Protein 1QZ9 (pdb70)

Organism: Pseudomonas fluorescens (NCBI:txid294)

B-factor: mean 23.48, std 10.78, range [7.85, 124.95]

Sequence (404 aa):
TTRNDCLALDAQDSLAPLRQQFALPEGVIYLDGNSLGARPVAALARAQAVIAEEWGNGLIRSWNSAGWRDLSERLGNRLATLIGARDGEVVVTDTTSINLFKVLSAALRVQATRSPERRVIVTETSNFPTDLYIAEGLADMLQQGYTLRLVDSPEELPQAIDQDTAVVMLTHVNYKTGYMHDMQALTALSHECGALAIWDLAHSAGAVPVDLHQAGADYAIGCTYKYLNGGPGSQAFVWVSPQLCDLVPQPLSGWFGHSRQFAMEPRYEPSNGIARYLCGTQPITSLAMVECGLDVFAQTDMASLRRKSLALTDLFIELVEQRCAAHELTLVTPREHAKRGSHVSFEHPEGYAVIQALIDRGVIGDYREPRIMRFGFTPLYTTFTEVWDAVQILGEILDRKTWA

Radius of gyration: 22.03 Å; Cα contacts (8 Å, |Δi|>4): 810; chains: 1; bounding box: 56×39×65 Å

CATH classification: 3.90.1150.10 (+1 more: 3.40.640.10)

InterPro domains:
  IPR000653 DegT/DnrJ/EryC1/StrS aminotransferase [PF01041] (105-209)
  IPR010111 Kynureninase [MF_01970] (1-399)
  IPR010111 Kynureninase [PF22580] (306-395)
  IPR010111 Kynureninase [PIRSF038800] (2-406)
  IPR010111 Kynureninase [PTHR14084] (7-404)
  IPR010111 Kynureninase [TIGR01814] (8-400)
  IPR015421 Pyridoxal phosphate-dependent transferase, major domain [G3DSA:3.40.640.10] (41-301)
  IPR015422 Pyridoxal phosphate-dependent transferase, small domain [G3DSA:3.90.1150.10] (10-399)
  IPR015424 Pyridoxal phosphate-dependent transferase [SSF53383] (3-401)

Solvent-accessible surface area: 17243 Å² total; per-residue (Å²): 71,58,95,109,71,0,84,42,66,31,90,135,22,97,18,28,88,14,77,115,61,11,42,68,83,173,68,46,20,42,0,17,0,0,37,75,7,13,101,6,79,57,7,100,64,100,12,100,43,3,78,67,99,33,152,40,87,14,99,135,154,2,54,103,91,33,21,31,117,45,10,9,35,92,1,0,48,98,0,3,106,16,0,26,15,149,113,50,14,1,0,0,0,28,72,17,26,66,0,0,36,0,0,0,16,0,0,5,133,6,5,46,120,142,29,74,153,36,67,12,0,0,0,8,67,42,8,68,46,37,2,14,139,34,0,81,39,3,9,99,134,80,110,105,44,31,69,36,90,78,10,115,27,34,136,70,0,72,134,5,6,52,153,73,0,0,0,2,2,1,6,7,0,14,22,44,35,0,42,24,6,90,14,91,54,24,0,46,45,0,78,135,30,27,1,9,1,1,2,5,0,9,4,0,3,7,4,0,73,15,58,0,55,122,9,35,4,11,1,0,0,0,8,0,67,14,8,1,2,1,16,103,57,4,10,2,0,0,2,3,8,70,143,9,7,71,97,18,46,2,71,50,52,18,147,54,0,11,13,153,144,143,72,122,116,145,183,63,82,38,17,118,23,10,18,14,1,9,32,25,75,18,88,24,43,39,2,6,35,0,32,8,0,4,55,3,5,67,96,35,77,18,54,25,2,28,155,17,0,29,40,0,0,56,14,4,22,70,1,3,113,85,85,1,61,100,49,118,35,77,41,42,4,22,168,104,72,82,95,7,0,1,1,0,0,11,45,5,70,63,1,138,27,0,6,78,6,1,64,96,109,15,2,47,2,17,55,74,129,68,113,6,0,8,4,0,0,6,10,7,4,1,22,11,15,32,0,35,41,3,0,42,37,4,0,69,1,5,81,168,134,49,66,100

Foldseek 3Di:
DDLVVQVVCLVVQPLNVLQVQFDDDPQFQAFALLPFNGAGPCLVVLLVCCPCPLCVPCNPVSCPVVVQLCLQQVLQQLLCQQAQHHRQFKGFFAAQLLLLLQVVQLLLVVCCVVPNQQAEEEEAPQADVSNVVSLVVNCVVPDDPHDYDHDHDPVCRLVVQALSHSEYEYAQQRPFQQFGDPLLVVQVSNVVRPYAYEYECAQPRLWAGHRCVNSVHAKYKYDCRRNLNLGDRATIMIGGDLVRPPVDQGDLQADQQADPVDDDDPDGDGHRGPSSSHHDRHPRSSSSSSVSSSVSCVVDGNVSFLVVLVVQVVLLVVLCCVQVVVADWAWSHDPDSVGGIRKTKIFHQLQQLLQVQLVVSNHHFDDDPDRITMGGDRSSNRGSSSSNVSSVSSSVCRVVVVSD

Secondary structure (DSSP, 8-state):
--HHHHHHHHHT-TTGGGGGGB-PPTT-EE--TTTSPPPBTTHHHHHHHIIIIIIIIIGGGHHHHTSGGGHHHHHHHHHHTTTT--TTSEEE-S-HHHHHHHHHHHHHHHHHHHSTT--EEEEETTS-HHHHHHHHHHHHHH-SS-EEEEESSGGGHHHH-STTEEEEEEESB-TTT-BB--HHHHHHHHHHHT-EEEEE-TTTTTTS---HHHHT-SEEEE-SSSTT---TT---EEEE-TTTTTTS--S---GGGB-TTS---SS--BPSSGGGG--S---HHHHHHHHHHHHHHTTS-HHHHHHHHHHHHHHHHHHHHHHHTTS--EE-S-SSGGGB-SEEEEE-TTHHHHHHHHHTTTEE-EEETTTEEEEE--TTT--HHHHHHHHHHHHHHHHHTTT-

Structure (mmCIF, N/CA/C/O backbone):
data_1QZ9
#
_entry.id   1QZ9
#
_cell.length_a   68.076
_cell.length_b   68.076
_cell.length_c   137.976
_cell.angle_alpha   90.00
_cell.angle_beta   90.00
_cell.angle_gamma   120.00
#
_symmetry.space_group_name_H-M   'P 31 2 1'
#
loop_
_entity.id
_entity.type
_entity.pdbx_description
1 polymer KYNURENINASE
2 non-polymer 'CHLORIDE ION'
3 non-polymer "PYRIDOXAL-5'-PHOSPHATE"
4 non-polymer 3,6,9,12,15-PENTAOXAHEPTADECANE
5 water water
#
loop_
_atom_site.group_PDB
_atom_site.id
_atom_site.type_symbol
_atom_site.label_atom_id
_atom_site.label_alt_id
_atom_site.label_comp_id
_atom_site.label_asym_id
_atom_site.label_entity_id
_atom_site.label_seq_id
_atom_site.pdbx_PDB_ins_code
_atom_site.Cartn_x
_atom_site.Cartn_y
_atom_site.Cartn_z
_atom_site.occupancy
_atom_site.B_iso_or_equiv
_atom_site.auth_seq_id
_atom_site.auth_comp_id
_atom_site.auth_asym_id
_atom_site.auth_atom_id
_atom_site.pdbx_PDB_model_num
ATOM 1 N N . THR A 1 2 ? 3.153 26.192 16.394 1.00 18.16 2 THR A N 1
ATOM 2 C CA . THR A 1 2 ? 2.331 26.730 17.518 1.00 19.23 2 THR A CA 1
ATOM 3 C C . THR A 1 2 ? 1.200 27.580 16.963 1.00 18.89 2 THR A C 1
ATOM 4 O O . THR A 1 2 ? 1.384 28.279 15.979 1.00 19.39 2 THR A O 1
ATOM 14 N N . THR A 1 3 ? 0.024 27.481 17.572 1.00 18.64 3 THR A N 1
ATOM 15 C CA . THR A 1 3 ? -1.126 28.283 17.168 1.00 18.70 3 THR A CA 1
ATOM 16 C C . THR A 1 3 ? -1.584 29.189 18.315 1.00 18.77 3 THR A C 1
ATOM 17 O O . THR A 1 3 ? -1.153 29.013 19.456 1.00 18.09 3 THR A O 1
ATOM 31 N N . ARG A 1 4 ? -2.459 30.145 18.001 1.00 18.87 4 ARG A N 1
ATOM 32 C CA . ARG A 1 4 ? -3.096 30.975 19.022 1.00 19.18 4 ARG A CA 1
ATOM 33 C C . ARG A 1 4 ? -3.846 30.135 20.051 1.00 19.07 4 ARG A C 1
ATOM 34 O O . ARG A 1 4 ? -3.749 30.396 21.245 1.00 19.18 4 ARG A O 1
ATOM 55 N N . ASN A 1 5 ? -4.587 29.130 19.590 1.00 18.93 5 ASN A N 1
ATOM 56 C CA . ASN A 1 5 ? -5.274 28.202 20.501 1.00 19.29 5 ASN A CA 1
ATOM 57 C C . ASN A 1 5 ? -4.332 27.447 21.452 1.00 18.92 5 ASN A C 1
ATOM 58 O O . ASN A 1 5 ? -4.700 27.177 22.594 1.00 19.22 5 ASN A O 1
ATOM 69 N N . ASP A 1 6 ? -3.114 27.140 21.003 1.00 18.42 6 ASP A N 1
ATOM 70 C CA . ASP A 1 6 ? -2.113 26.519 21.878 1.00 18.13 6 ASP A CA 1
ATOM 71 C C . ASP A 1 6 ? -1.757 27.506 22.989 1.00 17.81 6 ASP A C 1
ATOM 72 O O . ASP A 1 6 ? -1.549 27.115 24.129 1.00 17.84 6 ASP A O 1
ATOM 81 N N . CYS A 1 7 ? -1.661 28.783 22.638 1.00 17.71 7 CYS A N 1
ATOM 82 C CA . CYS A 1 7 ? -1.334 29.828 23.604 1.00 17.34 7 CYS A CA 1
ATOM 83 C C . CYS A 1 7 ? -2.456 30.060 24.615 1.00 17.45 7 CYS A C 1
ATOM 84 O O . CYS A 1 7 ? -2.198 30.298 25.800 1.00 16.81 7 CYS A O 1
ATOM 91 N N . LEU A 1 8 ? -3.702 29.971 24.155 1.00 17.67 8 LEU A N 1
ATOM 92 C CA . LEU A 1 8 ? -4.855 30.123 25.040 1.00 18.39 8 LEU A CA 1
ATOM 93 C C . LEU A 1 8 ? -4.868 28.992 26.068 1.00 18.55 8 LEU A C 1
ATOM 94 O O . LEU A 1 8 ? -5.194 29.208 27.231 1.00 19.04 8 LEU A O 1
ATOM 110 N N . ALA A 1 9 ? -4.484 27.797 25.632 1.00 18.42 9 ALA A N 1
ATOM 111 C CA . ALA A 1 9 ? -4.394 26.634 26.508 1.00 18.48 9 ALA A CA 1
ATOM 112 C C . ALA A 1 9 ? -3.263 26.789 27.520 1.00 18.42 9 ALA A C 1
ATOM 113 O O . ALA A 1 9 ? -3.418 26.422 28.684 1.00 17.97 9 ALA A O 1
ATOM 120 N N . LEU A 1 10 ? -2.131 27.339 27.084 1.00 18.29 10 LEU A N 1
ATOM 121 C CA . LEU A 1 10 ? -1.016 27.561 27.994 1.00 18.45 10 LEU A CA 1
ATOM 122 C C . LEU A 1 10 ? -1.444 28.477 29.132 1.00 18.32 10 LEU A C 1
ATOM 123 O O . LEU A 1 10 ? -1.081 28.236 30.281 1.00 18.16 10 LEU A O 1
ATOM 139 N N . ASP A 1 11 ? -2.223 29.505 28.800 1.00 17.88 11 ASP A N 1
ATOM 140 C CA . ASP A 1 11 ? -2.739 30.456 29.784 1.00 18.33 11 ASP A CA 1
ATOM 141 C C . ASP A 1 11 ? -3.722 29.794 30.737 1.00 18.46 11 ASP A C 1
ATOM 142 O O . ASP A 1 11 ? -3.732 30.110 31.926 1.00 17.95 11 ASP A O 1
ATOM 151 N N . ALA A 1 12 ? -4.550 28.878 30.216 1.00 18.74 12 ALA A N 1
ATOM 152 C CA . ALA A 1 12 ? -5.504 28.141 31.043 1.00 19.22 12 ALA A CA 1
ATOM 153 C C . ALA A 1 12 ? -4.793 27.251 32.062 1.00 19.71 12 ALA A C 1
ATOM 154 O O . ALA A 1 12 ? -5.295 27.049 33.165 1.00 20.24 12 ALA A O 1
ATOM 161 N N . GLN A 1 13 ? -3.617 26.747 31.688 1.00 20.17 13 GLN A N 1
ATOM 162 C CA . GLN A 1 13 ? -2.827 25.835 32.515 1.00 20.57 13 GLN A CA 1
ATOM 163 C C . GLN A 1 13 ? -1.838 26.577 33.416 1.00 20.08 13 GLN A C 1
ATOM 164 O O . GLN A 1 13 ? -1.134 25.960 34.208 1.00 20.17 13 GLN A O 1
ATOM 178 N N . ASP A 1 14 ? -1.800 27.901 33.295 1.00 19.19 14 ASP A N 1
ATOM 179 C CA . ASP A 1 14 ? -0.797 28.720 33.960 1.00 18.84 14 ASP A CA 1
ATOM 180 C C . ASP A 1 14 ? -1.181 28.950 35.412 1.00 18.39 14 ASP A C 1
ATOM 181 O O . ASP A 1 14 ? -2.114 29.681 35.703 1.00 18.64 14 ASP A O 1
ATOM 190 N N . SER A 1 15 ? -0.440 28.336 36.324 1.00 18.73 15 SER A N 1
ATOM 191 C CA . SER A 1 15 ? -0.747 28.427 37.751 1.00 19.05 15 SER A CA 1
ATOM 192 C C . SER A 1 15 ? -0.432 29.814 38.321 1.00 18.97 15 SER A C 1
ATOM 193 O O . SER A 1 15 ? -0.913 30.155 39.396 1.00 19.15 15 SER A O 1
ATOM 201 N N . LEU A 1 16 ? 0.375 30.590 37.592 1.00 19.11 16 LEU A N 1
ATOM 202 C CA . LEU A 1 16 ? 0.730 31.968 37.950 1.00 19.49 16 LEU A CA 1
ATOM 203 C C . LEU A 1 16 ? -0.291 33.010 37.470 1.00 18.84 16 LEU A C 1
ATOM 204 O O . LEU A 1 16 ? -0.169 34.190 37.791 1.00 18.06 16 LEU A O 1
ATOM 220 N N . ALA A 1 17 ? -1.280 32.574 36.694 1.00 18.38 17 ALA A N 1
ATOM 221 C CA . ALA A 1 17 ? -2.291 33.462 36.113 1.00 18.54 17 ALA A CA 1
ATOM 222 C C . ALA A 1 17 ? -2.932 34.423 37.121 1.00 18.40 17 ALA A C 1
ATOM 223 O O . ALA A 1 17 ? -3.072 35.600 36.824 1.00 18.37 17 ALA A O 1
ATOM 230 N N . PRO A 1 18 ? -3.325 33.952 38.304 1.00 18.80 18 PRO A N 1
ATOM 231 C CA . PRO A 1 18 ? -3.934 34.855 39.293 1.00 18.85 18 PRO A CA 1
ATOM 232 C C . PRO A 1 18 ? -3.085 36.078 39.698 1.00 19.39 18 PRO A C 1
ATOM 233 O O . PRO A 1 18 ? -3.655 37.103 40.074 1.00 18.24 18 PRO A O 1
ATOM 244 N N . LEU A 1 19 ? -1.759 35.991 39.611 1.00 19.71 19 LEU A N 1
ATOM 245 C CA . LEU A 1 19 ? -0.901 37.107 40.015 1.00 20.13 19 LEU A CA 1
ATOM 246 C C . LEU A 1 19 ? -0.989 38.327 39.093 1.00 20.16 19 LEU A C 1
ATOM 247 O O . LEU A 1 19 ? -0.701 39.459 39.517 1.00 19.91 19 LEU A O 1
ATOM 263 N N . ARG A 1 20 ? -1.380 38.108 37.841 1.00 20.18 20 ARG A N 1
ATOM 264 C CA . ARG A 1 20 ? -1.596 39.205 36.901 1.00 20.61 20 ARG A CA 1
ATOM 265 C C . ARG A 1 20 ? -2.611 40.223 37.413 1.00 20.24 20 ARG A C 1
ATOM 266 O O . ARG A 1 20 ? -2.465 41.420 37.173 1.00 20.29 20 ARG A O 1
ATOM 287 N N . GLN A 1 21 ? -3.626 39.744 38.130 1.00 20.11 21 GLN A N 1
ATOM 288 C CA . GLN A 1 21 ? -4.690 40.592 38.672 1.00 20.24 21 GLN A CA 1
ATOM 289 C C . GLN A 1 21 ? -4.220 41.568 39.769 1.00 19.63 21 GLN A C 1
ATOM 290 O O . GLN A 1 21 ? -4.973 42.461 40.163 1.00 18.62 21 GLN A O 1
ATOM 298 N N . GLN A 1 22 ? -3.009 41.354 40.273 1.00 18.70 22 GLN A N 1
ATOM 299 C CA . GLN A 1 22 ? -2.403 42.210 41.288 1.00 18.89 22 GLN A CA 1
ATOM 300 C C . GLN A 1 22 ? -1.660 43.420 40.700 1.00 18.06 22 GLN A C 1
ATOM 301 O O . GLN A 1 22 ? -1.059 44.235 41.437 1.00 17.21 22 GLN A O 1
ATOM 315 N N . PHE A 1 23 ? -1.755 43.552 39.381 1.00 17.24 23 PHE A N 1
ATOM 316 C CA . PHE A 1 23 ? -1.199 44.674 38.640 1.00 17.18 23 PHE A CA 1
ATOM 317 C C . PHE A 1 23 ? -2.307 45.408 37.897 1.00 17.75 23 PHE A C 1
ATOM 318 O O . PHE A 1 23 ? -3.262 44.784 37.405 1.00 17.86 23 PHE A O 1
ATOM 335 N N . ALA A 1 24 ? -2.165 46.729 37.821 1.00 17.93 24 ALA A N 1
ATOM 336 C CA . ALA A 1 24 ? -3.082 47.592 37.086 1.00 18.19 24 ALA A CA 1
ATOM 337 C C . ALA A 1 24 ? -2.442 47.933 35.742 1.00 18.87 24 ALA A C 1
ATOM 338 O O . ALA A 1 24 ? -1.646 48.866 35.638 1.00 18.48 24 ALA A O 1
ATOM 345 N N . LEU A 1 25 ? -2.789 47.157 34.722 1.00 19.11 25 LEU A N 1
ATOM 346 C CA . LEU A 1 25 ? -2.253 47.339 33.377 1.00 20.08 25 LEU A CA 1
ATOM 347 C C . LEU A 1 25 ? -3.222 48.138 32.497 1.00 20.05 25 LEU A C 1
ATOM 348 O O . LEU A 1 25 ? -4.442 47.966 32.597 1.00 19.26 25 LEU A O 1
ATOM 364 N N . PRO A 1 26 ? -2.696 48.996 31.629 1.00 20.23 26 PRO A N 1
ATOM 365 C CA . PRO A 1 26 ? -3.546 49.795 30.742 1.00 20.82 26 PRO A CA 1
ATOM 366 C C . PRO A 1 26 ? -4.153 48.924 29.653 1.00 21.37 26 PRO A C 1
ATOM 367 O O . PRO A 1 26 ? -3.479 48.043 29.132 1.00 21.06 26 PRO A O 1
ATOM 378 N N . GLU A 1 27 ? -5.413 49.173 29.324 1.00 22.75 27 GLU A N 1
ATOM 379 C CA . GLU A 1 27 ? -6.114 48.384 28.323 1.00 24.15 27 GLU A CA 1
ATOM 380 C C . GLU A 1 27 ? -5.453 48.536 26.951 1.00 23.77 27 GLU A C 1
ATOM 381 O O . GLU A 1 27 ? -4.977 49.608 26.593 1.00 23.87 27 GLU A O 1
ATOM 393 N N . GLY A 1 28 ? -5.392 47.441 26.210 1.00 24.15 28 GLY A N 1
ATOM 394 C CA . GLY A 1 28 ? -4.937 47.468 24.825 1.00 23.98 28 GLY A CA 1
ATOM 395 C C . GLY A 1 28 ? -3.431 47.415 24.634 1.00 22.92 28 GLY A C 1
ATOM 396 O O . GLY A 1 28 ? -2.948 47.327 23.505 1.00 24.20 28 GLY A O 1
ATOM 400 N N . VAL A 1 29 ? -2.684 47.439 25.725 1.00 21.13 29 VAL A N 1
ATOM 401 C CA . VAL A 1 29 ? -1.235 47.471 25.652 1.00 19.80 29 VAL A CA 1
ATOM 402 C C . VAL A 1 29 ? -0.696 46.063 25.896 1.00 18.81 29 VAL A C 1
ATOM 403 O O . VAL A 1 29 ? -1.180 45.332 26.759 1.00 18.61 29 VAL A O 1
ATOM 416 N N . ILE A 1 30 ? 0.273 45.668 25.086 1.00 18.05 30 ILE A N 1
ATOM 417 C CA . ILE A 1 30 ? 1.036 44.471 25.349 1.00 17.10 30 ILE A CA 1
ATOM 418 C C . ILE A 1 30 ? 2.406 44.964 25.776 1.00 16.80 30 ILE A C 1
ATOM 419 O O . ILE A 1 30 ? 3.206 45.385 24.952 1.00 16.39 30 ILE A O 1
ATOM 435 N N . TYR A 1 31 ? 2.658 44.929 27.080 1.00 16.38 31 TYR A N 1
ATOM 436 C CA . TYR A 1 31 ? 3.829 45.576 27.659 1.00 16.71 31 TYR A CA 1
ATOM 437 C C . TYR A 1 31 ? 5.005 44.628 27.784 1.00 17.02 31 TYR A C 1
ATOM 438 O O . TYR A 1 31 ? 5.019 43.715 28.636 1.00 17.40 31 TYR A O 1
ATOM 456 N N . LEU A 1 32 ? 5.992 44.853 26.938 1.00 16.37 32 LEU A N 1
ATOM 457 C CA . LEU A 1 32 ? 7.172 44.010 26.877 1.00 16.20 32 LEU A CA 1
ATOM 458 C C . LEU A 1 32 ? 8.401 44.845 27.245 1.00 16.43 32 LEU A C 1
ATOM 459 O O . LEU A 1 32 ? 9.467 44.667 26.669 1.00 15.24 32 LEU A O 1
ATOM 475 N N . ASP A 1 33 ? 8.231 45.773 28.201 1.00 15.88 33 ASP A N 1
ATOM 476 C CA . ASP A 1 33 ? 9.343 46.586 28.688 1.00 16.63 33 ASP A CA 1
ATOM 477 C C . ASP A 1 33 ? 9.436 46.630 30.232 1.00 16.54 33 ASP A C 1
ATOM 478 O O . ASP A 1 33 ? 10.011 47.566 30.790 1.00 16.91 33 ASP A O 1
ATOM 487 N N . GLY A 1 34 ? 8.915 45.601 30.902 1.00 16.54 34 GLY A N 1
ATOM 488 C CA . GLY A 1 34 ? 9.003 45.489 32.355 1.00 16.71 34 GLY A CA 1
ATOM 489 C C . GLY A 1 34 ? 10.401 45.193 32.899 1.00 17.30 34 GLY A C 1
ATOM 490 O O . GLY A 1 34 ? 10.623 45.161 34.128 1.00 18.12 34 GLY A O 1
ATOM 494 N N . ASN A 1 35 ? 11.331 44.932 31.985 1.00 16.95 35 ASN A N 1
ATOM 495 C CA . ASN A 1 35 ? 12.766 44.902 32.270 1.00 16.97 35 ASN A CA 1
ATOM 496 C C . ASN A 1 35 ? 13.436 46.282 32.331 1.00 16.96 35 ASN A C 1
ATOM 497 O O . ASN A 1 35 ? 14.614 46.403 32.670 1.00 17.51 35 ASN A O 1
ATOM 508 N N . SER A 1 36 ? 12.679 47.325 31.996 1.00 15.60 36 SER A N 1
ATOM 509 C CA . SER A 1 36 ? 13.170 48.689 31.998 1.00 15.16 36 SER A CA 1
ATOM 510 C C . SER A 1 36 ? 12.353 49.558 32.961 1.00 14.52 36 SER A C 1
ATOM 511 O O . SER A 1 36 ? 12.919 50.347 33.724 1.00 14.28 36 SER A O 1
ATOM 519 N N . LEU A 1 37 ? 11.029 49.417 32.935 1.00 13.81 37 LEU A N 1
ATOM 520 C CA . LEU A 1 37 ? 10.180 49.933 34.010 1.00 13.85 37 LEU A CA 1
ATOM 521 C C . LEU A 1 37 ? 9.067 48.934 34.277 1.00 13.66 37 LEU A C 1
ATOM 522 O O . LEU A 1 37 ? 8.125 48.802 33.472 1.00 12.83 37 LEU A O 1
ATOM 538 N N . GLY A 1 38 ? 9.143 48.282 35.431 1.00 13.35 38 GLY A N 1
ATOM 539 C CA . GLY A 1 38 ? 8.106 47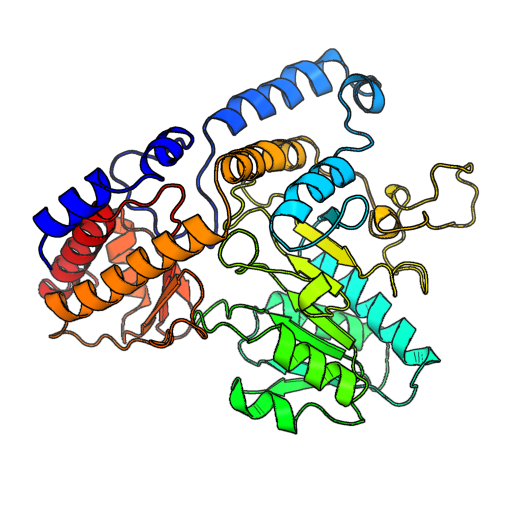.362 35.848 1.00 13.34 38 GLY A CA 1
ATOM 540 C C . GLY A 1 38 ? 6.728 47.991 35.938 1.00 13.43 38 GLY A C 1
ATOM 541 O O . GLY A 1 38 ? 6.583 49.146 36.370 1.00 13.73 38 GLY A O 1
ATOM 545 N N . ALA A 1 39 ? 5.716 47.229 35.536 1.00 13.23 39 ALA A N 1
ATOM 546 C CA . ALA A 1 39 ? 4.317 47.639 35.632 1.00 13.48 39 ALA A CA 1
ATOM 547 C C . ALA A 1 39 ? 3.879 47.815 37.091 1.00 13.58 39 ALA A C 1
ATOM 548 O O . ALA A 1 39 ? 4.525 47.322 38.020 1.00 13.67 39 ALA A O 1
ATOM 555 N N . ARG A 1 40 ? 2.773 48.526 37.282 1.00 13.48 40 ARG A N 1
ATOM 556 C CA . ARG A 1 40 ? 2.354 48.950 38.604 1.00 12.76 40 ARG A CA 1
ATOM 557 C C . ARG A 1 40 ? 1.499 47.944 39.396 1.00 12.34 40 ARG A C 1
ATOM 558 O O . ARG A 1 40 ? 0.394 47.606 38.980 1.00 11.81 40 ARG A O 1
ATOM 579 N N . PRO A 1 41 ? 1.958 47.505 40.562 1.00 12.31 41 PRO A N 1
ATOM 580 C CA . PRO A 1 41 ? 1.063 46.761 41.454 1.00 12.23 41 PRO A CA 1
ATOM 581 C C . PRO A 1 41 ? -0.145 47.604 41.862 1.00 12.10 41 PRO A C 1
ATOM 582 O O . PRO A 1 41 ? -0.004 48.795 42.162 1.00 11.75 41 PRO A O 1
ATOM 593 N N . VAL A 1 42 ? -1.320 46.988 41.900 1.00 12.35 42 VAL A N 1
ATOM 594 C CA . VAL A 1 42 ? -2.543 47.688 42.268 1.00 12.83 42 VAL A CA 1
ATOM 595 C C . VAL A 1 42 ? -2.345 48.437 43.593 1.00 13.39 42 VAL A C 1
ATOM 596 O O . VAL A 1 42 ? -2.748 49.577 43.718 1.00 13.28 42 VAL A O 1
ATOM 609 N N . ALA A 1 43 ? -1.672 47.802 44.551 1.00 13.82 43 ALA A N 1
ATOM 610 C CA . ALA A 1 43 ? -1.540 48.338 45.908 1.00 14.03 43 ALA A CA 1
ATOM 611 C C . ALA A 1 43 ? -0.663 49.575 46.051 1.00 14.40 43 ALA A C 1
ATOM 612 O O . ALA A 1 43 ? -0.742 50.266 47.063 1.00 14.57 43 ALA A O 1
ATOM 619 N N . ALA A 1 44 ? 0.156 49.880 45.053 1.00 14.51 44 ALA A N 1
ATOM 620 C CA . ALA A 1 44 ? 1.069 51.011 45.137 1.00 14.77 44 ALA A CA 1
ATOM 621 C C . ALA A 1 44 ? 0.348 52.333 45.331 1.00 14.43 44 ALA A C 1
ATOM 622 O O . ALA A 1 44 ? 0.849 53.192 46.029 1.00 15.27 44 ALA A O 1
ATOM 629 N N . LEU A 1 45 ? -0.812 52.501 44.704 1.00 14.23 45 LEU A N 1
ATOM 630 C CA . LEU A 1 45 ? -1.557 53.752 44.815 1.00 14.27 45 LEU A CA 1
ATOM 631 C C . LEU A 1 45 ? -2.000 54.022 46.251 1.00 14.52 45 LEU A C 1
ATOM 632 O O . LEU A 1 45 ? -1.724 55.096 46.803 1.00 14.38 45 LEU A O 1
ATOM 648 N N . ALA A 1 46 ? -2.651 53.044 46.877 1.00 14.32 46 ALA A N 1
ATOM 649 C CA . ALA A 1 46 ? -3.161 53.216 48.234 1.00 14.48 46 ALA A CA 1
ATOM 650 C C . ALA A 1 46 ? -2.019 53.351 49.224 1.00 14.61 46 ALA A C 1
ATOM 651 O O . ALA A 1 46 ? -2.094 54.159 50.153 1.00 14.20 46 ALA A O 1
ATOM 658 N N . ARG A 1 47 ? -0.951 52.580 49.026 1.00 14.78 47 ARG A N 1
ATOM 659 C CA . ARG A 1 47 ? 0.242 52.715 49.869 1.00 15.21 47 ARG A CA 1
ATOM 660 C C . ARG A 1 47 ? 0.804 54.148 49.845 1.00 15.26 47 ARG A C 1
ATOM 661 O O . ARG A 1 47 ? 1.105 54.719 50.892 1.00 15.06 47 ARG A O 1
ATOM 682 N N . ALA A 1 48 ? 0.955 54.726 48.661 1.00 14.86 48 ALA A N 1
ATOM 683 C CA . ALA A 1 48 ? 1.462 56.090 48.544 1.00 15.18 48 ALA A CA 1
ATOM 684 C C . ALA A 1 48 ? 0.481 57.078 49.166 1.00 15.02 48 ALA A C 1
ATOM 685 O O . ALA A 1 48 ? 0.901 58.014 49.837 1.00 13.91 48 ALA A O 1
ATOM 692 N N . GLN A 1 49 ? -0.823 56.852 48.974 1.00 15.24 49 GLN A N 1
ATOM 693 C CA . GLN A 1 49 ? -1.835 57.752 49.520 1.00 15.50 49 GLN A CA 1
ATOM 694 C C . GLN A 1 49 ? -1.718 57.801 51.040 1.00 15.18 49 GLN A C 1
ATOM 695 O O . GLN A 1 49 ? -1.842 58.862 51.631 1.00 15.42 49 GLN A O 1
ATOM 709 N N . ALA A 1 50 ? -1.397 56.663 51.651 1.00 15.19 50 ALA A N 1
ATOM 710 C CA . ALA A 1 50 ? -1.225 56.593 53.102 1.00 15.44 50 ALA A CA 1
ATOM 711 C C . ALA A 1 50 ? 0.050 57.292 53.539 1.00 15.11 50 ALA A C 1
ATOM 712 O O . ALA A 1 50 ? 0.042 58.018 54.523 1.00 14.61 50 ALA A O 1
ATOM 719 N N . VAL A 1 51 ? 1.147 57.085 52.818 1.00 14.68 51 VAL A N 1
ATOM 720 C CA . VAL A 1 51 ? 2.391 57.795 53.130 1.00 14.24 51 VAL A CA 1
ATOM 721 C C . VAL A 1 51 ? 2.183 59.310 53.095 1.00 13.92 51 VAL A C 1
ATOM 722 O O . VAL A 1 51 ? 2.642 60.028 53.986 1.00 13.09 51 VAL A O 1
ATOM 735 N N . ILE A 1 52 ? 1.474 59.786 52.081 1.00 13.52 52 ILE A N 1
ATOM 736 C CA . ILE A 1 52 ? 1.325 61.216 51.861 1.00 13.35 52 ILE A CA 1
ATOM 737 C C . ILE A 1 52 ? 0.316 61.829 52.825 1.00 13.80 52 ILE A C 1
ATOM 738 O O . ILE A 1 52 ? 0.643 62.773 53.553 1.00 13.65 52 ILE A O 1
ATOM 754 N N . ALA A 1 53 ? -0.897 61.293 52.830 1.00 14.20 53 ALA A N 1
ATOM 755 C CA . ALA A 1 53 ? -2.004 61.892 53.552 1.00 14.54 53 ALA A CA 1
ATOM 756 C C . ALA A 1 53 ? -1.889 61.655 55.045 1.00 15.04 53 ALA A C 1
ATOM 757 O O . ALA A 1 53 ? -2.261 62.534 55.837 1.00 15.48 53 ALA A O 1
ATOM 764 N N . GLU A 1 54 ? -1.405 60.475 55.435 1.00 14.48 54 GLU A N 1
ATOM 765 C CA . GLU A 1 54 ? -1.417 60.092 56.855 1.00 15.13 54 GLU A CA 1
ATOM 766 C C . GLU A 1 54 ? -0.065 60.252 57.507 1.00 14.10 54 GLU A C 1
ATOM 767 O O . GLU A 1 54 ? 0.069 60.966 58.492 1.00 13.62 54 GLU A O 1
ATOM 783 N N . GLU A 1 55 ? 0.944 59.603 56.945 1.00 13.88 55 GLU A N 1
ATOM 784 C CA . GLU A 1 55 ? 2.275 59.573 57.564 1.00 13.41 55 GLU A CA 1
ATOM 785 C C . GLU A 1 55 ? 2.966 60.942 57.527 1.00 13.27 55 GLU A C 1
ATOM 786 O O . GLU A 1 55 ? 3.396 61.454 58.554 1.00 12.31 55 GLU A O 1
ATOM 798 N N . TRP A 1 56 ? 3.063 61.525 56.341 1.00 12.91 56 TRP A N 1
ATOM 799 C CA . TRP A 1 56 ? 3.572 62.878 56.189 1.00 12.92 56 TRP A CA 1
ATOM 800 C C . TRP A 1 56 ? 2.584 63.897 56.731 1.00 13.13 56 TRP A C 1
ATOM 801 O O . TRP A 1 56 ? 2.884 64.632 57.666 1.00 13.40 56 TRP A O 1
ATOM 822 N N . GLY A 1 57 ? 1.396 63.929 56.135 1.00 12.90 57 GLY A N 1
ATOM 823 C CA . GLY A 1 57 ? 0.462 65.017 56.330 1.00 12.69 57 GLY A CA 1
ATOM 824 C C . GLY A 1 57 ? 0.033 65.173 57.777 1.00 12.54 57 GLY A C 1
ATOM 825 O O . GLY A 1 57 ? 0.030 66.286 58.290 1.00 12.23 57 GLY A O 1
ATOM 829 N N . ASN A 1 58 ? -0.331 64.063 58.422 1.00 12.09 58 ASN A N 1
ATOM 830 C CA . ASN A 1 58 ? -0.768 64.096 59.825 1.00 12.44 58 ASN A CA 1
ATOM 831 C C . ASN A 1 58 ? 0.347 63.809 60.830 1.00 12.07 58 ASN A C 1
ATOM 832 O O . ASN A 1 58 ? 0.544 64.576 61.767 1.00 12.13 58 ASN A O 1
ATOM 843 N N . GLY A 1 59 ? 1.066 62.714 60.648 1.00 11.70 59 GLY A N 1
ATOM 844 C CA . GLY A 1 59 ? 2.140 62.367 61.571 1.00 11.87 59 GLY A CA 1
ATOM 845 C C . GLY A 1 59 ? 3.297 63.359 61.565 1.00 11.64 59 GLY A C 1
ATOM 846 O O . GLY A 1 59 ? 3.902 63.607 62.609 1.00 11.81 59 GLY A O 1
ATOM 850 N N . LEU A 1 60 ? 3.614 63.913 60.389 1.00 11.44 60 LEU A N 1
ATOM 851 C CA . LEU A 1 60 ? 4.747 64.820 60.206 1.00 11.60 60 LEU A CA 1
ATOM 852 C C . LEU A 1 60 ? 6.031 64.151 60.723 1.00 11.58 60 LEU A C 1
ATOM 853 O O . LEU A 1 60 ? 6.210 62.960 60.510 1.00 11.07 60 LEU A O 1
ATOM 869 N N . ILE A 1 61 ? 6.901 64.892 61.405 1.00 11.65 61 ILE A N 1
ATOM 870 C CA . ILE A 1 61 ? 8.198 64.371 61.851 1.00 11.66 61 ILE A CA 1
ATOM 871 C C . ILE A 1 61 ? 8.065 63.169 62.779 1.00 12.56 61 ILE A C 1
ATOM 872 O O . ILE A 1 61 ? 8.993 62.380 62.915 1.00 12.54 61 ILE A O 1
ATOM 888 N N . ARG A 1 62 ? 6.913 63.054 63.438 1.00 12.72 62 ARG A N 1
ATOM 889 C CA . ARG A 1 62 ? 6.661 61.942 64.353 1.00 12.75 62 ARG A CA 1
ATOM 890 C C . ARG A 1 62 ? 6.732 60.585 63.652 1.00 13.54 62 ARG A C 1
ATOM 891 O O . ARG A 1 62 ? 7.098 59.584 64.268 1.00 13.36 62 ARG A O 1
ATOM 912 N N . SER A 1 63 ? 6.415 60.570 62.361 1.00 13.36 63 SER A N 1
ATOM 913 C CA . SER A 1 63 ? 6.371 59.341 61.588 1.00 14.22 63 SER A CA 1
ATOM 914 C C . SER A 1 63 ? 7.704 58.612 61.451 1.00 14.46 63 SER A C 1
ATOM 915 O O . SER A 1 63 ? 7.716 57.443 61.094 1.00 14.39 63 SER A O 1
ATOM 923 N N . TRP A 1 64 ? 8.823 59.292 61.688 1.00 15.56 64 TRP A N 1
ATOM 924 C CA . TRP A 1 64 ? 10.115 58.593 61.731 1.00 16.36 64 TRP A CA 1
ATOM 925 C C . TRP A 1 64 ? 10.050 57.414 62.699 1.00 17.23 64 TRP A C 1
ATOM 926 O O . TRP A 1 64 ? 10.706 56.395 62.470 1.00 18.04 64 TRP A O 1
ATOM 947 N N . ASN A 1 65 ? 9.268 57.573 63.763 1.00 17.72 65 ASN A N 1
ATOM 948 C CA . ASN A 1 65 ? 8.916 56.482 64.662 1.00 18.87 65 ASN A CA 1
ATOM 949 C C . ASN A 1 65 ? 7.554 55.835 64.386 1.00 18.79 65 ASN A C 1
ATOM 950 O O . ASN A 1 65 ? 7.474 54.614 64.250 1.00 20.48 65 ASN A O 1
ATOM 961 N N . SER A 1 66 ? 6.500 56.644 64.291 1.00 17.80 66 SER A N 1
ATOM 962 C CA . SER A 1 66 ? 5.122 56.144 64.292 1.00 17.12 66 SER A CA 1
ATOM 963 C C . SER A 1 66 ? 4.637 55.562 62.949 1.00 16.94 66 SER A C 1
ATOM 964 O O . SER A 1 66 ? 3.535 55.017 62.882 1.00 16.32 66 SER A O 1
ATOM 972 N N . ALA A 1 67 ? 5.456 55.665 61.894 1.00 16.34 67 ALA A N 1
ATOM 973 C CA . ALA A 1 67 ? 5.164 55.002 60.612 1.00 16.35 67 ALA A CA 1
ATOM 974 C C . ALA A 1 67 ? 6.274 54.039 60.140 1.00 16.56 67 ALA A C 1
ATOM 975 O O . ALA A 1 67 ? 6.192 53.483 59.044 1.00 17.03 67 ALA A O 1
ATOM 982 N N . GLY A 1 68 ? 7.306 53.828 60.951 1.00 16.63 68 GLY A N 1
ATOM 983 C CA . GLY A 1 68 ? 8.334 52.858 60.603 1.00 16.95 68 GLY A CA 1
ATOM 984 C C . GLY A 1 68 ? 9.393 53.357 59.628 1.00 17.06 68 GLY A C 1
ATOM 985 O O . GLY A 1 68 ? 10.180 52.555 59.124 1.00 17.69 68 GLY A O 1
ATOM 989 N N . TRP A 1 69 ? 9.433 54.654 59.348 1.00 16.53 69 TRP A N 1
ATOM 990 C CA . TRP A 1 69 ? 10.359 55.150 58.329 1.00 16.45 69 TRP A CA 1
ATOM 991 C C . TRP A 1 69 ? 11.814 54.877 58.708 1.00 16.67 69 TRP A C 1
ATOM 992 O O . TRP A 1 69 ? 12.643 54.705 57.833 1.00 16.71 69 TRP A O 1
ATOM 1013 N N . ARG A 1 70 ? 12.130 54.868 59.999 1.00 17.32 70 ARG A N 1
ATOM 1014 C CA . ARG A 1 70 ? 13.531 54.754 60.425 1.00 18.27 70 ARG A CA 1
ATOM 1015 C C . ARG A 1 70 ? 14.226 53.450 60.008 1.00 17.78 70 ARG A C 1
ATOM 1016 O O . ARG A 1 70 ? 15.448 53.439 59.836 1.00 18.04 70 ARG A O 1
ATOM 1037 N N . ASP A 1 71 ? 13.471 52.362 59.857 1.00 16.72 71 ASP A N 1
ATOM 1038 C CA . ASP A 1 71 ? 14.068 51.087 59.457 1.00 16.40 71 ASP A CA 1
ATOM 1039 C C . ASP A 1 71 ? 13.544 50.541 58.121 1.00 15.91 71 ASP A C 1
ATOM 1040 O O . ASP A 1 71 ? 13.706 49.372 57.827 1.00 15.37 71 ASP A O 1
ATOM 1049 N N . LEU A 1 72 ? 12.961 51.399 57.294 1.00 15.80 72 LEU A N 1
ATOM 1050 C CA . LEU A 1 72 ? 12.368 50.956 56.030 1.00 15.57 72 LEU A CA 1
ATOM 1051 C C . LEU A 1 72 ? 13.394 50.360 55.053 1.00 15.20 72 LEU A C 1
ATOM 1052 O O . LEU A 1 72 ? 13.142 49.325 54.431 1.00 14.66 72 LEU A O 1
ATOM 1068 N N . SER A 1 73 ? 14.538 51.011 54.897 1.00 15.03 73 SER A N 1
ATOM 1069 C CA . SER A 1 73 ? 15.598 50.489 54.030 1.00 15.00 73 SER A CA 1
ATOM 1070 C C . SER A 1 73 ? 16.015 49.074 54.408 1.00 14.49 73 SER A C 1
ATOM 1071 O O . SER A 1 73 ? 16.269 48.250 53.540 1.00 14.70 73 SER A O 1
ATOM 1079 N N . GLU A 1 74 ? 16.081 48.793 55.707 1.00 13.89 74 GLU A N 1
ATOM 1080 C CA . GLU A 1 74 ? 16.507 47.477 56.183 1.00 13.63 74 GLU A CA 1
ATOM 1081 C C . GLU A 1 74 ? 15.391 46.446 56.073 1.00 13.73 74 GLU A C 1
ATOM 1082 O O . GLU A 1 74 ? 15.654 45.314 55.681 1.00 13.24 74 GLU A O 1
ATOM 1099 N N . ARG A 1 75 ? 14.152 46.818 56.411 1.00 13.57 75 ARG A N 1
ATOM 1100 C CA . ARG A 1 75 ? 13.031 45.877 56.277 1.00 14.15 75 ARG A CA 1
ATOM 1101 C C . ARG A 1 75 ? 12.809 45.481 54.808 1.00 14.65 75 ARG A C 1
ATOM 1102 O O . ARG A 1 75 ? 12.587 44.300 54.477 1.00 14.51 75 ARG A O 1
ATOM 1123 N N . LEU A 1 76 ? 12.874 46.460 53.916 1.00 14.85 76 LEU A N 1
ATOM 1124 C CA . LEU A 1 76 ? 12.776 46.174 52.486 1.00 14.65 76 LEU A CA 1
ATOM 1125 C C . LEU A 1 76 ? 13.932 45.306 52.000 1.00 14.72 76 LEU A C 1
ATOM 1126 O O . LEU A 1 76 ? 13.724 44.396 51.206 1.00 15.58 76 LEU A O 1
ATOM 1142 N N . GLY A 1 77 ? 15.142 45.584 52.464 1.00 14.56 77 GLY A N 1
ATOM 1143 C CA . GLY A 1 77 ? 16.290 44.749 52.147 1.00 14.80 77 GLY A CA 1
ATOM 1144 C C . GLY A 1 77 ? 16.086 43.308 52.587 1.00 14.79 77 GLY A C 1
ATOM 1145 O O . GLY A 1 77 ? 16.400 42.375 51.855 1.00 14.35 77 GLY A O 1
ATOM 1149 N N . ASN A 1 78 ? 15.534 43.127 53.785 1.00 14.90 78 ASN A N 1
ATOM 1150 C CA . ASN A 1 78 ? 15.259 41.799 54.318 1.00 14.91 78 ASN A CA 1
ATOM 1151 C C . ASN A 1 78 ? 14.270 41.014 53.457 1.00 15.44 78 ASN A C 1
ATOM 1152 O O . ASN A 1 78 ? 14.420 39.802 53.283 1.00 14.43 78 ASN A O 1
ATOM 1163 N N . ARG A 1 79 ? 13.265 41.705 52.925 1.00 15.64 79 ARG A N 1
ATOM 1164 C CA . ARG A 1 79 ? 12.288 41.092 52.017 1.00 16.36 79 ARG A CA 1
ATOM 1165 C C . ARG A 1 79 ? 12.943 40.673 50.706 1.00 15.79 79 ARG A C 1
ATOM 1166 O O . ARG A 1 79 ? 12.760 39.537 50.235 1.00 15.42 79 ARG A O 1
ATOM 1187 N N . LEU A 1 80 ? 13.709 41.600 50.134 1.00 14.91 80 LEU A N 1
ATOM 1188 C CA . LEU A 1 80 ? 14.386 41.404 48.834 1.00 14.69 80 LEU A CA 1
ATOM 1189 C C . LEU A 1 80 ? 15.400 40.264 48.908 1.00 14.55 80 LEU A C 1
ATOM 1190 O O . LEU A 1 80 ? 15.581 39.513 47.947 1.00 14.19 80 LEU A O 1
ATOM 1206 N N . ALA A 1 81 ? 16.047 40.138 50.063 1.00 14.31 81 ALA A N 1
ATOM 1207 C CA . ALA A 1 81 ? 17.041 39.095 50.321 1.00 14.18 81 ALA A CA 1
ATOM 1208 C C . ALA A 1 81 ? 16.530 37.698 49.989 1.00 14.16 81 ALA A C 1
ATOM 1209 O O . ALA A 1 81 ? 17.302 36.842 49.564 1.00 13.95 81 ALA A O 1
ATOM 1216 N N . THR A 1 82 ? 15.237 37.458 50.210 1.00 14.69 82 THR A N 1
ATOM 1217 C CA . THR A 1 82 ? 14.620 36.155 49.926 1.00 15.22 82 THR A CA 1
ATOM 1218 C C . THR A 1 82 ? 14.705 35.745 48.452 1.00 15.16 82 THR A C 1
ATOM 1219 O O . THR A 1 82 ? 14.599 34.556 48.131 1.00 15.73 82 THR A O 1
ATOM 1230 N N . LEU A 1 83 ? 14.898 36.720 47.570 1.00 14.73 83 LEU A N 1
ATOM 1231 C CA . LEU A 1 83 ? 14.931 36.489 46.127 1.00 14.40 83 LEU A CA 1
ATOM 1232 C C . LEU A 1 83 ? 16.331 36.332 45.547 1.00 14.33 83 LEU A C 1
ATOM 1233 O O . LEU A 1 83 ? 16.463 35.982 44.370 1.00 14.67 83 LEU A O 1
ATOM 1249 N N . ILE A 1 84 ? 17.371 36.553 46.353 1.00 14.09 84 ILE A N 1
ATOM 1250 C CA . ILE A 1 84 ? 18.759 36.551 45.855 1.00 14.27 84 ILE A CA 1
ATOM 1251 C C . ILE A 1 84 ? 19.751 35.753 46.700 1.00 14.87 84 ILE A C 1
ATOM 1252 O O . ILE A 1 84 ? 20.971 35.952 46.590 1.00 14.09 84 ILE A O 1
ATOM 1268 N N . GLY A 1 85 ? 19.233 34.860 47.541 1.00 15.31 85 GLY A N 1
ATOM 1269 C CA . GLY A 1 85 ? 20.058 34.005 48.371 1.00 16.16 85 GLY A CA 1
ATOM 1270 C C . GLY A 1 85 ? 20.828 34.782 49.418 1.00 16.88 85 GLY A C 1
ATOM 1271 O O . GLY A 1 85 ? 21.959 34.433 49.735 1.00 16.91 85 GLY A O 1
ATOM 1275 N N . ALA A 1 86 ? 20.218 35.843 49.943 1.00 17.39 86 ALA A N 1
ATOM 1276 C CA . ALA A 1 86 ? 20.797 36.588 51.051 1.00 17.97 86 ALA A CA 1
ATOM 1277 C C . ALA A 1 86 ? 19.977 36.341 52.316 1.00 18.57 86 ALA A C 1
ATOM 1278 O O . ALA A 1 86 ? 18.868 35.804 52.263 1.00 18.60 86 ALA A O 1
ATOM 1285 N N . ARG A 1 87 ? 20.553 36.707 53.455 1.00 19.71 87 ARG A N 1
ATOM 1286 C CA . ARG A 1 87 ? 19.946 36.491 54.767 1.00 20.15 87 ARG A CA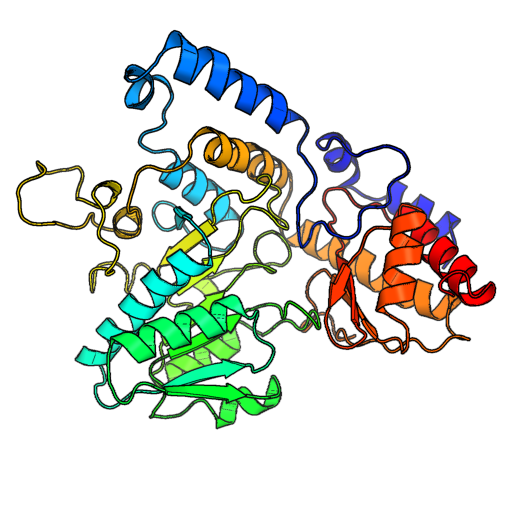 1
ATOM 1287 C C . ARG A 1 87 ? 19.513 37.844 55.354 1.00 19.85 87 ARG A C 1
ATOM 1288 O O . ARG A 1 87 ? 19.843 38.896 54.806 1.00 19.57 87 ARG A O 1
ATOM 1309 N N . ASP A 1 88 ? 18.759 37.815 56.454 1.00 19.46 88 ASP A N 1
ATOM 1310 C CA . ASP A 1 88 ? 18.426 39.030 57.196 1.00 19.27 88 ASP A CA 1
ATOM 1311 C C . ASP A 1 88 ? 19.710 39.774 57.536 1.00 18.56 88 ASP A C 1
ATOM 1312 O O . ASP A 1 88 ? 20.752 39.155 57.763 1.00 17.56 88 ASP A O 1
ATOM 1321 N N . GLY A 1 89 ? 19.622 41.103 57.557 1.00 18.01 89 GLY A N 1
ATOM 1322 C CA . GLY A 1 89 ? 20.718 41.964 57.965 1.00 17.70 89 GLY A CA 1
ATOM 1323 C C . GLY A 1 89 ? 21.875 42.044 56.993 1.00 17.26 89 GLY A C 1
ATOM 1324 O O . GLY A 1 89 ? 22.997 42.352 57.409 1.00 17.51 89 GLY A O 1
ATOM 1328 N N . GLU A 1 90 ? 21.614 41.760 55.716 1.00 16.32 90 GLU A N 1
ATOM 1329 C CA . GLU A 1 90 ? 22.647 41.743 54.678 1.00 15.64 90 GLU A CA 1
ATOM 1330 C C . GLU A 1 90 ? 22.381 42.669 53.479 1.00 14.70 90 GLU A C 1
ATOM 1331 O O . GLU A 1 90 ? 23.305 42.972 52.724 1.00 14.33 90 GLU A O 1
ATOM 1343 N N . VAL A 1 91 ? 21.133 43.107 53.317 1.00 13.85 91 VAL A N 1
ATOM 1344 C CA . VAL A 1 91 ? 20.702 43.924 52.176 1.00 13.42 91 VAL A CA 1
ATOM 1345 C C . VAL A 1 91 ? 20.044 45.191 52.697 1.00 13.52 91 VAL A C 1
ATOM 1346 O O . VAL A 1 91 ? 19.264 45.127 53.649 1.00 13.61 91 VAL A O 1
ATOM 1359 N N . VAL A 1 92 ? 20.361 46.332 52.084 1.00 13.30 92 VAL A N 1
ATOM 1360 C CA . VAL A 1 92 ? 19.569 47.553 52.266 1.00 13.14 92 VAL A CA 1
ATOM 1361 C C . VAL A 1 92 ? 19.089 48.118 50.920 1.00 13.50 92 VAL A C 1
ATOM 1362 O O . VAL A 1 92 ? 19.783 48.045 49.915 1.00 13.84 92 VAL A O 1
ATOM 1375 N N . VAL A 1 93 ? 17.895 48.693 50.921 1.00 14.45 93 VAL A N 1
ATOM 1376 C CA . VAL A 1 93 ? 17.375 49.416 49.755 1.00 13.99 93 VAL A CA 1
ATOM 1377 C C . VAL A 1 93 ? 17.603 50.924 49.989 1.00 14.83 93 VAL A C 1
ATOM 1378 O O . VAL A 1 93 ? 17.007 51.531 50.890 1.00 15.49 93 VAL A O 1
ATOM 1391 N N . THR A 1 94 ? 18.480 51.518 49.179 1.00 14.66 94 THR A N 1
ATOM 1392 C CA . THR A 1 94 ? 18.869 52.905 49.320 1.00 14.53 94 THR A CA 1
ATOM 1393 C C . THR A 1 94 ? 19.522 53.417 48.027 1.00 15.13 94 THR A C 1
ATOM 1394 O O . THR A 1 94 ? 20.124 52.637 47.272 1.00 14.41 94 THR A O 1
ATOM 1405 N N . ASP A 1 95 ? 19.372 54.714 47.775 1.00 14.34 95 ASP A N 1
ATOM 1406 C CA . ASP A 1 95 ? 20.058 55.400 46.686 1.00 15.24 95 ASP A CA 1
ATOM 1407 C C . ASP A 1 95 ? 19.775 54.778 45.306 1.00 15.03 95 ASP A C 1
ATOM 1408 O O . ASP A 1 95 ? 18.660 54.321 45.071 1.00 14.61 95 ASP A O 1
ATOM 1417 N N . THR A 1 96 ? 20.740 54.834 44.397 1.00 15.67 96 THR A N 1
ATOM 1418 C CA . THR A 1 96 ? 20.575 54.289 43.043 1.00 16.79 96 THR A CA 1
ATOM 1419 C C . THR A 1 96 ? 21.696 53.322 42.739 1.00 17.22 96 THR A C 1
ATOM 1420 O O . THR A 1 96 ? 22.671 53.235 43.469 1.00 16.41 96 THR A O 1
ATOM 1431 N N . THR A 1 97 ? 21.544 52.570 41.658 1.00 19.00 97 THR A N 1
ATOM 1432 C CA . THR A 1 97 ? 22.499 51.527 41.317 1.00 20.48 97 THR A CA 1
ATOM 1433 C C . THR A 1 97 ? 23.885 52.127 41.080 1.00 20.77 97 THR A C 1
ATOM 1434 O O . THR A 1 97 ? 24.885 51.581 41.524 1.00 21.53 97 THR A O 1
ATOM 1445 N N . SER A 1 98 ? 23.934 53.280 40.422 1.00 21.26 98 SER A N 1
ATOM 1446 C CA . SER A 1 98 ? 25.209 53.966 40.159 1.00 21.38 98 SER A CA 1
ATOM 1447 C C . SER A 1 98 ? 25.928 54.297 41.462 1.00 21.94 98 SER A C 1
ATOM 1448 O O . SER A 1 98 ? 27.131 54.055 41.601 1.00 22.13 98 SER A O 1
ATOM 1456 N N . ILE A 1 99 ? 25.176 54.856 42.407 1.00 22.06 99 ILE A N 1
ATOM 1457 C CA . ILE A 1 99 ? 25.707 55.258 43.707 1.00 22.64 99 ILE A CA 1
ATOM 1458 C C . ILE A 1 99 ? 26.160 54.034 44.481 1.00 21.94 99 ILE A C 1
ATOM 1459 O O . ILE A 1 99 ? 27.239 54.031 45.048 1.00 21.90 99 ILE A O 1
ATOM 1475 N N . ASN A 1 100 ? 25.324 53.002 44.529 1.00 21.81 100 ASN A N 1
ATOM 1476 C CA . ASN A 1 100 ? 25.664 51.811 45.301 1.00 21.39 100 ASN A CA 1
ATOM 1477 C C . ASN A 1 100 ? 26.901 51.112 44.751 1.00 21.65 100 ASN A C 1
ATOM 1478 O O . ASN A 1 100 ? 27.718 50.617 45.525 1.00 21.41 100 ASN A O 1
ATOM 1489 N N . LEU A 1 101 ? 27.052 51.103 43.424 1.00 21.68 101 LEU A N 1
ATOM 1490 C CA . LEU A 1 101 ? 28.238 50.563 42.772 1.00 21.95 101 LEU A CA 1
ATOM 1491 C C . LEU A 1 101 ? 29.478 51.317 43.226 1.00 22.01 101 LEU A C 1
ATOM 1492 O O . LEU A 1 101 ? 30.500 50.709 43.517 1.00 22.08 101 LEU A O 1
ATOM 1508 N N . PHE A 1 102 ? 29.385 52.639 43.303 1.00 21.97 102 PHE A N 1
ATOM 1509 C CA . PHE A 1 102 ? 30.497 53.445 43.795 1.00 22.31 102 PHE A CA 1
ATOM 1510 C C . PHE A 1 102 ? 30.870 53.017 45.210 1.00 21.98 102 PHE A C 1
ATOM 1511 O O . PHE A 1 102 ? 32.052 52.860 45.509 1.00 22.45 102 PHE A O 1
ATOM 1528 N N . LYS A 1 103 ? 29.867 52.806 46.066 1.00 21.94 103 LYS A N 1
ATOM 1529 C CA . LYS A 1 103 ? 30.117 52.386 47.449 1.00 22.28 103 LYS A CA 1
ATOM 1530 C C . LYS A 1 103 ? 30.885 51.061 47.520 1.00 22.60 103 LYS A C 1
ATOM 1531 O O . LYS A 1 103 ? 31.923 50.970 48.207 1.00 22.90 103 LYS A O 1
ATOM 1550 N N . VAL A 1 104 ? 30.391 50.034 46.821 1.00 22.67 104 VAL A N 1
ATOM 1551 C CA . VAL A 1 104 ? 31.000 48.694 46.913 1.00 22.97 104 VAL A CA 1
ATOM 1552 C C . VAL A 1 104 ? 32.326 48.564 46.157 1.00 23.19 104 VAL A C 1
ATOM 1553 O O . VAL A 1 104 ? 33.194 47.815 46.583 1.00 22.79 104 VAL A O 1
ATOM 1566 N N . LEU A 1 105 ? 32.489 49.293 45.056 1.00 23.72 105 LEU A N 1
ATOM 1567 C CA . LEU A 1 105 ? 33.750 49.258 44.298 1.00 23.99 105 LEU A CA 1
ATOM 1568 C C . LEU A 1 105 ? 34.865 49.917 45.112 1.00 24.10 105 LEU A C 1
ATOM 1569 O O . LEU A 1 105 ? 36.001 49.423 45.156 1.00 24.17 105 LEU A O 1
ATOM 1585 N N . SER A 1 106 ? 34.526 51.023 45.766 1.00 24.07 106 SER A N 1
ATOM 1586 C CA . SER A 1 106 ? 35.428 51.686 46.696 1.00 24.60 106 SER A CA 1
ATOM 1587 C C . SER A 1 106 ? 35.825 50.760 47.833 1.00 24.36 106 SER A C 1
ATOM 1588 O O . SER A 1 106 ? 36.992 50.688 48.188 1.00 24.34 106 SER A O 1
ATOM 1596 N N . ALA A 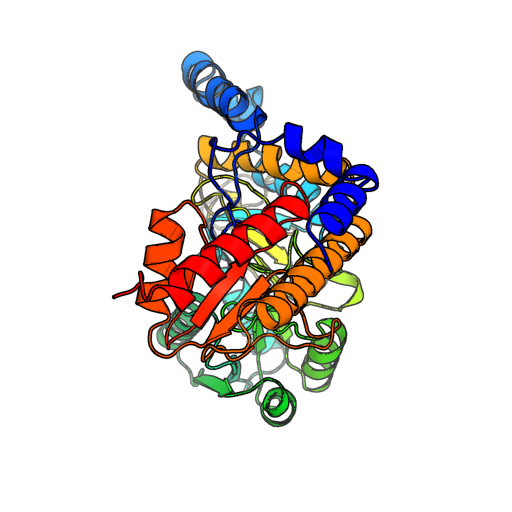1 107 ? 34.849 50.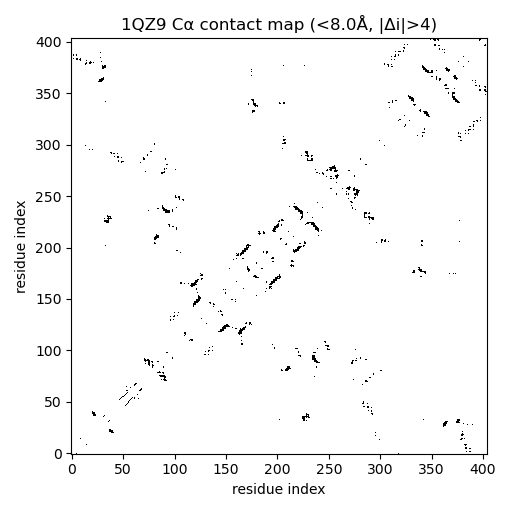055 48.397 1.00 24.19 107 ALA A N 1
ATOM 1597 C CA . ALA A 1 107 ? 35.119 49.129 49.493 1.00 24.51 107 ALA A CA 1
ATOM 1598 C C . ALA A 1 107 ? 36.026 47.981 49.033 1.00 24.53 107 ALA A C 1
ATOM 1599 O O . ALA A 1 107 ? 36.915 47.550 49.769 1.00 24.60 107 ALA A O 1
ATOM 1606 N N . ALA A 1 108 ? 35.809 47.523 47.803 1.00 24.81 108 ALA A N 1
ATOM 1607 C CA . ALA A 1 108 ? 36.527 46.388 47.238 1.00 25.07 108 ALA A CA 1
ATOM 1608 C C . ALA A 1 108 ? 37.980 46.749 46.969 1.00 25.37 108 ALA A C 1
ATOM 1609 O O . ALA A 1 108 ? 38.881 45.970 47.267 1.00 25.18 108 ALA A O 1
ATOM 1616 N N . LEU A 1 109 ? 38.206 47.940 46.421 1.00 25.56 109 LEU A N 1
ATOM 1617 C CA . LEU A 1 109 ? 39.560 48.387 46.102 1.00 26.25 109 LEU A CA 1
ATOM 1618 C C . LEU A 1 109 ? 40.370 48.655 47.368 1.00 26.56 109 LEU A C 1
ATOM 1619 O O . LEU A 1 109 ? 41.565 48.345 47.421 1.00 27.03 109 LEU A O 1
ATOM 1635 N N . ARG A 1 110 ? 39.718 49.203 48.392 1.00 27.11 110 ARG A N 1
ATOM 1636 C CA . ARG A 1 110 ? 40.369 49.437 49.682 1.00 27.60 110 ARG A CA 1
ATOM 1637 C C . ARG A 1 110 ? 40.723 48.132 50.408 1.00 27.67 110 ARG A C 1
ATOM 1638 O O . ARG A 1 110 ? 41.746 48.060 51.092 1.00 27.62 110 ARG A O 1
ATOM 1659 N N . VAL A 1 111 ? 39.881 47.109 50.262 1.00 27.97 111 VAL A N 1
ATOM 1660 C CA . VAL A 1 111 ? 40.186 45.783 50.804 1.00 28.48 111 VAL A CA 1
ATOM 1661 C C . VAL A 1 111 ? 41.411 45.210 50.088 1.00 28.72 111 VAL A C 1
ATOM 1662 O O . VAL A 1 111 ? 42.303 44.642 50.723 1.00 28.77 111 VAL A O 1
ATOM 1675 N N . GLN A 1 112 ? 41.459 45.387 48.770 1.00 29.21 112 GLN A N 1
ATOM 1676 C CA . GLN A 1 112 ? 42.560 44.867 47.957 1.00 29.58 112 GLN A CA 1
ATOM 1677 C C . GLN A 1 112 ? 43.835 45.711 48.052 1.00 30.08 112 GLN A C 1
ATOM 1678 O O . GLN A 1 112 ? 44.898 45.256 47.632 1.00 30.34 112 GLN A O 1
ATOM 1692 N N . ALA A 1 113 ? 43.743 46.925 48.597 1.00 30.44 113 ALA A N 1
ATOM 1693 C CA . ALA A 1 113 ? 44.922 47.782 48.755 1.00 30.95 113 ALA A CA 1
ATOM 1694 C C . ALA A 1 113 ? 45.782 47.311 49.924 1.00 31.45 113 ALA A C 1
ATOM 1695 O O . ALA A 1 113 ? 47.000 47.505 49.920 1.00 31.25 113 ALA A O 1
ATOM 1702 N N . THR A 1 114 ? 45.134 46.712 50.923 1.00 32.08 114 THR A N 1
ATOM 1703 C CA . THR A 1 114 ? 45.823 46.093 52.056 1.00 32.75 114 THR A CA 1
ATOM 1704 C C . THR A 1 114 ? 46.210 44.646 51.749 1.00 33.05 114 THR A C 1
ATOM 1705 O O . THR A 1 114 ? 47.353 44.242 51.974 1.00 33.18 114 THR A O 1
ATOM 1716 N N . ARG A 1 115 ? 45.248 43.873 51.249 1.00 33.49 115 ARG A N 1
ATOM 1717 C CA . ARG A 1 115 ? 45.451 42.454 50.946 1.00 33.98 115 ARG A CA 1
ATOM 1718 C C . ARG A 1 115 ? 46.536 42.240 49.892 1.00 34.15 115 ARG A C 1
ATOM 1719 O O . ARG A 1 115 ? 47.519 41.527 50.122 1.00 33.95 115 ARG A O 1
ATOM 1740 N N . SER A 1 116 ? 46.339 42.871 48.739 1.00 34.36 116 SER A N 1
ATOM 1741 C CA . SER A 1 116 ? 47.203 42.687 47.582 1.00 34.57 116 SER A CA 1
ATOM 1742 C C . SER A 1 116 ? 47.476 44.007 46.845 1.00 34.66 116 SER A C 1
ATOM 1743 O O . SER A 1 116 ? 46.947 44.230 45.760 1.00 34.73 116 SER A O 1
ATOM 1751 N N . PRO A 1 117 ? 48.301 44.884 47.418 1.00 34.80 117 PRO A N 1
ATOM 1752 C CA . PRO A 1 117 ? 48.693 46.112 46.711 1.00 34.85 117 PRO A CA 1
ATOM 1753 C C . PRO A 1 117 ? 49.458 45.764 45.430 1.00 34.97 117 PRO A C 1
ATOM 1754 O O . PRO A 1 117 ? 50.056 44.688 45.369 1.00 34.95 117 PRO A O 1
ATOM 1765 N N . GLU A 1 118 ? 49.423 46.655 44.438 1.00 35.02 118 GLU A N 1
ATOM 1766 C CA . GLU A 1 118 ? 49.956 46.421 43.078 1.00 34.93 118 GLU A CA 1
ATOM 1767 C C . GLU A 1 118 ? 48.846 45.950 42.130 1.00 34.40 118 GLU A C 1
ATOM 1768 O O . GLU A 1 118 ? 48.912 46.189 40.923 1.00 34.52 118 GLU A O 1
ATOM 1780 N N . ARG A 1 119 ? 47.829 45.280 42.669 1.00 33.81 119 ARG A N 1
ATOM 1781 C CA . ARG A 1 119 ? 46.628 44.986 41.891 1.00 33.28 119 ARG A CA 1
ATOM 1782 C C . ARG A 1 119 ? 45.886 46.288 41.624 1.00 32.51 119 ARG A C 1
ATOM 1783 O O . ARG A 1 119 ? 45.472 46.973 42.560 1.00 32.15 119 ARG A O 1
ATOM 1804 N N . ARG A 1 120 ? 45.742 46.615 40.339 1.00 31.63 120 ARG A N 1
ATOM 1805 C CA . ARG A 1 120 ? 45.266 47.923 39.903 1.00 31.20 120 ARG A CA 1
ATOM 1806 C C . ARG A 1 120 ? 44.240 47.880 38.758 1.00 30.36 120 ARG A C 1
ATOM 1807 O O . ARG A 1 120 ? 43.803 48.928 38.293 1.00 30.35 120 ARG A O 1
ATOM 1828 N N . VAL A 1 121 ? 43.838 46.684 38.328 1.00 29.39 121 VAL A N 1
ATOM 1829 C CA . VAL A 1 121 ? 42.972 46.534 37.162 1.00 28.59 121 VAL A CA 1
ATOM 1830 C C . VAL A 1 121 ? 41.563 46.133 37.588 1.00 28.16 121 VAL A C 1
ATOM 1831 O O . VAL A 1 121 ? 41.381 45.296 38.469 1.00 27.49 121 VAL A O 1
ATOM 1844 N N . ILE A 1 122 ? 40.574 46.749 36.948 1.00 27.72 122 ILE A N 1
ATOM 1845 C CA . ILE A 1 122 ? 39.173 46.398 37.127 1.00 27.58 122 ILE A CA 1
ATOM 1846 C C . ILE A 1 122 ? 38.706 45.828 35.796 1.00 27.01 122 ILE A C 1
ATOM 1847 O O . ILE A 1 122 ? 38.664 46.542 34.799 1.00 27.20 122 ILE A O 1
ATOM 1863 N N . VAL A 1 123 ? 38.376 44.544 35.776 1.00 26.33 123 VAL A N 1
ATOM 1864 C CA . VAL A 1 123 ? 37.952 43.884 34.549 1.00 25.98 123 VAL A CA 1
ATOM 1865 C C . VAL A 1 123 ? 36.444 43.928 34.411 1.00 25.43 123 VAL A C 1
ATOM 1866 O O . VAL A 1 123 ? 35.714 43.713 35.375 1.00 24.83 123 VAL A O 1
ATOM 1879 N N . THR A 1 124 ? 35.992 44.193 33.193 1.00 25.00 124 THR A N 1
ATOM 1880 C CA . THR A 1 124 ? 34.571 44.260 32.887 1.00 25.04 124 THR A CA 1
ATOM 1881 C C . THR A 1 124 ? 34.373 44.076 31.377 1.00 24.90 124 THR A C 1
ATOM 1882 O O . THR A 1 124 ? 35.317 43.709 30.671 1.00 25.52 124 THR A O 1
ATOM 1893 N N . GLU A 1 125 ? 33.154 44.287 30.886 1.00 24.74 125 GLU A N 1
ATOM 1894 C CA . GLU A 1 125 ? 32.849 44.112 29.473 1.00 24.54 125 GLU A CA 1
ATOM 1895 C C . GLU A 1 125 ? 32.544 45.435 28.778 1.00 24.53 125 GLU A C 1
ATOM 1896 O O . GLU A 1 125 ? 32.023 46.362 29.391 1.00 23.97 125 GLU A O 1
ATOM 1908 N N . THR A 1 126 ? 32.865 45.492 27.487 1.00 24.43 126 THR A N 1
ATOM 1909 C CA . THR A 1 126 ? 32.618 46.664 26.647 1.00 24.50 126 THR A CA 1
ATOM 1910 C C . THR A 1 126 ? 31.130 46.964 26.528 1.00 24.63 126 THR A C 1
ATOM 1911 O O . THR A 1 126 ? 30.732 48.126 26.449 1.00 24.35 126 THR A O 1
ATOM 1922 N N . SER A 1 127 ? 30.321 45.908 26.517 1.00 24.51 127 SER A N 1
ATOM 1923 C CA . SER A 1 127 ? 28.867 46.025 26.377 1.00 24.79 127 SER A CA 1
ATOM 1924 C C . SER A 1 127 ? 28.156 46.095 27.730 1.00 24.39 127 SER A C 1
ATOM 1925 O O . SER A 1 127 ? 26.933 45.914 27.807 1.00 25.12 127 SER A O 1
ATOM 1933 N N . ASN A 1 128 ? 28.907 46.363 28.797 1.00 24.05 128 ASN A N 1
ATOM 1934 C CA . ASN A 1 128 ? 28.301 46.629 30.106 1.00 23.62 128 ASN A CA 1
ATOM 1935 C C . ASN A 1 128 ? 27.402 47.860 30.029 1.00 23.26 128 ASN A C 1
ATOM 1936 O O . ASN A 1 128 ? 27.652 48.780 29.242 1.00 22.43 128 ASN A O 1
ATOM 1947 N N . PHE A 1 129 ? 26.341 47.859 30.831 1.00 22.92 129 PHE A N 1
ATOM 1948 C CA . PHE A 1 129 ? 25.468 49.019 30.955 1.00 22.82 129 PHE A CA 1
ATOM 1949 C C . PHE A 1 129 ? 26.333 50.267 31.175 1.00 22.70 129 PHE A C 1
ATOM 1950 O O . PHE A 1 129 ? 27.213 50.245 32.024 1.00 22.89 129 PHE A O 1
ATOM 1967 N N . PRO A 1 130 ? 26.128 51.319 30.382 1.00 22.99 130 PRO A N 1
ATOM 1968 C CA . PRO A 1 130 ? 27.028 52.487 30.397 1.00 22.80 130 PRO A CA 1
ATOM 1969 C C . PRO A 1 130 ? 27.307 53.081 31.774 1.00 21.86 130 PRO A C 1
ATOM 1970 O O . PRO A 1 130 ? 28.464 53.380 32.045 1.00 21.22 130 PRO A O 1
ATOM 1981 N N . THR A 1 131 ? 26.299 53.237 32.625 1.00 21.13 131 THR A N 1
ATOM 1982 C CA . THR A 1 131 ? 26.535 53.849 33.935 1.00 20.72 131 THR A CA 1
ATOM 1983 C C . THR A 1 131 ? 27.530 53.065 34.801 1.00 20.60 131 THR A C 1
ATOM 1984 O O . THR A 1 131 ? 28.253 53.655 35.576 1.00 20.73 131 THR A O 1
ATOM 1995 N N . ASP A 1 132 ? 27.562 51.739 34.668 1.00 20.53 132 ASP A N 1
ATOM 1996 C CA . ASP A 1 132 ? 28.513 50.929 35.423 1.00 20.43 132 ASP A CA 1
ATOM 1997 C C . ASP A 1 132 ? 29.930 51.274 35.000 1.00 20.50 132 ASP A C 1
ATOM 1998 O O . ASP A 1 132 ? 30.806 51.449 35.846 1.00 20.95 132 ASP A O 1
ATOM 2007 N N . LEU A 1 133 ? 30.147 51.378 33.692 1.00 20.28 133 LEU A N 1
ATOM 2008 C CA . LEU A 1 133 ? 31.441 51.795 33.166 1.00 21.01 133 LEU A CA 1
ATOM 2009 C C . LEU A 1 133 ? 31.795 53.194 33.637 1.00 20.71 133 LEU A C 1
ATOM 2010 O O . LEU A 1 133 ? 32.906 53.421 34.096 1.00 20.48 133 LEU A O 1
ATOM 2026 N N . TYR A 1 134 ? 30.837 54.115 33.538 1.00 20.41 134 TYR A N 1
ATOM 2027 C CA . TYR A 1 134 ? 31.076 55.524 33.853 1.00 20.74 134 TYR A CA 1
ATOM 2028 C C . TYR A 1 134 ? 31.412 55.722 35.331 1.00 21.00 134 TYR A C 1
ATOM 2029 O O . TYR A 1 134 ? 32.269 56.531 35.657 1.00 21.46 134 TYR A O 1
ATOM 2047 N N . ILE A 1 135 ? 30.759 54.971 36.213 1.00 21.26 135 ILE A N 1
ATOM 2048 C CA . ILE A 1 135 ? 31.026 55.054 37.648 1.00 21.57 135 ILE A CA 1
ATOM 2049 C C . ILE A 1 135 ? 32.413 54.507 37.981 1.00 21.41 135 ILE A C 1
ATOM 2050 O O . ILE A 1 135 ? 33.128 55.080 38.799 1.00 21.41 135 ILE A O 1
ATOM 2066 N N . ALA A 1 136 ? 32.781 53.388 37.368 1.00 21.42 136 ALA A N 1
ATOM 2067 C CA . ALA A 1 136 ? 34.106 52.816 37.575 1.00 21.75 136 ALA A CA 1
ATOM 2068 C C . ALA A 1 136 ? 35.169 53.784 37.060 1.00 21.94 136 ALA A C 1
ATOM 2069 O O . ALA A 1 136 ? 36.228 53.935 37.668 1.00 22.54 136 ALA A O 1
ATOM 2076 N N . GLU A 1 137 ? 34.867 54.467 35.959 1.00 22.26 137 GLU A N 1
ATOM 2077 C CA . GLU A 1 137 ? 35.800 55.420 35.356 1.00 22.47 137 GLU A CA 1
ATOM 2078 C C . GLU A 1 137 ? 35.958 56.658 36.234 1.00 22.52 137 GLU A C 1
ATOM 2079 O O . GLU A 1 137 ? 37.046 57.204 36.348 1.00 21.70 137 GLU A O 1
ATOM 2091 N N . GLY A 1 138 ? 34.862 57.097 36.843 1.00 22.82 138 GLY A N 1
ATOM 2092 C CA . GLY A 1 138 ? 34.877 58.264 37.707 1.00 23.42 138 GLY A CA 1
ATOM 2093 C C . GLY A 1 138 ? 35.691 58.011 38.961 1.00 24.09 138 GLY A C 1
ATOM 2094 O O . GLY A 1 138 ? 36.481 58.860 39.376 1.00 24.17 138 GLY A O 1
ATOM 2098 N N . LEU A 1 139 ? 35.504 56.835 39.554 1.00 24.88 139 LEU A N 1
ATOM 2099 C CA . LEU A 1 139 ? 36.208 56.445 40.771 1.00 25.83 139 LEU A CA 1
ATOM 2100 C C . LEU A 1 139 ? 37.716 56.335 40.534 1.00 26.23 139 LEU A C 1
ATOM 2101 O O . LEU A 1 139 ? 38.507 56.876 41.300 1.00 25.97 139 LEU A O 1
ATOM 2117 N N . ALA A 1 140 ? 38.102 55.633 39.472 1.00 27.00 140 ALA A N 1
ATOM 2118 C CA . ALA A 1 140 ? 39.513 55.459 39.129 1.00 27.66 140 ALA A CA 1
ATOM 2119 C C . ALA A 1 140 ? 40.178 56.805 38.859 1.00 28.10 140 ALA A C 1
ATOM 2120 O O . ALA A 1 140 ? 41.294 57.049 39.291 1.00 28.14 140 ALA A O 1
ATOM 2127 N N . ASP A 1 141 ? 39.462 57.670 38.151 1.00 28.81 141 ASP A N 1
ATOM 2128 C CA . ASP A 1 141 ? 39.933 59.003 37.790 1.00 29.59 141 ASP A CA 1
ATOM 2129 C C . ASP A 1 141 ? 40.171 59.884 39.025 1.00 30.18 141 ASP A C 1
ATOM 2130 O O . ASP A 1 141 ? 41.104 60.688 39.046 1.00 30.11 141 ASP A O 1
ATOM 2139 N N . MET A 1 142 ? 39.341 59.717 40.055 1.00 31.08 142 MET A N 1
ATOM 2140 C CA . MET A 1 142 ? 39.477 60.491 41.294 1.00 31.86 142 MET A CA 1
ATOM 2141 C C . MET A 1 142 ? 40.598 59.966 42.203 1.00 32.25 142 MET A C 1
ATOM 2142 O O . MET A 1 142 ? 41.273 60.746 42.872 1.00 32.26 142 MET A O 1
ATOM 2156 N N . LEU A 1 143 ? 40.806 58.652 42.215 1.00 32.92 143 LEU A N 1
ATOM 2157 C CA . LEU A 1 143 ? 41.772 58.040 43.127 1.00 33.58 143 LEU A CA 1
ATOM 2158 C C . LEU A 1 143 ? 43.216 58.317 42.703 1.00 34.22 143 LEU A C 1
ATOM 2159 O O . LEU A 1 143 ? 43.939 59.025 43.397 1.00 34.19 143 LEU A O 1
ATOM 2175 N N . GLN A 1 144 ? 43.618 57.752 41.567 1.00 35.12 144 GLN A N 1
ATOM 2176 C CA . GLN A 1 144 ? 45.000 57.816 41.079 1.00 35.85 144 GLN A CA 1
ATO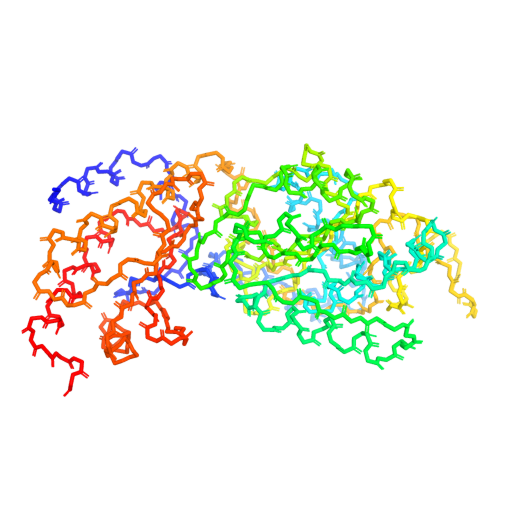M 2177 C C . GLN A 1 144 ? 45.974 57.173 42.081 1.00 36.23 144 GLN A C 1
ATOM 2178 O O . GLN A 1 144 ? 46.132 57.683 43.188 1.00 36.70 144 GLN A O 1
ATOM 2192 N N . GLN A 1 145 ? 46.653 56.083 41.731 1.00 36.60 145 GLN A N 1
ATOM 2193 C CA . GLN A 1 145 ? 46.587 55.401 40.435 1.00 36.69 145 GLN A CA 1
ATOM 2194 C C . GLN A 1 145 ? 47.251 54.020 40.663 1.00 36.52 145 GLN A C 1
ATOM 2195 O O . GLN A 1 145 ? 47.306 53.578 41.813 1.00 36.60 145 GLN A O 1
ATOM 2209 N N . GLY A 1 146 ? 47.701 53.281 39.642 1.00 36.45 146 GLY A N 1
ATOM 2210 C CA . GLY A 1 146 ? 47.396 53.463 38.233 1.00 36.12 146 GLY A CA 1
ATOM 2211 C C . GLY A 1 146 ? 46.150 52.704 37.866 1.00 35.72 146 GLY A C 1
ATOM 2212 O O . GLY A 1 146 ? 46.172 51.872 36.952 1.00 35.34 146 GLY A O 1
ATOM 2216 N N . TYR A 1 147 ? 45.065 52.985 38.586 1.00 35.34 147 TYR A N 1
ATOM 2217 C CA . TYR A 1 147 ? 43.835 52.250 38.409 1.00 35.09 147 TYR A CA 1
ATOM 2218 C C . TYR A 1 147 ? 43.347 52.468 36.990 1.00 34.92 147 TYR A C 1
ATOM 2219 O O . TYR A 1 147 ? 43.312 53.599 36.497 1.00 34.89 147 TYR A O 1
ATOM 2237 N N . THR A 1 148 ? 43.025 51.356 36.333 1.00 34.70 148 THR A N 1
ATOM 2238 C CA . THR A 1 148 ? 42.614 51.355 34.938 1.00 34.71 148 THR A CA 1
ATOM 2239 C C . THR A 1 148 ? 41.528 50.304 34.697 1.00 34.62 148 THR A C 1
ATOM 2240 O O . THR A 1 148 ? 41.350 49.386 35.499 1.00 34.36 148 THR A O 1
ATOM 2251 N N . LEU A 1 149 ? 40.812 50.452 33.585 1.00 34.60 149 LEU A N 1
ATOM 2252 C CA . LEU A 1 149 ? 39.688 49.588 33.251 1.00 34.49 149 LEU A CA 1
ATOM 2253 C C . LEU A 1 149 ? 40.008 48.790 32.002 1.00 34.18 149 LEU A C 1
ATOM 2254 O O . LEU A 1 149 ? 4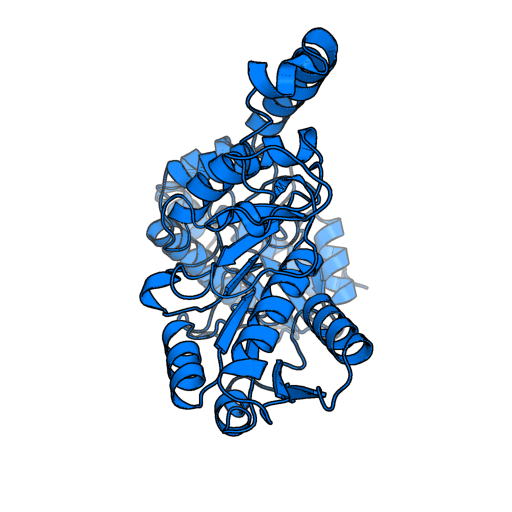0.394 49.361 30.978 1.00 34.02 149 LEU A O 1
ATOM 2270 N N . ARG A 1 150 ? 39.856 47.470 32.102 1.00 33.67 150 ARG A N 1
ATOM 2271 C CA . ARG A 1 150 ? 40.024 46.567 30.971 1.00 33.35 150 ARG A CA 1
ATOM 2272 C C . ARG A 1 150 ? 38.660 46.128 30.424 1.00 32.91 150 ARG A C 1
ATOM 2273 O O . ARG A 1 150 ? 37.966 45.321 31.046 1.00 32.54 150 ARG A O 1
ATOM 2294 N N . LEU A 1 151 ? 38.291 46.675 29.266 1.00 32.32 151 LEU A N 1
ATOM 2295 C CA . LEU A 1 151 ? 37.044 46.340 28.591 1.00 31.94 151 LEU A CA 1
ATOM 2296 C C . LEU A 1 151 ? 37.238 45.151 27.661 1.00 31.61 151 LEU A C 1
ATOM 2297 O O . LEU A 1 151 ? 38.056 45.195 26.736 1.00 31.16 151 LEU A O 1
ATOM 2313 N N . VAL A 1 152 ? 36.462 44.101 27.908 1.00 31.21 152 VAL A N 1
ATOM 2314 C CA . VAL A 1 152 ? 36.569 42.845 27.180 1.00 31.26 152 VAL A CA 1
ATOM 2315 C C . VAL A 1 152 ? 35.373 42.741 26.234 1.00 31.02 152 VAL A C 1
ATOM 2316 O O . VAL A 1 152 ? 34.242 43.014 26.633 1.00 30.29 152 VAL A O 1
ATOM 2329 N N . ASP A 1 153 ? 35.625 42.344 24.985 1.00 30.53 153 ASP A N 1
ATOM 2330 C CA . ASP A 1 153 ? 34.630 42.482 23.912 1.00 30.55 153 ASP A CA 1
ATOM 2331 C C . ASP A 1 153 ? 33.617 41.330 23.827 1.00 30.46 153 ASP A C 1
ATOM 2332 O O . ASP A 1 153 ? 32.627 41.433 23.103 1.00 30.46 153 ASP A O 1
ATOM 2341 N N . SER A 1 154 ? 33.863 40.239 24.547 1.00 30.40 154 SER A N 1
ATOM 2342 C CA . SER A 1 154 ? 32.921 39.117 24.588 1.00 30.35 154 SER A CA 1
ATOM 2343 C C . SER A 1 154 ? 33.058 38.304 25.881 1.00 30.25 154 SER A C 1
ATOM 2344 O O . SER A 1 154 ? 34.109 38.338 26.516 1.00 30.20 154 SER A O 1
ATOM 2352 N N . PRO A 1 155 ? 32.010 37.568 26.262 1.00 30.22 155 PRO A N 1
ATOM 2353 C CA . PRO A 1 155 ? 32.044 36.730 27.474 1.00 30.53 155 PRO A CA 1
ATOM 2354 C C . PRO A 1 155 ? 33.154 35.671 27.528 1.00 30.86 155 PRO A C 1
ATOM 2355 O O . PRO A 1 155 ? 33.618 35.338 28.622 1.00 31.08 155 PRO A O 1
ATOM 2366 N N . GLU A 1 156 ? 33.574 35.157 26.374 1.00 31.03 156 GLU A N 1
ATOM 2367 C CA . GLU A 1 156 ? 34.557 34.071 26.324 1.00 31.36 156 GLU A CA 1
ATOM 2368 C C . GLU A 1 156 ? 35.982 34.587 26.546 1.00 31.20 156 GLU A C 1
ATOM 2369 O O . GLU A 1 156 ? 36.875 33.816 26.901 1.00 30.98 156 GLU A O 1
ATOM 2381 N N . GLU A 1 157 ? 36.182 35.886 26.325 1.00 31.04 157 GLU A N 1
ATOM 2382 C CA . GLU A 1 157 ? 37.480 36.531 26.523 1.00 31.02 157 GLU A CA 1
ATOM 2383 C C . GLU A 1 157 ? 37.760 36.912 27.988 1.00 30.97 157 GLU A C 1
ATOM 2384 O O . GLU A 1 157 ? 38.866 37.358 28.306 1.00 30.49 157 GLU A O 1
ATOM 2396 N N . LEU A 1 158 ? 36.774 36.727 28.873 1.00 30.81 158 LEU A N 1
ATOM 2397 C CA . LEU A 1 158 ? 36.907 37.107 30.287 1.00 31.03 158 LEU A CA 1
ATOM 2398 C C . LEU A 1 158 ? 37.997 36.346 31.060 1.00 31.14 158 LEU A C 1
ATOM 2399 O O . LEU A 1 158 ? 38.749 36.970 31.800 1.00 31.26 158 LEU A O 1
ATOM 2415 N N . PRO A 1 159 ? 38.074 35.019 30.923 1.00 31.30 159 PRO A N 1
ATOM 2416 C CA . PRO A 1 159 ? 39.103 34.228 31.617 1.00 31.34 159 PRO A CA 1
ATOM 2417 C C . PRO A 1 159 ? 40.556 34.671 31.390 1.00 31.41 159 PRO A C 1
ATOM 2418 O O . PRO A 1 159 ? 41.351 34.617 32.330 1.00 31.24 159 PRO A O 1
ATOM 2429 N N . GLN A 1 160 ? 40.891 35.103 30.178 1.00 31.50 160 GLN A N 1
ATOM 2430 C CA . GLN A 1 160 ? 42.262 35.501 29.858 1.00 31.72 160 GLN A CA 1
ATOM 2431 C C . GLN A 1 160 ? 42.577 36.917 30.370 1.00 31.34 160 GLN A C 1
ATOM 2432 O O . GLN A 1 160 ? 43.745 37.261 30.574 1.00 31.39 160 GLN A O 1
ATOM 2440 N N . ALA A 1 161 ? 41.533 37.722 30.571 1.00 30.92 161 ALA A N 1
ATOM 2441 C CA . ALA A 1 161 ? 41.661 39.084 31.105 1.00 30.67 161 ALA A CA 1
ATOM 2442 C C . ALA A 1 161 ? 41.735 39.142 32.637 1.00 30.40 161 ALA A C 1
ATOM 2443 O O . ALA A 1 161 ? 42.117 40.193 33.224 1.00 30.34 161 ALA A O 1
ATOM 2450 N N . ILE A 1 162 ? 41.348 38.028 33.277 1.00 30.11 162 ILE A N 1
ATOM 2451 C CA . ILE A 1 162 ? 41.398 37.908 34.731 1.00 29.90 162 ILE A CA 1
ATOM 2452 C C . ILE A 1 162 ? 42.691 37.200 35.128 1.00 29.77 162 ILE A C 1
ATOM 2453 O O . ILE A 1 162 ? 42.870 36.023 34.833 1.00 29.60 162 ILE A O 1
ATOM 2469 N N . ASP A 1 163 ? 43.581 37.926 35.802 1.00 29.74 163 ASP A N 1
ATOM 2470 C CA . ASP A 1 163 ? 44.919 37.425 36.122 1.00 29.65 163 ASP A CA 1
ATOM 2471 C C . ASP A 1 163 ? 45.408 37.996 37.466 1.00 29.69 163 ASP A C 1
ATOM 2472 O O . ASP A 1 163 ? 44.598 38.430 38.291 1.00 29.44 163 ASP A O 1
ATOM 2481 N N . GLN A 1 164 ? 46.718 37.987 37.693 1.00 29.48 164 GLN A N 1
ATOM 2482 C CA . GLN A 1 164 ? 47.280 38.465 38.957 1.00 29.68 164 GLN A CA 1
ATOM 2483 C C . GLN A 1 164 ? 47.145 39.993 39.167 1.00 29.35 164 GLN A C 1
ATOM 2484 O O . GLN A 1 164 ? 47.259 40.494 40.316 1.00 29.57 164 GLN A O 1
ATOM 2492 N N . ASP A 1 165 ? 46.914 40.732 38.073 1.00 28.82 165 ASP A N 1
ATOM 2493 C CA . ASP A 1 165 ? 46.777 42.192 38.143 1.00 28.52 165 ASP A CA 1
ATOM 2494 C C . ASP A 1 165 ? 45.364 42.632 38.512 1.00 28.03 165 ASP A C 1
ATOM 2495 O O . ASP A 1 165 ? 45.124 43.812 38.730 1.00 27.87 165 ASP A O 1
ATOM 2504 N N . THR A 1 166 ? 44.436 41.686 38.596 1.00 27.52 166 THR A N 1
ATOM 2505 C CA . THR A 1 166 ? 43.021 42.013 38.751 1.00 27.16 166 THR A CA 1
ATOM 2506 C C . THR A 1 166 ? 42.603 42.247 40.206 1.00 26.76 166 THR A C 1
ATOM 2507 O O . THR A 1 166 ? 42.433 41.299 40.977 1.00 26.61 166 THR A O 1
ATOM 2518 N N . ALA A 1 167 ? 42.448 43.519 40.575 1.00 26.29 167 ALA A N 1
ATOM 2519 C CA . ALA A 1 167 ? 41.833 43.882 41.851 1.00 26.18 167 ALA A CA 1
ATOM 2520 C C . ALA A 1 167 ? 40.381 43.404 41.919 1.00 25.74 167 ALA A C 1
ATOM 2521 O O . ALA A 1 167 ? 39.965 42.774 42.894 1.00 25.78 167 ALA A O 1
ATOM 2528 N N . VAL A 1 168 ? 39.611 43.716 40.881 1.00 25.35 168 VAL A N 1
ATOM 2529 C CA . VAL A 1 168 ? 38.172 43.470 40.890 1.00 25.09 168 VAL A CA 1
ATOM 2530 C C . VAL A 1 168 ? 37.650 43.059 39.516 1.00 24.96 168 VAL A C 1
ATOM 2531 O O . VAL A 1 168 ? 38.029 43.645 38.506 1.00 24.81 168 VAL A O 1
ATOM 2544 N N . VAL A 1 169 ? 36.774 42.054 39.497 1.00 24.74 169 VAL A N 1
ATOM 2545 C CA . VAL A 1 169 ? 35.965 41.724 38.327 1.00 24.56 169 VAL A CA 1
ATOM 2546 C C . VAL A 1 169 ? 34.561 42.257 38.586 1.00 24.45 169 VAL A C 1
ATOM 2547 O O . VAL A 1 169 ? 33.907 41.838 39.536 1.00 24.35 169 VAL A O 1
ATOM 2560 N N . MET A 1 170 ? 34.133 43.207 37.752 1.00 24.43 170 MET A N 1
ATOM 2561 C CA . MET A 1 170 ? 32.866 43.918 37.899 1.00 24.20 170 MET A CA 1
ATOM 2562 C C . MET A 1 170 ? 32.011 43.586 36.678 1.00 23.97 170 MET A C 1
ATOM 2563 O O . MET A 1 170 ? 32.316 44.009 35.569 1.00 23.72 170 MET A O 1
ATOM 2577 N N . LEU A 1 171 ? 30.951 42.811 36.878 1.00 23.80 171 LEU A N 1
ATOM 2578 C CA . LEU A 1 171 ? 30.120 42.365 35.758 1.00 23.31 171 LEU A CA 1
ATOM 2579 C C . LEU A 1 171 ? 28.650 42.552 36.037 1.00 22.88 171 LEU A C 1
ATOM 2580 O O . LEU A 1 171 ? 28.197 42.397 37.167 1.00 22.41 171 LEU A O 1
ATOM 2596 N N . THR A 1 172 ? 27.901 42.908 35.000 1.00 22.04 172 THR A N 1
ATOM 2597 C CA . THR A 1 172 ? 26.462 42.791 35.043 1.00 21.47 172 THR A CA 1
ATOM 2598 C C . THR A 1 172 ? 26.116 41.350 34.676 1.00 21.09 172 THR A C 1
ATOM 2599 O O . THR A 1 172 ? 26.505 40.865 33.619 1.00 21.22 172 THR A O 1
ATOM 2610 N N . HIS A 1 173 ? 25.390 40.685 35.573 1.00 20.62 173 HIS A N 1
ATOM 2611 C CA . HIS A 1 173 ? 25.088 39.260 35.480 1.00 20.63 173 HIS A CA 1
ATOM 2612 C C . HIS A 1 173 ? 24.295 38.881 34.224 1.00 20.08 173 HIS A C 1
ATOM 2613 O O . HIS A 1 173 ? 24.583 37.863 33.600 1.00 20.06 173 HIS A O 1
ATOM 2627 N N . VAL A 1 174 ? 23.306 39.694 33.855 1.00 19.26 174 VAL A N 1
ATOM 2628 C CA . VAL A 1 174 ? 22.609 39.518 32.581 1.00 19.05 174 VAL A CA 1
ATOM 2629 C C . VAL A 1 174 ? 22.869 40.760 31.731 1.00 19.45 174 VAL A C 1
ATOM 2630 O O . VAL A 1 174 ? 22.622 41.880 32.175 1.00 19.99 174 VAL A O 1
ATOM 2643 N N . ASN A 1 175 ? 23.370 40.561 30.512 1.00 19.47 175 ASN A N 1
ATOM 2644 C CA . ASN A 1 175 ? 23.726 41.666 29.634 1.00 19.91 175 ASN A CA 1
ATOM 2645 C C . ASN A 1 175 ? 22.469 42.434 29.238 1.00 19.72 175 ASN A C 1
ATOM 2646 O O . ASN A 1 175 ? 21.514 41.841 28.753 1.00 19.25 175 ASN A O 1
ATOM 2657 N N . TYR A 1 176 ? 22.474 43.743 29.461 1.00 19.72 176 TYR A N 1
ATOM 2658 C CA . TYR A 1 176 ? 21.292 44.569 29.202 1.00 20.45 176 TYR A CA 1
ATOM 2659 C C . TYR A 1 176 ? 20.873 44.627 27.733 1.00 20.36 176 TYR A C 1
ATOM 2660 O O . TYR A 1 176 ? 19.715 44.902 27.448 1.00 20.63 176 TYR A O 1
ATOM 2678 N N . LYS A 1 177 ? 21.815 44.406 26.816 1.00 20.30 177 LYS A N 1
ATOM 2679 C CA . LYS A 1 177 ? 21.534 44.375 25.381 1.00 20.69 177 LYS A CA 1
ATOM 2680 C C . LYS A 1 177 ? 21.171 42.987 24.862 1.00 19.94 177 LYS A C 1
ATOM 2681 O O . LYS A 1 177 ? 20.085 42.788 24.317 1.00 20.51 177 LYS A O 1
ATOM 2700 N N . THR A 1 178 ? 22.101 42.045 24.986 1.00 19.12 178 THR A N 1
ATOM 2701 C CA . THR A 1 178 ? 21.935 40.718 24.397 1.00 18.76 178 THR A CA 1
ATOM 2702 C C . THR A 1 178 ? 21.041 39.772 25.180 1.00 17.94 178 THR A C 1
ATOM 2703 O O . THR A 1 178 ? 20.504 38.827 24.612 1.00 17.66 178 THR A O 1
ATOM 2714 N N . GLY A 1 179 ? 20.925 39.989 26.485 1.00 17.60 179 GLY A N 1
ATOM 2715 C CA . GLY A 1 179 ? 20.233 39.061 27.365 1.00 17.69 179 GLY A CA 1
ATOM 2716 C C . GLY A 1 179 ? 21.069 37.835 27.737 1.00 17.62 179 GLY A C 1
ATOM 2717 O O . GLY A 1 179 ? 20.553 36.888 28.296 1.00 17.23 179 GLY A O 1
ATOM 2721 N N . TYR A 1 180 ? 22.362 37.856 27.418 1.00 17.73 180 TYR A N 1
ATOM 2722 C CA . TYR A 1 180 ? 23.293 36.783 27.795 1.00 17.96 180 TYR A CA 1
ATOM 2723 C C . TYR A 1 180 ? 23.453 36.749 29.314 1.00 18.16 180 TYR A C 1
ATOM 2724 O O . TYR A 1 180 ? 23.604 37.788 29.944 1.00 18.51 180 TYR A O 1
ATOM 2742 N N . MET A 1 181 ? 23.414 35.556 29.888 1.00 18.74 181 MET A N 1
ATOM 2743 C CA . MET A 1 181 ? 23.525 35.366 31.332 1.00 18.80 181 MET A CA 1
ATOM 2744 C C . MET A 1 181 ? 24.841 34.658 31.680 1.00 19.05 181 MET A C 1
ATOM 2745 O O . MET A 1 181 ? 25.112 33.556 31.199 1.00 18.80 181 MET A O 1
ATOM 2759 N N . HIS A 1 182 ? 25.667 35.316 32.493 1.00 19.50 182 HIS A N 1
ATOM 2760 C CA . HIS A 1 182 ? 26.886 34.712 33.032 1.00 19.52 182 HIS A CA 1
ATOM 2761 C C . HIS A 1 182 ? 26.573 33.645 34.064 1.00 19.71 182 HIS A C 1
ATOM 2762 O O . HIS A 1 182 ? 25.554 33.709 34.745 1.00 19.57 182 HIS A O 1
ATOM 2776 N N . ASP A 1 183 ? 27.491 32.694 34.197 1.00 19.57 183 ASP A N 1
ATOM 2777 C CA . ASP A 1 183 ? 27.459 31.708 35.270 1.00 20.05 183 ASP A CA 1
ATOM 2778 C C . ASP A 1 183 ? 28.123 32.379 36.476 1.00 20.29 183 ASP A C 1
ATOM 2779 O O . ASP A 1 183 ? 29.347 32.443 36.558 1.00 20.48 183 ASP A O 1
ATOM 2788 N N . MET A 1 184 ? 27.310 32.909 37.387 1.00 20.82 184 MET A N 1
ATOM 2789 C CA . MET A 1 184 ? 27.812 33.667 38.537 1.00 20.88 184 MET A CA 1
ATOM 2790 C C . MET A 1 184 ? 28.797 32.852 39.364 1.00 20.92 184 MET A C 1
ATOM 2791 O O . MET A 1 184 ? 29.864 33.344 39.703 1.00 20.06 184 MET A O 1
ATOM 2805 N N . GLN A 1 185 ? 28.435 31.612 39.678 1.00 21.29 185 GLN A N 1
ATOM 2806 C CA . GLN A 1 185 ? 29.254 30.781 40.560 1.00 22.36 185 GLN A CA 1
ATOM 2807 C C . GLN A 1 185 ? 30.624 30.516 39.955 1.00 21.70 185 GLN A C 1
ATOM 2808 O O . GLN A 1 185 ? 31.622 30.542 40.670 1.00 22.59 185 GLN A O 1
ATOM 2822 N N . ALA A 1 186 ? 30.667 30.275 38.644 1.00 21.34 186 ALA A N 1
ATOM 2823 C CA . ALA A 1 186 ? 31.894 29.872 37.955 1.00 21.14 186 ALA A CA 1
ATOM 2824 C C . ALA A 1 186 ? 32.828 31.056 37.742 1.00 21.17 186 ALA A C 1
ATOM 2825 O O . ALA A 1 186 ? 34.036 30.918 37.857 1.00 20.79 186 ALA A O 1
ATOM 2832 N N . LEU A 1 187 ? 32.273 32.220 37.430 1.00 21.53 187 LEU A N 1
ATOM 2833 C CA . LEU A 1 187 ? 33.115 33.395 37.194 1.00 21.60 187 LEU A CA 1
ATOM 2834 C C . LEU A 1 187 ? 33.590 33.998 38.517 1.00 21.43 187 LEU A C 1
ATOM 2835 O O . LEU A 1 187 ? 34.658 34.606 38.579 1.00 21.32 187 LEU A O 1
ATOM 2851 N N . THR A 1 188 ? 32.816 33.778 39.575 1.00 21.25 188 THR A N 1
ATOM 2852 C CA . THR A 1 188 ? 33.206 34.167 40.925 1.00 21.41 188 THR A CA 1
ATOM 2853 C C . THR A 1 188 ? 34.342 33.283 41.412 1.00 21.56 188 THR A C 1
ATOM 2854 O O . THR A 1 188 ? 35.330 33.783 41.918 1.00 21.51 188 THR A O 1
ATOM 2865 N N . ALA A 1 189 ? 34.190 31.970 41.252 1.00 22.05 189 ALA A N 1
ATOM 2866 C CA . ALA A 1 189 ? 35.225 31.020 41.640 1.00 22.67 189 ALA A CA 1
ATOM 2867 C C . ALA A 1 189 ? 36.523 31.345 40.919 1.00 23.03 189 ALA A C 1
ATOM 2868 O O . ALA A 1 189 ? 37.586 31.328 41.527 1.00 23.29 189 ALA A O 1
ATOM 2875 N N . LEU A 1 190 ? 36.424 31.664 39.633 1.00 23.53 190 LEU A N 1
ATOM 2876 C CA . LEU A 1 190 ? 37.597 31.984 38.822 1.00 24.39 190 LEU A CA 1
ATOM 2877 C C . LEU A 1 190 ? 38.212 33.327 39.260 1.00 24.43 190 LEU A C 1
ATOM 2878 O O . LEU A 1 190 ? 39.419 33.490 39.267 1.00 24.92 190 LEU A O 1
ATOM 2894 N N . SER A 1 191 ? 37.377 34.290 39.646 1.00 25.00 191 SER A N 1
ATOM 2895 C CA . SER A 1 191 ? 37.895 35.569 40.142 1.00 24.92 191 SER A CA 1
ATOM 2896 C C . SER A 1 191 ? 38.698 35.378 41.427 1.00 25.32 191 SER A C 1
ATOM 2897 O O . SER A 1 191 ? 39.831 35.853 41.533 1.00 25.84 191 SER A O 1
ATOM 2905 N N . HIS A 1 192 ? 38.125 34.625 42.363 1.00 25.53 192 HIS A N 1
ATOM 2906 C CA . HIS A 1 192 ? 38.797 34.253 43.615 1.00 25.93 192 HIS A CA 1
ATOM 2907 C C . HIS A 1 192 ? 40.059 33.432 43.428 1.00 26.14 192 HIS A C 1
ATOM 2908 O O . HIS A 1 192 ? 41.021 33.630 44.170 1.00 26.40 192 HIS A O 1
ATOM 2922 N N . GLU A 1 193 ? 40.037 32.499 42.471 1.00 26.97 193 GLU A N 1
ATOM 2923 C CA . GLU A 1 193 ? 41.207 31.681 42.139 1.00 27.51 193 GLU A CA 1
ATOM 2924 C C . GLU A 1 193 ? 42.363 32.616 41.757 1.00 28.01 193 GLU A C 1
ATOM 2925 O O . GLU A 1 193 ? 43.513 32.388 42.134 1.00 27.71 193 GLU A O 1
ATOM 2937 N N . CYS A 1 194 ? 42.020 33.691 41.028 1.00 28.43 194 CYS A N 1
ATOM 2938 C CA . CYS A 1 194 ? 42.999 34.666 40.517 1.00 29.44 194 CYS A CA 1
ATOM 2939 C C . CYS A 1 194 ? 43.348 35.799 41.496 1.00 28.85 194 CYS A C 1
ATOM 2940 O O . CYS A 1 194 ? 44.307 36.552 41.268 1.00 30.27 194 CYS A O 1
ATOM 2947 N N . GLY A 1 195 ? 42.618 35.865 42.613 1.00 27.74 195 GLY A N 1
ATOM 2948 C CA . GLY A 1 195 ? 42.911 36.789 43.704 1.00 27.15 195 GLY A CA 1
ATOM 2949 C C . GLY A 1 195 ? 41.995 38.001 43.707 1.00 26.89 195 GLY A C 1
ATOM 2950 O O . GLY A 1 195 ? 42.011 38.825 44.632 1.00 26.77 195 GLY A O 1
ATOM 2954 N N . ALA A 1 196 ? 41.189 38.119 42.655 1.00 26.04 196 ALA A N 1
ATOM 2955 C CA . ALA A 1 196 ? 40.249 39.226 42.536 1.00 25.82 196 ALA A CA 1
ATOM 2956 C C . ALA A 1 196 ? 38.973 39.024 43.362 1.00 25.28 196 ALA A C 1
ATOM 2957 O O . ALA A 1 196 ? 38.557 37.901 43.654 1.00 24.93 196 ALA A O 1
ATOM 2964 N N . LEU A 1 197 ? 38.375 40.145 43.756 1.00 25.26 197 LEU A N 1
ATOM 2965 C CA . LEU A 1 197 ? 37.028 40.152 44.323 1.00 25.12 197 LEU A CA 1
ATOM 2966 C C . LEU A 1 197 ? 36.030 40.300 43.182 1.00 24.76 197 LEU A C 1
ATOM 2967 O O . LEU A 1 197 ? 36.369 40.829 42.130 1.00 25.04 197 LEU A O 1
ATOM 2983 N N . ALA A 1 198 ? 34.799 39.839 43.393 1.00 24.58 198 ALA A N 1
ATOM 2984 C CA . ALA A 1 198 ? 33.775 39.840 42.354 1.00 23.95 198 ALA A CA 1
ATOM 2985 C C . ALA A 1 198 ? 32.589 40.689 42.776 1.00 23.72 198 ALA A C 1
ATOM 2986 O O . ALA A 1 198 ? 31.987 40.438 43.818 1.00 23.66 198 ALA A O 1
ATOM 2993 N N . ILE A 1 199 ? 32.259 41.673 41.946 1.00 22.95 199 ILE A N 1
ATOM 2994 C CA . ILE A 1 199 ? 31.093 42.541 42.138 1.00 22.75 199 ILE A CA 1
ATOM 2995 C C . ILE A 1 199 ? 30.092 42.247 41.027 1.00 22.20 199 ILE A C 1
ATOM 2996 O O . ILE A 1 199 ? 30.444 42.270 39.851 1.00 22.00 199 ILE A O 1
ATOM 3012 N N . TRP A 1 200 ? 28.848 41.960 41.396 1.00 21.72 200 TRP A N 1
ATOM 3013 C CA . TRP A 1 200 ? 27.818 41.628 40.411 1.00 21.69 200 TRP A CA 1
ATOM 3014 C C . TRP A 1 200 ? 26.687 42.649 40.426 1.00 21.61 200 TRP A C 1
ATOM 3015 O O . TRP A 1 200 ? 26.097 42.906 41.479 1.00 21.54 200 TRP A O 1
ATOM 3036 N N . ASP A 1 201 ? 26.405 43.236 39.260 1.00 20.87 201 ASP A N 1
ATOM 3037 C CA . ASP A 1 201 ? 25.229 44.072 39.054 1.00 20.89 201 ASP A CA 1
ATOM 3038 C C . ASP A 1 201 ? 24.070 43.159 38.638 1.00 20.40 201 ASP A C 1
ATOM 3039 O O . ASP A 1 201 ? 24.150 42.478 37.598 1.00 20.23 201 ASP A O 1
ATOM 3048 N N . LEU A 1 202 ? 23.015 43.149 39.456 1.00 19.68 202 LEU A N 1
ATOM 3049 C CA . LEU A 1 202 ? 21.877 42.243 39.322 1.00 19.41 202 LEU A CA 1
ATOM 3050 C C . LEU A 1 202 ? 20.662 42.940 38.709 1.00 19.00 202 LEU A C 1
ATOM 3051 O O . LEU A 1 202 ? 19.556 42.441 38.843 1.00 18.93 202 LEU A O 1
ATOM 3067 N N . ALA A 1 203 ? 20.854 44.081 38.043 1.00 18.92 203 ALA A N 1
ATOM 3068 C CA . ALA A 1 203 ? 19.726 44.848 37.490 1.00 18.96 203 ALA A CA 1
ATOM 3069 C C . ALA A 1 203 ? 18.756 44.009 36.654 1.00 18.44 203 ALA A C 1
ATOM 3070 O O . ALA A 1 203 ? 17.523 44.205 36.727 1.00 19.39 203 ALA A O 1
ATOM 3077 N N . HIS A 1 204 ? 19.312 43.113 35.837 1.00 18.44 204 HIS A N 1
ATOM 3078 C CA . HIS A 1 204 ? 18.509 42.227 34.965 1.00 18.11 204 HIS A CA 1
ATOM 3079 C C . HIS A 1 204 ? 18.429 40.784 35.462 1.00 17.03 204 HIS A C 1
ATOM 3080 O O . HIS A 1 204 ? 18.090 39.861 34.702 1.00 16.98 204 HIS A O 1
ATOM 3094 N N . SER A 1 205 ? 18.669 40.613 36.764 1.00 15.15 205 SER A N 1
ATOM 3095 C CA . SER A 1 205 ? 18.742 39.303 37.402 1.00 14.95 205 SER A CA 1
ATOM 3096 C C . SER A 1 205 ? 17.779 39.167 38.573 1.00 13.92 205 SER A C 1
ATOM 3097 O O . SER A 1 205 ? 17.004 38.220 38.613 1.00 13.51 205 SER A O 1
ATOM 3105 N N . ALA A 1 206 ? 17.839 40.095 39.528 1.00 13.72 206 ALA A N 1
ATOM 3106 C CA . ALA A 1 206 ? 16.982 40.035 40.707 1.00 13.52 206 ALA A CA 1
ATOM 3107 C C . ALA A 1 206 ? 15.536 40.181 40.269 1.00 13.02 206 ALA A C 1
ATOM 3108 O O . ALA A 1 206 ? 15.188 41.146 39.580 1.00 13.76 206 ALA A O 1
ATOM 3115 N N . GLY A 1 207 ? 14.705 39.217 40.657 1.00 12.25 207 GLY A N 1
ATOM 3116 C CA . GLY A 1 207 ? 13.316 39.155 40.243 1.00 12.35 207 GLY A CA 1
ATOM 3117 C C . GLY A 1 207 ? 13.072 38.591 38.844 1.00 12.40 207 GLY A C 1
ATOM 3118 O O . GLY A 1 207 ? 11.920 38.479 38.438 1.00 12.69 207 GLY A O 1
ATOM 3122 N N . ALA A 1 208 ? 14.143 38.259 38.120 1.00 12.34 208 ALA A N 1
ATOM 3123 C CA . ALA A 1 208 ? 14.071 37.745 36.741 1.00 12.29 208 ALA A CA 1
ATOM 3124 C C . ALA A 1 208 ? 14.559 36.304 36.589 1.00 12.36 208 ALA A C 1
ATOM 3125 O O . ALA A 1 208 ? 13.941 35.508 35.876 1.00 12.80 208 ALA A O 1
ATOM 3132 N N . VAL A 1 209 ? 15.683 35.985 37.231 1.00 12.68 209 VAL A N 1
ATOM 3133 C CA . VAL A 1 209 ? 16.274 34.645 37.198 1.00 13.12 209 VAL A CA 1
ATOM 3134 C C . VAL A 1 209 ? 16.658 34.225 38.617 1.00 13.22 209 VAL A C 1
ATOM 3135 O O . VAL A 1 209 ? 16.794 35.083 39.492 1.00 12.65 209 VAL A O 1
ATOM 3148 N N . PRO A 1 210 ? 16.866 32.930 38.854 1.00 13.46 210 PRO A N 1
ATOM 3149 C CA . PRO A 1 210 ? 17.386 32.502 40.155 1.00 13.99 210 PRO A CA 1
ATOM 3150 C C . PRO A 1 210 ? 18.775 33.087 40.455 1.00 14.06 210 PRO A C 1
ATOM 3151 O O . PRO A 1 210 ? 19.684 33.049 39.610 1.00 13.68 210 PRO A O 1
ATOM 3162 N N . VAL A 1 211 ? 18.901 33.647 41.657 1.00 14.18 211 VAL A N 1
ATOM 3163 C CA . VAL A 1 211 ? 20.159 34.172 42.189 1.00 13.98 211 VAL A CA 1
ATOM 3164 C C . VAL A 1 211 ? 20.370 33.656 43.619 1.00 14.01 211 VAL A C 1
ATOM 3165 O O . VAL A 1 211 ? 19.441 33.659 44.428 1.00 13.53 211 VAL A O 1
ATOM 3178 N N . ASP A 1 212 ? 21.589 33.198 43.913 1.00 14.11 212 ASP A N 1
ATOM 3179 C CA . ASP A 1 212 ? 21.962 32.774 45.257 1.00 14.42 212 ASP A CA 1
ATOM 3180 C C . ASP A 1 212 ? 23.383 33.271 45.513 1.00 14.60 212 ASP A C 1
ATOM 3181 O O . ASP A 1 212 ? 24.359 32.593 45.169 1.00 14.38 212 ASP A O 1
ATOM 3190 N N . LEU A 1 213 ? 23.478 34.435 46.144 1.00 14.43 213 LEU A N 1
ATOM 3191 C CA . LEU A 1 213 ? 24.745 35.133 46.348 1.00 14.88 213 LEU A CA 1
ATOM 3192 C C . LEU A 1 213 ? 25.690 34.381 47.279 1.00 15.54 213 LEU A C 1
ATOM 3193 O O . LEU A 1 213 ? 26.895 34.405 47.084 1.00 15.51 213 LEU A O 1
ATOM 3209 N N . HIS A 1 214 ? 25.133 33.720 48.286 1.00 16.33 214 HIS A N 1
ATOM 3210 C CA . HIS A 1 214 ? 25.940 32.929 49.209 1.00 17.48 214 HIS A CA 1
ATOM 3211 C C . HIS A 1 214 ? 26.508 31.709 48.514 1.00 17.67 214 HIS A C 1
ATOM 3212 O O . HIS A 1 214 ? 27.703 31.421 48.636 1.00 17.73 214 HIS A O 1
ATOM 3226 N N . GLN A 1 215 ? 25.654 30.998 47.782 1.00 18.29 215 GLN A N 1
ATOM 3227 C CA . GLN A 1 215 ? 26.077 29.796 47.066 1.00 19.13 215 GLN A CA 1
ATOM 3228 C C . GLN A 1 215 ? 27.144 30.142 46.027 1.00 18.68 215 GLN A C 1
ATOM 3229 O O . GLN A 1 215 ? 28.095 29.386 45.838 1.00 18.16 215 GLN A O 1
ATOM 3243 N N . ALA A 1 216 ? 26.988 31.291 45.375 1.00 17.88 216 ALA A N 1
ATOM 3244 C CA . ALA A 1 216 ? 27.916 31.732 44.338 1.00 17.70 216 ALA A CA 1
ATOM 3245 C C . ALA A 1 216 ? 29.277 32.194 44.887 1.00 17.50 216 ALA A C 1
ATOM 3246 O O . ALA A 1 216 ? 30.247 32.291 44.134 1.00 17.10 216 ALA A O 1
ATOM 3253 N N . GLY A 1 217 ? 29.338 32.497 46.184 1.00 17.26 217 GLY A N 1
ATOM 3254 C CA . GLY A 1 217 ? 30.538 33.030 46.800 1.00 17.42 217 GLY A CA 1
ATOM 3255 C C . GLY A 1 217 ? 30.802 34.495 46.470 1.00 17.24 217 GLY A C 1
ATOM 3256 O O . GLY A 1 217 ? 31.914 34.979 46.674 1.00 16.80 217 GLY A O 1
ATOM 3260 N N . ALA A 1 218 ? 29.784 35.201 45.969 1.00 17.08 218 ALA A N 1
ATOM 3261 C CA . ALA A 1 218 ? 29.898 36.617 45.599 1.00 16.53 218 ALA A CA 1
ATOM 3262 C C . ALA A 1 218 ? 30.400 37.499 46.737 1.00 16.29 218 ALA A C 1
ATOM 3263 O O . ALA A 1 218 ? 30.111 37.246 47.905 1.00 16.13 218 ALA A O 1
ATOM 3270 N N . ASP A 1 2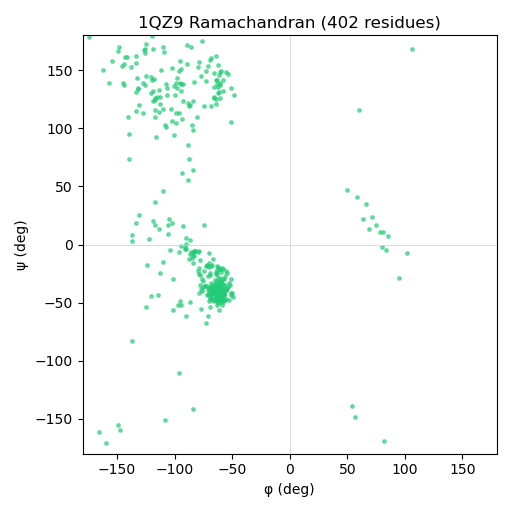19 ? 31.123 38.562 46.391 1.00 15.97 219 ASP A N 1
ATOM 3271 C CA . ASP A 1 219 ? 31.677 39.462 47.398 1.00 15.81 219 ASP A CA 1
ATOM 3272 C C . ASP A 1 219 ? 30.809 40.679 47.671 1.00 15.80 219 ASP A C 1
ATOM 3273 O O . ASP A 1 219 ? 30.582 41.024 48.831 1.00 15.42 219 ASP A O 1
ATOM 3282 N N . TYR A 1 220 ? 30.384 41.340 46.597 1.00 15.47 220 TYR A N 1
ATOM 3283 C CA . TYR A 1 220 ? 29.464 42.467 46.654 1.00 15.74 220 TYR A CA 1
ATOM 3284 C C . TYR A 1 220 ? 28.448 42.330 45.534 1.00 15.68 220 TYR A C 1
ATOM 3285 O O . TYR A 1 220 ? 28.733 41.736 44.496 1.00 15.88 220 TYR A O 1
ATOM 3303 N N . ALA A 1 221 ? 27.263 42.890 45.747 1.00 15.42 221 ALA A N 1
ATOM 3304 C CA . ALA A 1 221 ? 26.274 42.971 44.687 1.00 15.35 221 ALA A CA 1
ATOM 3305 C C . ALA A 1 221 ? 25.448 44.246 44.805 1.00 15.52 221 ALA A C 1
ATOM 3306 O O . ALA A 1 221 ? 25.306 44.836 45.891 1.00 15.55 221 ALA A O 1
ATOM 3313 N N . ILE A 1 222 ? 24.939 44.688 43.664 1.00 15.63 222 ILE A N 1
ATOM 3314 C CA . ILE A 1 222 ? 24.005 45.808 43.592 1.00 15.62 222 ILE A CA 1
ATOM 3315 C C . ILE A 1 222 ? 22.945 45.524 42.541 1.00 15.60 222 ILE A C 1
ATOM 3316 O O . ILE A 1 222 ? 23.114 44.658 41.687 1.00 15.14 222 ILE A O 1
ATOM 3332 N N . GLY A 1 223 ? 21.838 46.242 42.613 1.00 15.77 223 GLY A N 1
ATOM 3333 C CA . GLY A 1 223 ? 20.806 46.109 41.595 1.00 16.33 223 GLY A CA 1
ATOM 3334 C C . GLY A 1 223 ? 19.671 47.097 41.762 1.00 16.67 223 GLY A C 1
ATOM 3335 O O . GLY A 1 223 ? 19.673 47.891 42.699 1.00 16.61 223 GLY A O 1
ATOM 3339 N N . CYS A 1 224 ? 18.709 47.041 40.842 1.00 17.20 224 CYS A N 1
ATOM 3340 C CA . CYS A 1 224 ? 17.578 47.974 40.781 1.00 18.20 224 CYS A CA 1
ATOM 3341 C C . CYS A 1 224 ? 16.309 47.349 41.329 1.00 16.69 224 CYS A C 1
ATOM 3342 O O . CYS A 1 224 ? 16.127 46.120 41.261 1.00 16.66 224 CYS A O 1
ATOM 3349 N N . THR A 1 225 ? 15.413 48.179 41.862 1.00 14.92 225 THR A N 1
ATOM 3350 C CA . THR A 1 225 ? 14.082 47.691 42.210 1.00 13.91 225 THR A CA 1
ATOM 3351 C C . THR A 1 225 ? 13.025 48.118 41.217 1.00 13.03 225 THR A C 1
ATOM 3352 O O . THR A 1 225 ? 11.904 47.662 41.330 1.00 12.00 225 THR A O 1
ATOM 3363 N N . TYR A 1 226 ? 13.363 48.947 40.225 1.00 13.36 226 TYR A N 1
ATOM 3364 C CA . TYR A 1 226 ? 12.306 49.508 39.358 1.00 13.19 226 TYR A CA 1
ATOM 3365 C C . TYR A 1 226 ? 12.050 48.732 38.072 1.00 13.40 226 TYR A C 1
ATOM 3366 O O . TYR A 1 226 ? 11.172 49.095 37.284 1.00 13.60 226 TYR A O 1
ATOM 3384 N N . LYS A 1 227 ? 12.815 47.673 37.869 1.00 12.55 227 LYS A N 1
ATOM 3385 C CA . LYS A 1 227 ? 12.681 46.827 36.690 1.00 12.62 227 LYS A CA 1
ATOM 3386 C C . LYS A 1 227 ? 11.794 45.636 37.052 1.00 12.21 227 LYS A C 1
ATOM 3387 O O . LYS A 1 227 ? 10.595 45.840 37.292 1.00 11.36 227 LYS A O 1
ATOM 3404 N N . TYR A 1 228 ? 12.353 44.421 37.127 1.00 12.57 228 TYR A N 1
ATOM 3405 C CA . TYR A 1 228 ? 11.552 43.231 37.393 1.00 12.46 228 TYR A CA 1
ATOM 3406 C C . TYR A 1 228 ? 10.900 43.248 38.777 1.00 12.82 228 TYR A C 1
ATOM 3407 O O . TYR A 1 228 ? 9.892 42.574 38.983 1.00 13.51 228 TYR A O 1
ATOM 3425 N N . LEU A 1 229 ? 11.458 43.996 39.727 1.00 13.56 229 LEU A N 1
ATOM 3426 C CA . LEU A 1 229 ? 10.880 44.067 41.084 1.00 13.88 229 LEU A CA 1
ATOM 3427 C C . LEU A 1 229 ? 9.703 45.051 41.231 1.00 13.48 229 LEU A C 1
ATOM 3428 O O . LEU A 1 229 ? 9.052 45.109 42.286 1.00 12.93 229 LEU A O 1
ATOM 3444 N N . ASN A 1 230 ? 9.405 45.803 40.175 1.00 13.33 230 ASN A N 1
ATOM 3445 C CA . ASN A 1 230 ? 8.167 46.576 40.089 1.00 13.47 230 ASN A CA 1
ATOM 3446 C C . ASN A 1 230 ? 7.931 47.604 41.211 1.00 13.13 230 ASN A C 1
ATOM 3447 O O . ASN A 1 230 ? 6.803 47.787 41.659 1.00 12.91 230 ASN A O 1
ATOM 3458 N N . GLY A 1 231 ? 9.001 48.299 41.588 1.00 13.16 231 GLY A N 1
ATOM 3459 C CA . GLY A 1 231 ? 8.997 49.216 42.717 1.00 12.73 231 GLY A CA 1
ATOM 3460 C C . GLY A 1 231 ? 8.480 50.619 42.435 1.00 13.22 231 GLY A C 1
ATOM 3461 O O . GLY A 1 231 ? 8.264 51.390 43.381 1.00 12.76 231 GLY A O 1
ATOM 3465 N N . GLY A 1 232 ? 8.279 50.943 41.152 1.00 12.98 232 GLY A N 1
ATOM 3466 C CA . GLY A 1 232 ? 7.871 52.269 40.714 1.00 13.76 232 GLY A CA 1
ATOM 3467 C C . GLY A 1 232 ? 8.994 53.058 40.059 1.00 13.67 232 GLY A C 1
ATOM 3468 O O . GLY A 1 232 ? 10.154 52.668 40.132 1.00 13.13 232 GLY A O 1
ATOM 3472 N N . PRO A 1 233 ? 8.657 54.176 39.420 1.00 14.27 233 PRO A N 1
ATOM 3473 C CA . PRO A 1 233 ? 9.631 54.914 38.599 1.00 14.26 233 PRO A CA 1
ATOM 3474 C C . PRO A 1 233 ? 10.794 55.466 39.431 1.00 14.23 233 PRO A C 1
ATOM 3475 O O . PRO A 1 233 ? 10.587 56.197 40.402 1.00 14.16 233 PRO A O 1
ATOM 3486 N N . GLY A 1 234 ? 12.002 55.037 39.076 1.00 14.01 234 GLY A N 1
ATOM 3487 C CA . GLY A 1 234 ? 13.207 55.424 39.781 1.00 14.03 234 GLY A CA 1
ATOM 3488 C C . GLY A 1 234 ? 13.274 54.965 41.221 1.00 13.97 234 GLY A C 1
ATOM 3489 O O . GLY A 1 234 ? 14.044 55.513 41.991 1.00 14.71 234 GLY A O 1
ATOM 3493 N N . SER A 1 235 ? 12.516 53.932 41.581 1.00 13.23 235 SER A N 1
ATOM 3494 C CA . SER A 1 235 ? 12.536 53.425 42.937 1.00 13.76 235 SER A CA 1
ATOM 3495 C C . SER A 1 235 ? 13.962 52.975 43.304 1.00 13.41 235 SER A C 1
ATOM 3496 O O . SER A 1 235 ? 14.771 52.592 42.434 1.00 13.46 235 SER A O 1
ATOM 3504 N N . GLN A 1 236 ? 14.276 53.101 44.583 1.00 13.78 236 GLN A N 1
ATOM 3505 C CA . GLN A 1 236 ? 15.644 52.983 45.068 1.00 13.64 236 GLN A CA 1
ATOM 3506 C C . GLN A 1 236 ? 16.288 51.621 44.812 1.00 14.02 236 GLN A C 1
ATOM 3507 O O . GLN A 1 236 ? 15.647 50.579 44.890 1.00 13.76 236 GLN A O 1
ATOM 3521 N N . ALA A 1 237 ? 17.589 51.659 44.559 1.00 13.65 237 ALA A N 1
ATOM 3522 C CA . ALA A 1 237 ? 18.366 50.454 44.332 1.00 13.63 237 ALA A CA 1
ATOM 3523 C C . ALA A 1 237 ? 18.664 49.717 45.640 1.00 13.71 237 ALA A C 1
ATOM 3524 O O . ALA A 1 237 ? 18.301 50.171 46.744 1.00 13.01 237 ALA A O 1
ATOM 3531 N N . PHE A 1 238 ? 19.277 48.550 45.520 1.00 13.94 238 PHE A N 1
ATOM 3532 C CA . PHE A 1 238 ? 19.734 47.807 46.701 1.00 14.20 238 PHE A CA 1
ATOM 3533 C C . PHE A 1 238 ? 21.209 47.472 46.609 1.00 13.95 238 PHE A C 1
ATOM 3534 O O . PHE A 1 238 ? 21.823 47.560 45.540 1.00 13.37 238 PHE A O 1
ATOM 3551 N N . VAL A 1 239 ? 21.763 47.086 47.759 1.00 14.08 239 VAL A N 1
ATOM 3552 C CA . VAL A 1 239 ? 23.151 46.684 47.871 1.00 14.52 239 VAL A CA 1
ATOM 3553 C C . VAL A 1 239 ? 23.256 45.565 48.905 1.00 14.87 239 VAL A C 1
ATOM 3554 O O . VAL A 1 239 ? 22.573 45.571 49.936 1.00 14.09 239 VAL A O 1
ATOM 3567 N N . TRP A 1 240 ? 24.085 44.583 48.576 1.00 15.19 240 TRP A N 1
ATOM 3568 C CA . TRP A 1 240 ? 24.369 43.438 49.424 1.00 15.58 240 TRP A CA 1
ATOM 3569 C C . TRP A 1 240 ? 25.877 43.342 49.561 1.00 15.96 240 TRP A C 1
ATOM 3570 O O . TRP A 1 240 ? 26.599 43.537 48.596 1.00 15.52 240 TRP A O 1
ATOM 3591 N N . VAL A 1 241 ? 26.346 43.034 50.763 1.00 17.04 241 VAL A N 1
ATOM 3592 C CA . VAL A 1 241 ? 27.764 42.789 50.975 1.00 17.87 241 VAL A CA 1
ATOM 3593 C C . VAL A 1 241 ? 27.941 41.508 51.773 1.00 18.72 241 VAL A C 1
ATOM 3594 O O . VAL A 1 241 ? 27.275 41.300 52.788 1.00 18.58 241 VAL A O 1
ATOM 3607 N N . SER A 1 242 ? 28.855 40.662 51.318 1.00 19.88 242 SER A N 1
ATOM 3608 C CA . SER A 1 242 ? 29.133 39.405 51.999 1.00 20.83 242 SER A CA 1
ATOM 3609 C C . SER A 1 242 ? 29.556 39.723 53.435 1.00 21.24 242 SER A C 1
ATOM 3610 O O . SER A 1 242 ? 30.382 40.612 53.638 1.00 21.20 242 SER A O 1
ATOM 3619 N N . PRO A 1 243 ? 28.981 39.033 54.422 1.00 21.85 243 PRO A N 1
ATOM 3620 C CA . PRO A 1 243 ? 29.352 39.247 55.830 1.00 22.53 243 PRO A CA 1
ATOM 3621 C C . PRO A 1 243 ? 30.852 39.097 56.095 1.00 23.04 243 PRO A C 1
ATOM 3622 O O . PRO A 1 243 ? 31.346 39.669 57.061 1.00 23.71 243 PRO A O 1
ATOM 3633 N N . GLN A 1 244 ? 31.545 38.337 55.251 1.00 23.22 244 GLN A N 1
ATOM 3634 C CA . GLN A 1 244 ? 32.997 38.157 55.328 1.00 23.71 244 GLN A CA 1
ATOM 3635 C C . GLN A 1 244 ? 33.773 39.464 55.190 1.00 23.05 244 GLN A C 1
ATOM 3636 O O . GLN A 1 244 ? 34.856 39.613 55.750 1.00 22.33 244 GLN A O 1
ATOM 3650 N N . LEU A 1 245 ? 33.220 40.385 54.408 1.00 22.35 245 LEU A N 1
ATOM 3651 C CA . LEU A 1 245 ? 33.916 41.592 53.978 1.00 22.52 245 LEU A CA 1
ATOM 3652 C C . LEU A 1 245 ? 33.353 42.903 54.544 1.00 22.49 245 LEU A C 1
ATOM 3653 O O . LEU A 1 245 ? 34.077 43.895 54.614 1.00 22.26 245 LEU A O 1
ATOM 3669 N N . CYS A 1 246 ? 32.071 42.907 54.917 1.00 22.69 246 CYS A N 1
ATOM 3670 C CA . CYS A 1 246 ? 31.331 44.135 55.220 1.00 22.76 246 CYS A CA 1
ATOM 3671 C C . CYS A 1 246 ? 32.006 45.038 56.251 1.00 23.04 246 CYS A C 1
ATOM 3672 O O . CYS A 1 246 ? 32.131 46.238 56.031 1.00 23.45 246 CYS A O 1
ATOM 3679 N N . ASP A 1 247 ? 32.439 44.458 57.367 1.00 22.96 247 ASP A N 1
ATOM 3680 C CA . ASP A 1 247 ? 32.999 45.235 58.473 1.00 23.14 247 ASP A CA 1
ATOM 3681 C C . ASP A 1 247 ? 34.518 45.444 58.387 1.00 23.13 247 ASP A C 1
ATOM 3682 O O . ASP A 1 247 ? 35.120 45.993 59.315 1.00 23.25 247 ASP A O 1
ATOM 3691 N N . LEU A 1 248 ? 35.136 45.008 57.291 1.00 22.84 248 LEU A N 1
ATOM 3692 C CA . LEU A 1 248 ? 36.586 45.096 57.146 1.00 22.95 248 LEU A CA 1
ATOM 3693 C C . LEU A 1 248 ? 37.043 46.530 56.888 1.00 23.04 248 LEU A C 1
ATOM 3694 O O . LEU A 1 248 ? 38.095 46.943 57.369 1.00 22.74 248 LEU A O 1
ATOM 3710 N N . VAL A 1 249 ? 36.236 47.273 56.135 1.00 23.12 249 VAL A N 1
ATOM 3711 C CA . VAL A 1 249 ? 36.504 48.668 55.796 1.00 23.25 249 VAL A CA 1
ATOM 3712 C C . VAL A 1 249 ? 35.196 49.464 55.746 1.00 23.76 249 VAL A C 1
ATOM 3713 O O . VAL A 1 249 ? 34.133 48.896 55.489 1.00 23.66 249 VAL A O 1
ATOM 3726 N N . PRO A 1 250 ? 35.266 50.776 55.959 1.00 24.23 250 PRO A N 1
ATOM 3727 C CA . PRO A 1 250 ? 34.107 51.629 55.704 1.00 24.74 250 PRO A CA 1
ATOM 3728 C C . PRO A 1 250 ? 34.003 51.887 54.202 1.00 24.89 250 PRO A C 1
ATOM 3729 O O . PRO A 1 250 ? 34.994 51.736 53.469 1.00 25.60 250 PRO A O 1
ATOM 3740 N N . GLN A 1 251 ? 32.803 52.222 53.753 1.00 24.88 251 GLN A N 1
ATOM 3741 C CA . GLN A 1 251 ? 32.584 52.719 52.398 1.00 24.47 251 GLN A CA 1
ATOM 3742 C C . GLN A 1 251 ? 32.559 54.255 52.435 1.00 24.20 251 GLN A C 1
ATOM 3743 O O . GLN A 1 251 ? 32.196 54.837 53.453 1.00 24.04 251 GLN A O 1
ATOM 3757 N N . PRO A 1 252 ? 32.984 54.910 51.353 1.00 23.99 252 PRO A N 1
ATOM 3758 C CA . PRO A 1 252 ? 33.314 56.345 51.393 1.00 23.79 252 PRO A CA 1
ATOM 3759 C C . PRO A 1 252 ? 32.133 57.312 51.466 1.00 24.08 252 PRO A C 1
ATOM 3760 O O . PRO A 1 252 ? 32.316 58.448 51.893 1.00 23.78 252 PRO A O 1
ATOM 3771 N N . LEU A 1 253 ? 30.951 56.883 51.032 1.00 24.03 253 LEU A N 1
ATOM 3772 C CA . LEU A 1 253 ? 29.748 57.706 51.119 1.00 24.16 253 LEU A CA 1
ATOM 3773 C C . LEU A 1 253 ? 29.148 57.539 52.522 1.00 24.34 253 LEU A C 1
ATOM 3774 O O . LEU A 1 253 ? 28.038 57.025 52.697 1.00 24.08 253 LEU A O 1
ATOM 3790 N N . SER A 1 254 ? 29.914 57.980 53.519 1.00 24.63 254 SER A N 1
ATOM 3791 C CA . SER A 1 254 ? 29.643 57.689 54.925 1.00 24.73 254 SER A CA 1
ATOM 3792 C C . SER A 1 254 ? 28.698 58.732 55.521 1.00 24.64 254 SER A C 1
ATOM 3793 O O . SER A 1 254 ? 29.107 59.588 56.305 1.00 25.12 254 SER A O 1
ATOM 3801 N N . GLY A 1 255 ? 27.427 58.657 55.141 1.00 24.27 255 GLY A N 1
ATOM 3802 C CA . GLY A 1 255 ? 26.430 59.581 55.652 1.00 23.83 255 GLY A CA 1
ATOM 3803 C C . GLY A 1 255 ? 25.874 59.086 56.979 1.00 23.69 255 GLY A C 1
ATOM 3804 O O . GLY A 1 255 ? 26.077 57.931 57.373 1.00 22.58 255 GLY A O 1
ATOM 3808 N N . TRP A 1 256 ? 25.115 59.956 57.635 1.00 23.37 256 TRP A N 1
ATOM 3809 C CA . TRP A 1 256 ? 24.635 59.734 58.998 1.00 23.31 256 TRP A CA 1
ATOM 3810 C C . TRP A 1 256 ? 23.698 58.551 59.237 1.00 23.11 256 TRP A C 1
ATOM 3811 O O . TRP A 1 256 ? 23.639 58.035 60.353 1.00 22.22 256 TRP A O 1
ATOM 3832 N N . PHE A 1 257 ? 22.973 58.105 58.220 1.00 23.10 257 PHE A N 1
ATOM 3833 C CA . PHE A 1 257 ? 22.072 56.959 58.400 1.00 23.57 257 PHE A CA 1
ATOM 3834 C C . PHE A 1 257 ? 22.857 55.652 58.593 1.00 23.79 257 PHE A C 1
ATOM 3835 O O . PHE A 1 257 ? 22.317 54.666 59.096 1.00 24.14 257 PHE A O 1
ATOM 3852 N N . GLY A 1 258 ? 24.125 55.650 58.186 1.00 24.10 258 GLY A N 1
ATOM 3853 C CA . GLY A 1 258 ? 25.010 54.519 58.396 1.00 24.38 258 GLY A CA 1
ATOM 3854 C C . GLY A 1 258 ? 25.813 54.569 59.683 1.00 24.51 258 GLY A C 1
ATOM 3855 O O . GLY A 1 258 ? 26.553 53.636 59.980 1.00 24.77 258 GLY A O 1
ATOM 3859 N N . HIS A 1 259 ? 25.690 55.658 60.436 1.00 25.04 259 HIS A N 1
ATOM 3860 C CA . HIS A 1 259 ? 26.328 55.772 61.749 1.00 25.69 259 HIS A CA 1
ATOM 3861 C C . HIS A 1 259 ? 25.737 54.716 62.708 1.00 26.20 259 HIS A C 1
ATOM 3862 O O . HIS A 1 259 ? 24.541 54.430 62.673 1.00 25.75 259 HIS A O 1
ATOM 3876 N N . SER A 1 260 ? 26.574 54.130 63.555 1.00 27.38 260 SER A N 1
ATOM 3877 C CA . SER A 1 260 ? 26.099 53.176 64.561 1.00 28.23 260 SER A CA 1
ATOM 3878 C C . SER A 1 260 ? 24.936 53.766 65.366 1.00 29.09 260 SER A C 1
ATOM 3879 O O . SER A 1 260 ? 25.000 54.918 65.803 1.00 29.30 260 SER A O 1
ATOM 3888 N N . ARG A 1 261 ? 23.892 52.963 65.566 1.00 30.05 261 ARG A N 1
ATOM 3889 C CA . ARG A 1 261 ? 22.690 53.391 66.287 1.00 31.12 261 ARG A CA 1
ATOM 3890 C C . ARG A 1 261 ? 22.853 53.258 67.800 1.00 31.08 261 ARG A C 1
ATOM 3891 O O . ARG A 1 261 ? 22.004 53.724 68.557 1.00 30.96 261 ARG A O 1
ATOM 3912 N N . GLN A 1 262 ? 23.937 52.620 68.233 1.00 31.41 262 GLN A N 1
ATOM 3913 C CA . GLN A 1 262 ? 24.177 52.364 69.648 1.00 31.48 262 GLN A CA 1
ATOM 3914 C C . GLN A 1 262 ? 24.898 53.510 70.362 1.00 31.23 262 GLN A C 1
ATOM 3915 O O . GLN A 1 262 ? 24.961 53.519 71.595 1.00 30.69 262 GLN A O 1
ATOM 3923 N N . PHE A 1 263 ? 25.437 54.465 69.598 1.00 30.81 263 PHE A N 1
ATOM 3924 C CA . PHE A 1 263 ? 26.193 55.589 70.166 1.00 30.85 263 PHE A CA 1
ATOM 3925 C C . PHE A 1 263 ? 25.766 56.936 69.569 1.00 30.57 263 PHE A C 1
ATOM 3926 O O . PHE A 1 263 ? 25.247 56.998 68.455 1.00 30.04 263 PHE A O 1
ATOM 3943 N N . ALA A 1 264 ? 26.001 58.013 70.315 1.00 30.36 264 ALA A N 1
ATOM 3944 C CA . ALA A 1 264 ? 25.569 59.348 69.898 1.00 30.27 264 ALA A CA 1
ATOM 3945 C C . ALA A 1 264 ? 26.359 59.822 68.679 1.00 30.29 264 ALA A C 1
ATOM 3946 O O . ALA A 1 264 ? 27.440 59.301 68.383 1.00 29.77 264 ALA A O 1
ATOM 3953 N N . MET A 1 265 ? 25.806 60.808 67.974 1.00 29.97 265 MET A N 1
ATOM 3954 C CA . MET A 1 265 ? 26.441 61.346 66.776 1.00 30.12 265 MET A CA 1
ATOM 3955 C C . MET A 1 265 ? 27.400 62.472 67.141 1.00 30.07 265 MET A C 1
ATOM 3956 O O . MET A 1 265 ? 27.052 63.658 67.111 1.00 30.17 265 MET A O 1
ATOM 3970 N N . GLU A 1 266 ? 28.619 62.068 67.473 1.00 29.84 266 GLU A N 1
ATOM 3971 C CA . GLU A 1 266 ? 29.699 62.983 67.796 1.00 29.96 266 GLU A CA 1
ATOM 3972 C C . GLU A 1 266 ? 30.434 63.317 66.494 1.00 29.50 266 GLU A C 1
ATOM 3973 O O . GLU A 1 266 ? 30.129 62.727 65.449 1.00 28.86 266 GLU A O 1
ATOM 3985 N N . PRO A 1 267 ? 31.366 64.272 66.529 1.00 28.99 267 PRO A N 1
ATOM 3986 C CA . PRO A 1 267 ? 32.080 64.694 65.312 1.00 28.82 267 PRO A CA 1
ATOM 3987 C C . PRO A 1 267 ? 32.714 63.580 64.477 1.00 28.47 267 PRO A C 1
ATOM 3988 O O . PRO A 1 267 ? 32.825 63.753 63.270 1.00 28.30 267 PRO A O 1
ATOM 3999 N N . ARG A 1 268 ? 33.115 62.478 65.103 1.00 28.35 268 ARG A N 1
ATOM 4000 C CA . ARG A 1 268 ? 33.773 61.371 64.407 1.00 28.43 268 ARG A CA 1
ATOM 4001 C C . ARG A 1 268 ? 32.774 60.297 63.951 1.00 27.97 268 ARG A C 1
ATOM 4002 O O . ARG A 1 268 ? 32.035 59.745 64.770 1.00 27.73 268 ARG A O 1
ATOM 4023 N N . TYR A 1 269 ? 32.772 60.004 62.648 1.00 27.45 269 TYR A N 1
ATOM 4024 C CA . TYR A 1 269 ? 31.935 58.949 62.074 1.00 27.38 269 TYR A CA 1
ATOM 4025 C C . TYR A 1 269 ? 32.331 57.604 62.676 1.00 27.29 269 TYR A C 1
ATOM 4026 O O . TYR A 1 269 ? 33.519 57.307 62.819 1.00 26.97 269 TYR A O 1
ATOM 4044 N N . GLU A 1 270 ? 31.323 56.823 63.050 1.00 27.07 270 GLU A N 1
ATOM 4045 C CA . GLU A 1 270 ? 31.506 55.453 63.508 1.00 27.18 270 GLU A CA 1
ATOM 4046 C C . GLU A 1 270 ? 30.480 54.602 62.785 1.00 26.97 270 GLU A C 1
ATOM 4047 O O . GLU A 1 270 ? 29.282 54.814 62.972 1.00 26.95 270 GLU A O 1
ATOM 4059 N N . PRO A 1 271 ? 30.923 53.681 61.928 1.00 26.56 271 PRO A N 1
ATOM 4060 C CA . PRO A 1 271 ? 29.989 52.919 61.091 1.00 26.34 271 PRO A CA 1
ATOM 4061 C C . PRO A 1 271 ? 29.213 51.893 61.891 1.00 26.11 271 PRO A C 1
ATOM 4062 O O . PRO A 1 271 ? 29.724 51.361 62.876 1.00 25.43 271 PRO A O 1
ATOM 4073 N N . SER A 1 272 ? 27.988 51.620 61.462 1.00 25.95 272 SER A N 1
ATOM 4074 C CA . SER A 1 272 ? 27.210 50.541 62.036 1.00 26.17 272 SER A CA 1
ATOM 4075 C C . SER A 1 272 ? 27.907 49.227 61.701 1.00 26.14 272 SER A C 1
ATOM 4076 O O . SER A 1 272 ? 28.548 49.109 60.658 1.00 25.79 272 SER A O 1
ATOM 4084 N N . ASN A 1 273 ? 27.808 48.256 62.603 1.00 26.19 273 ASN A N 1
ATOM 4085 C CA . ASN A 1 273 ? 28.133 46.884 62.253 1.00 26.14 273 ASN A CA 1
ATOM 4086 C C . ASN A 1 273 ? 27.142 46.455 61.184 1.00 25.51 273 ASN A C 1
ATOM 4087 O O . ASN A 1 273 ? 25.958 46.779 61.265 1.00 25.51 273 ASN A O 1
ATOM 4098 N N . GLY A 1 274 ? 27.635 45.747 60.177 1.00 24.82 274 GLY A N 1
ATOM 4099 C CA . GLY A 1 274 ? 26.793 45.171 59.152 1.00 24.15 274 GLY A CA 1
ATOM 4100 C C . GLY A 1 274 ? 26.386 46.128 58.045 1.00 23.52 274 GLY A C 1
ATOM 4101 O O . GLY A 1 274 ? 26.895 47.248 57.932 1.00 22.58 274 GLY A O 1
ATOM 4105 N N . ILE A 1 275 ? 25.442 45.656 57.234 1.00 22.96 275 ILE A N 1
ATOM 4106 C CA . ILE A 1 275 ? 25.009 46.330 56.006 1.00 22.65 275 ILE A CA 1
ATOM 4107 C C . ILE A 1 275 ? 24.548 47.780 56.199 1.00 22.41 275 ILE A C 1
ATOM 4108 O O . ILE A 1 275 ? 24.571 48.568 55.254 1.00 21.97 275 ILE A O 1
ATOM 4124 N N . ALA A 1 276 ? 24.135 48.142 57.411 1.00 22.28 276 ALA A N 1
ATOM 4125 C CA . ALA A 1 276 ? 23.587 49.480 57.644 1.00 22.39 276 ALA A CA 1
ATOM 4126 C C . ALA A 1 276 ? 24.632 50.571 57.393 1.00 22.37 276 ALA A C 1
ATOM 4127 O O . ALA A 1 276 ? 24.277 51.715 57.130 1.00 21.92 276 ALA A O 1
ATOM 4134 N N . ARG A 1 277 ? 25.913 50.208 57.466 1.00 22.15 277 ARG A N 1
ATOM 4135 C CA . ARG A 1 277 ? 26.993 51.122 57.099 1.00 22.66 277 ARG A CA 1
ATOM 4136 C C . ARG A 1 277 ? 26.970 51.576 55.627 1.00 23.08 277 ARG A C 1
ATOM 4137 O O . ARG A 1 277 ? 27.601 52.590 55.288 1.00 24.17 277 ARG A O 1
ATOM 4158 N N . TYR A 1 278 ? 26.264 50.836 54.766 1.00 22.86 278 TYR A N 1
ATOM 4159 C CA . TYR A 1 278 ? 26.048 51.245 53.363 1.00 22.48 278 TYR A CA 1
ATOM 4160 C C . TYR A 1 278 ? 24.884 52.229 53.155 1.00 22.86 278 TYR A C 1
ATOM 4161 O O . TYR A 1 278 ? 24.661 52.724 52.041 1.00 22.83 278 TYR A O 1
ATOM 4179 N N . LEU A 1 279 ? 24.141 52.507 54.222 1.00 22.91 279 LEU A N 1
ATOM 4180 C CA . LEU A 1 279 ? 23.209 53.635 54.225 1.00 22.54 279 LEU A CA 1
ATOM 4181 C C . LEU A 1 279 ? 24.017 54.941 54.218 1.00 22.29 279 LEU A C 1
ATOM 4182 O O . LEU A 1 279 ? 25.200 54.973 54.577 1.00 22.22 279 LEU A O 1
ATOM 4198 N N . CYS A 1 280 ? 23.378 56.023 53.788 1.00 22.13 280 CYS A N 1
ATOM 4199 C CA . CYS A 1 280 ? 24.055 57.299 53.657 1.00 21.61 280 CYS A CA 1
ATOM 4200 C C . CYS A 1 280 ? 23.149 58.419 54.193 1.00 21.13 280 CYS A C 1
ATOM 4201 O O . CYS A 1 280 ? 23.252 58.810 55.363 1.00 21.97 280 CYS A O 1
ATOM 4208 N N . GLY A 1 281 ? 22.242 58.893 53.361 1.00 19.77 281 GLY A N 1
ATOM 4209 C CA . GLY A 1 281 ? 21.393 60.014 53.689 1.00 19.29 281 GLY A CA 1
ATOM 4210 C C . GLY A 1 281 ? 19.920 59.654 53.678 1.00 18.29 281 GLY A C 1
ATOM 4211 O O . GLY A 1 281 ? 19.528 58.521 53.371 1.00 18.47 281 GLY A O 1
ATOM 4215 N N . THR A 1 282 ? 19.108 60.658 53.987 1.00 17.33 282 THR A N 1
ATOM 4216 C CA . THR A 1 282 ? 17.655 60.537 54.070 1.00 16.36 282 THR A CA 1
ATOM 4217 C C . THR A 1 282 ? 17.095 60.111 52.734 1.00 15.78 282 THR A C 1
ATOM 4218 O O . THR A 1 282 ? 17.343 60.762 51.731 1.00 15.46 282 THR A O 1
ATOM 4229 N N . GLN A 1 283 ? 16.317 59.031 52.724 1.00 14.90 283 GLN A N 1
ATOM 4230 C CA . GLN A 1 283 ? 15.816 58.481 51.473 1.00 14.44 283 GLN A CA 1
ATOM 4231 C C . GLN A 1 283 ? 14.419 58.996 51.152 1.00 14.53 283 GLN A C 1
ATOM 4232 O O . GLN A 1 283 ? 13.596 59.156 52.050 1.00 13.77 283 GLN A O 1
ATOM 4246 N N . PRO A 1 284 ? 14.175 59.306 49.877 1.00 14.02 284 PRO A N 1
ATOM 4247 C CA . PRO A 1 284 ? 12.824 59.628 49.404 1.00 13.74 284 PRO A CA 1
ATOM 4248 C C . PRO A 1 284 ? 11.795 58.576 49.810 1.00 13.67 284 PRO A C 1
ATOM 4249 O O . PRO A 1 284 ? 11.757 57.495 49.220 1.00 13.73 284 PRO A O 1
ATOM 4260 N N . ILE A 1 285 ? 10.967 58.905 50.798 1.00 14.22 285 ILE A N 1
ATOM 4261 C CA . ILE A 1 285 ? 10.160 57.908 51.506 1.00 14.32 285 ILE A CA 1
ATOM 4262 C C . ILE A 1 285 ? 8.979 57.452 50.688 1.00 14.34 285 ILE A C 1
ATOM 4263 O O . ILE A 1 285 ? 8.671 56.275 50.700 1.00 13.60 285 ILE A O 1
ATOM 4279 N N . THR A 1 286 ? 8.313 58.363 49.981 1.00 13.51 286 THR A N 1
ATOM 4280 C CA . THR A 1 286 ? 7.129 57.959 49.222 1.00 14.07 286 THR A CA 1
ATOM 4281 C C . THR A 1 286 ? 7.498 56.909 48.175 1.00 13.58 286 THR A C 1
ATOM 4282 O O . THR A 1 286 ? 6.822 55.881 48.059 1.00 13.35 286 THR A O 1
ATOM 4293 N N . SER A 1 287 ? 8.586 57.158 47.43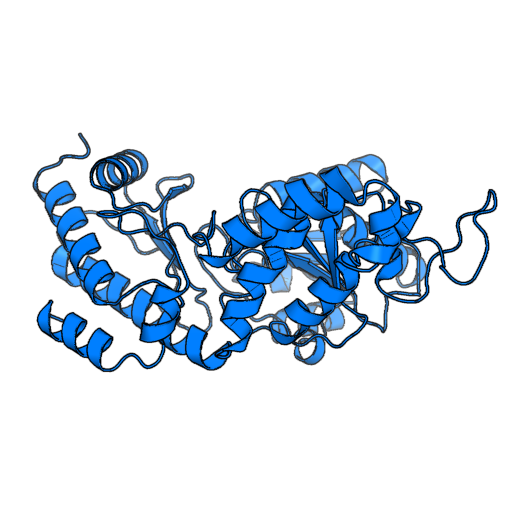6 1.00 13.41 287 SER A N 1
ATOM 4294 C CA . SER A 1 287 ? 9.069 56.217 46.432 1.00 13.50 287 SER A CA 1
ATOM 4295 C C . SER A 1 287 ? 9.578 54.924 47.071 1.00 13.31 287 SER A C 1
ATOM 4296 O O . SER A 1 287 ? 9.305 53.818 46.568 1.00 13.35 287 SER A O 1
ATOM 4304 N N . LEU A 1 288 ? 10.274 55.058 48.192 1.00 13.03 288 LEU A N 1
ATOM 4305 C CA . LEU A 1 288 ? 10.840 53.910 48.887 1.00 13.46 288 LEU A CA 1
ATOM 4306 C C . LEU A 1 288 ? 9.762 52.944 49.378 1.00 13.87 288 LEU A C 1
ATOM 4307 O O . LEU A 1 288 ? 9.888 51.720 49.198 1.00 13.28 288 LEU A O 1
ATOM 4323 N N . ALA A 1 289 ? 8.679 53.493 49.935 1.00 13.71 289 ALA A N 1
ATOM 4324 C CA . ALA A 1 289 ? 7.598 52.688 50.495 1.00 14.48 289 ALA A CA 1
ATOM 4325 C C . ALA A 1 289 ? 6.936 51.791 49.446 1.00 14.61 289 ALA A C 1
ATOM 4326 O O . ALA A 1 289 ? 6.512 50.684 49.758 1.00 14.94 289 ALA A O 1
ATOM 4333 N N . MET A 1 290 ? 6.845 52.279 48.211 1.00 14.51 290 MET A N 1
ATOM 4334 C CA . MET A 1 290 ? 6.200 51.529 47.141 1.00 14.35 290 MET A CA 1
ATOM 4335 C C . MET A 1 290 ? 7.017 50.323 46.676 1.00 14.03 290 MET A C 1
ATOM 4336 O O . MET A 1 290 ? 6.469 49.401 46.050 1.00 13.96 290 MET A O 1
ATOM 4350 N N . VAL A 1 291 ? 8.314 50.301 46.985 1.00 13.57 291 VAL A N 1
ATOM 4351 C CA . VAL A 1 291 ? 9.116 49.104 46.717 1.00 13.93 291 VAL A CA 1
ATOM 4352 C C . VAL A 1 291 ? 8.460 47.866 47.345 1.00 14.71 291 VAL A C 1
ATOM 4353 O O . VAL A 1 291 ? 8.478 46.782 46.779 1.00 14.58 291 VAL A O 1
ATOM 4366 N N . GLU A 1 292 ? 7.866 48.046 48.518 1.00 15.48 292 GLU A N 1
ATOM 4367 C CA . GLU A 1 292 ? 7.224 46.942 49.230 1.00 16.11 292 GLU A CA 1
ATOM 4368 C C . GLU A 1 292 ? 6.135 46.263 48.418 1.00 15.71 292 GLU A C 1
ATOM 4369 O O . GLU A 1 292 ? 6.032 45.034 48.420 1.00 15.33 292 GLU A O 1
ATOM 4381 N N . CYS A 1 293 ? 5.321 47.052 47.728 1.00 15.30 293 CYS A N 1
ATOM 4382 C CA . CYS A 1 293 ? 4.225 46.509 46.911 1.00 15.47 293 CYS A CA 1
ATOM 4383 C C . CYS A 1 293 ? 4.693 45.557 45.812 1.00 15.55 293 CYS A C 1
ATOM 4384 O O . CYS A 1 293 ? 4.054 44.527 45.580 1.00 14.73 293 CYS A O 1
ATOM 4391 N N . GLY A 1 294 ? 5.802 45.897 45.156 1.00 15.47 294 GLY A N 1
ATOM 4392 C CA . GLY A 1 294 ? 6.407 45.017 44.168 1.00 15.61 294 GLY A CA 1
ATOM 4393 C C . GLY A 1 294 ? 6.953 43.730 44.776 1.00 15.37 294 GLY A C 1
ATOM 4394 O O . GLY A 1 294 ? 6.686 42.630 44.276 1.00 15.22 294 GLY A O 1
ATOM 4398 N N . LEU A 1 295 ? 7.690 43.861 45.873 1.00 14.89 295 LEU A N 1
ATOM 4399 C CA . LEU A 1 295 ? 8.239 42.703 46.585 1.00 15.47 295 LEU A CA 1
ATOM 4400 C C . LEU A 1 295 ? 7.148 41.757 47.091 1.00 15.99 295 LEU A C 1
ATOM 4401 O O . LEU A 1 295 ? 7.308 40.534 47.048 1.00 16.28 295 LEU A O 1
ATOM 4417 N N . ASP A 1 296 ? 6.027 42.320 47.549 1.00 16.71 296 ASP A N 1
ATOM 4418 C CA . ASP A 1 296 ? 4.923 41.520 48.079 1.00 16.58 296 ASP A CA 1
ATOM 4419 C C . ASP A 1 296 ? 4.358 40.502 47.100 1.00 16.63 296 ASP A C 1
ATOM 4420 O O . ASP A 1 296 ? 3.927 39.424 47.515 1.00 16.46 296 ASP A O 1
ATOM 4429 N N . VAL A 1 297 ? 4.340 40.829 45.811 1.00 16.36 297 VAL A N 1
ATOM 4430 C CA . VAL A 1 297 ? 3.810 39.888 44.831 1.00 16.11 297 VAL A CA 1
ATOM 4431 C C . VAL A 1 297 ? 4.685 38.640 44.736 1.00 16.57 297 VAL A C 1
ATOM 4432 O O . VAL A 1 297 ? 4.166 37.536 44.614 1.00 16.14 297 VAL A O 1
ATOM 4445 N N . PHE A 1 298 ? 6.003 38.830 44.791 1.00 16.79 298 PHE A N 1
ATOM 4446 C CA . PHE A 1 298 ? 6.946 37.716 44.714 1.00 17.18 298 PHE A CA 1
ATOM 4447 C C . PHE A 1 298 ? 6.732 36.710 45.855 1.00 17.10 298 PHE A C 1
ATOM 4448 O O . PHE A 1 298 ? 6.930 35.523 45.658 1.00 17.38 298 PHE A O 1
ATOM 4465 N N . ALA A 1 299 ? 6.303 37.188 47.024 1.00 17.67 299 ALA A N 1
ATOM 4466 C CA . ALA A 1 299 ? 6.050 36.340 48.201 1.00 17.92 299 ALA A CA 1
ATOM 4467 C C . ALA A 1 299 ? 5.001 35.245 47.958 1.00 18.07 299 ALA A C 1
ATOM 4468 O O . ALA A 1 299 ? 4.943 34.247 48.695 1.00 18.48 299 ALA A O 1
ATOM 4475 N N . GLN A 1 300 ? 4.181 35.431 46.927 1.00 18.10 300 GLN A N 1
ATOM 4476 C CA . GLN A 1 300 ? 3.099 34.511 46.597 1.00 18.61 300 GLN A CA 1
ATOM 4477 C C . GLN A 1 300 ? 3.515 33.399 45.635 1.00 18.57 300 GLN A C 1
ATOM 4478 O O . GLN A 1 300 ? 2.703 32.563 45.258 1.00 18.22 300 GLN A O 1
ATOM 4492 N N . THR A 1 301 ? 4.783 33.406 45.235 1.00 18.16 301 THR A N 1
ATOM 4493 C CA . THR A 1 301 ? 5.344 32.370 44.380 1.00 18.41 301 THR A CA 1
ATOM 4494 C C . THR A 1 301 ? 6.835 32.202 44.714 1.00 18.26 301 THR A C 1
ATOM 4495 O O . THR A 1 301 ? 7.252 32.485 45.841 1.00 17.80 301 THR A O 1
ATOM 4506 N N . ASP A 1 302 ? 7.636 31.708 43.772 1.00 18.43 302 ASP A N 1
ATOM 4507 C CA . ASP A 1 302 ? 9.082 31.633 43.975 1.00 18.71 302 ASP A CA 1
ATOM 4508 C C . ASP A 1 302 ? 9.826 31.774 42.653 1.00 18.29 302 ASP A C 1
ATOM 4509 O O . ASP A 1 302 ? 9.219 31.720 41.590 1.00 17.23 302 ASP A O 1
ATOM 4518 N N . MET A 1 303 ? 11.130 31.994 42.731 1.00 17.68 303 MET A N 1
ATOM 4519 C CA . MET A 1 303 ? 11.906 32.290 41.538 1.00 17.72 303 MET A CA 1
ATOM 4520 C C . MET A 1 303 ? 12.033 31.080 40.610 1.00 17.72 303 MET A C 1
ATOM 4521 O O . MET A 1 303 ? 12.198 31.259 39.405 1.00 16.97 303 MET A O 1
ATOM 4535 N N . ALA A 1 304 ? 11.940 29.859 41.144 1.00 17.89 304 ALA A N 1
ATOM 4536 C CA . ALA A 1 304 ? 11.947 28.667 40.278 1.00 17.77 304 ALA A CA 1
ATOM 4537 C C . ALA A 1 304 ? 10.729 28.657 39.357 1.00 17.80 304 ALA A C 1
ATOM 4538 O O . ALA A 1 304 ? 10.856 28.454 38.143 1.00 17.05 304 ALA A O 1
ATOM 4545 N N . SER A 1 305 ? 9.549 28.899 39.929 1.00 18.14 305 SER A N 1
ATOM 4546 C CA . SER A 1 305 ? 8.305 28.966 39.150 1.00 18.29 305 SER A CA 1
ATOM 4547 C C . SER A 1 305 ? 8.309 30.091 38.123 1.00 18.35 305 SER A C 1
ATOM 4548 O O . SER A 1 305 ? 7.881 29.895 36.983 1.00 18.46 305 SER A O 1
ATOM 4556 N N . LEU A 1 306 ? 8.778 31.270 38.521 1.00 18.18 306 LEU A N 1
ATOM 4557 C CA . LEU A 1 306 ? 8.899 32.404 37.597 1.00 18.01 306 LEU A CA 1
ATOM 4558 C C . LEU A 1 306 ? 9.922 32.125 36.489 1.00 17.63 306 LEU A C 1
ATOM 4559 O O . LEU A 1 306 ? 9.682 32.458 35.342 1.00 17.10 306 LEU A O 1
ATOM 4575 N N . ARG A 1 307 ? 11.045 31.492 36.825 1.00 17.51 307 ARG A N 1
ATOM 4576 C CA . ARG A 1 307 ? 12.061 31.139 35.825 1.00 17.40 307 ARG A CA 1
ATOM 4577 C C . ARG A 1 307 ? 11.465 30.211 34.772 1.00 17.45 307 ARG A C 1
ATOM 4578 O O . ARG A 1 307 ? 11.727 30.349 33.577 1.00 16.78 307 ARG A O 1
ATOM 4599 N N . ARG A 1 308 ? 10.651 29.271 35.237 1.00 17.66 308 ARG A N 1
ATOM 4600 C CA . ARG A 1 308 ? 9.991 28.291 34.370 1.00 18.72 308 ARG A CA 1
ATOM 4601 C C . ARG A 1 308 ? 9.056 28.986 33.370 1.00 18.20 308 ARG A C 1
ATOM 4602 O O . ARG A 1 308 ? 9.098 28.712 32.158 1.00 17.26 308 ARG A O 1
ATOM 4623 N N . LYS A 1 309 ? 8.235 29.912 33.861 1.00 18.12 309 LYS A N 1
ATOM 4624 C CA . LYS A 1 309 ? 7.311 30.621 32.972 1.00 17.71 309 LYS A CA 1
ATOM 4625 C C . LYS A 1 309 ? 8.063 31.593 32.048 1.00 17.28 309 LYS A C 1
ATOM 4626 O O . LYS A 1 309 ? 7.730 31.721 30.873 1.00 17.26 309 LYS A O 1
ATOM 4645 N N . SER A 1 310 ? 9.074 32.261 32.578 1.00 16.37 310 SER A N 1
ATOM 4646 C CA . SER A 1 310 ? 9.930 33.135 31.780 1.00 16.28 310 SER A CA 1
ATOM 4647 C C . SER A 1 310 ? 10.557 32.405 30.570 1.00 15.97 310 SER A C 1
ATOM 4648 O O . SER A 1 310 ? 10.530 32.911 29.458 1.00 14.53 310 SER A O 1
ATOM 4656 N N . LEU A 1 311 ? 11.105 31.217 30.795 1.00 16.58 311 LEU A N 1
ATOM 4657 C CA . LEU A 1 311 ? 11.711 30.449 29.706 1.00 16.59 311 LEU A CA 1
ATOM 4658 C C . LEU A 1 311 ? 10.645 30.003 28.705 1.00 16.83 311 LEU A C 1
ATOM 4659 O O . LEU A 1 311 ? 10.890 29.978 27.505 1.00 16.83 311 LEU A O 1
ATOM 4675 N N . ALA A 1 312 ? 9.466 29.648 29.202 1.00 16.63 312 ALA A N 1
ATOM 4676 C CA . ALA A 1 312 ? 8.364 29.280 28.319 1.00 16.63 312 ALA A CA 1
ATOM 4677 C C . ALA A 1 312 ? 7.944 30.465 27.446 1.00 16.50 312 ALA A C 1
ATOM 4678 O O . ALA A 1 312 ? 7.641 30.287 26.264 1.00 16.04 312 ALA A O 1
ATOM 4685 N N . LEU A 1 313 ? 7.955 31.677 28.015 1.00 16.12 313 LEU A N 1
ATOM 4686 C CA . LEU A 1 313 ? 7.596 32.885 27.262 1.00 15.81 313 LEU A CA 1
ATOM 4687 C C . LEU A 1 313 ? 8.645 33.266 26.240 1.00 15.88 313 LEU A C 1
ATOM 4688 O O . LEU A 1 313 ? 8.298 33.643 25.124 1.00 15.65 313 LEU A O 1
ATOM 4704 N N . THR A 1 314 ? 9.926 33.197 26.603 1.00 16.08 314 THR A N 1
ATOM 4705 C CA . THR A 1 314 ? 10.962 33.590 25.636 1.00 16.34 314 THR A CA 1
ATOM 4706 C C . THR A 1 314 ? 11.118 32.537 24.568 1.00 16.29 314 THR A C 1
ATOM 4707 O O . THR A 1 314 ? 11.359 32.876 23.405 1.00 16.32 314 THR A O 1
ATOM 4718 N N . ASP A 1 315 ? 10.969 31.267 24.948 1.00 16.52 315 ASP A N 1
ATOM 4719 C CA . ASP A 1 315 ? 10.944 30.173 23.964 1.00 16.55 315 ASP A CA 1
ATOM 4720 C C . ASP A 1 315 ? 9.810 30.433 22.971 1.00 16.81 315 ASP A C 1
ATOM 4721 O O . ASP A 1 315 ? 9.990 30.303 21.763 1.00 16.99 315 ASP A O 1
ATOM 4730 N N . LEU A 1 316 ? 8.635 30.775 23.487 1.00 17.11 316 LEU A N 1
ATOM 4731 C CA . LEU A 1 316 ? 7.483 31.024 22.623 1.00 16.93 316 LEU A CA 1
ATOM 4732 C C . LEU A 1 316 ? 7.691 32.224 21.690 1.00 17.12 316 LEU A C 1
ATOM 4733 O O . LEU A 1 316 ? 7.383 32.138 20.489 1.00 17.12 316 LEU A O 1
ATOM 4749 N N . PHE A 1 317 ? 8.233 33.321 22.223 1.00 16.77 317 PHE A N 1
ATOM 4750 C CA . PHE A 1 317 ? 8.503 34.507 21.421 1.00 16.56 317 PHE A CA 1
ATOM 4751 C C . PHE A 1 317 ? 9.459 34.207 20.270 1.00 16.60 317 PHE A C 1
ATOM 4752 O O . PHE A 1 317 ? 9.169 34.530 19.130 1.00 16.83 317 PHE A O 1
ATOM 4769 N N . ILE A 1 318 ? 10.578 33.559 20.566 1.00 16.54 318 ILE A N 1
ATOM 4770 C CA . ILE A 1 318 ? 11.568 33.234 19.537 1.00 16.66 318 ILE A CA 1
ATOM 4771 C C . ILE A 1 318 ? 10.933 32.344 18.467 1.00 16.21 318 ILE A C 1
ATOM 4772 O O . ILE A 1 318 ? 11.101 32.584 17.262 1.00 15.97 318 ILE A O 1
ATOM 4788 N N . GLU A 1 319 ? 10.200 31.322 18.908 1.00 15.92 319 GLU A N 1
ATOM 4789 C CA . GLU A 1 319 ? 9.559 30.385 17.984 1.00 16.36 319 GLU A CA 1
ATOM 4790 C C . GLU A 1 319 ? 8.526 31.082 17.101 1.00 16.35 319 GLU A C 1
ATOM 4791 O O . GLU A 1 319 ? 8.492 30.846 15.894 1.00 15.64 319 GLU A O 1
ATOM 4803 N N . LEU A 1 320 ? 7.698 31.936 17.700 1.00 17.21 320 LEU A N 1
ATOM 4804 C CA . LEU A 1 320 ? 6.621 32.618 16.962 1.00 17.36 320 LEU A CA 1
ATOM 4805 C C . LEU A 1 320 ? 7.170 33.629 15.956 1.00 17.48 320 LEU A C 1
ATOM 4806 O O . LEU A 1 320 ? 6.672 33.733 14.824 1.00 17.59 320 LEU A O 1
ATOM 4822 N N . VAL A 1 321 ? 8.220 34.340 16.348 1.00 17.83 321 VAL A N 1
ATOM 4823 C CA . VAL A 1 321 ? 8.886 35.274 15.449 1.00 18.11 321 VAL A CA 1
ATOM 4824 C C . VAL A 1 321 ? 9.436 34.521 14.238 1.00 18.51 321 VAL A C 1
ATOM 4825 O O . VAL A 1 321 ? 9.258 34.969 13.115 1.00 17.93 321 VAL A O 1
ATOM 4838 N N . GLU A 1 322 ? 10.092 33.386 14.450 1.00 19.15 322 GLU A N 1
ATOM 4839 C CA . GLU A 1 322 ? 10.597 32.610 13.311 1.00 20.02 322 GLU A CA 1
ATOM 4840 C C . GLU A 1 322 ? 9.448 32.065 12.464 1.00 20.20 322 GLU A C 1
ATOM 4841 O O . GLU A 1 322 ? 9.506 32.090 11.230 1.00 19.91 322 GLU A O 1
ATOM 4853 N N . GLN A 1 323 ? 8.403 31.589 13.136 1.00 19.84 323 GLN A N 1
ATOM 4854 C CA . GLN A 1 323 ? 7.240 31.012 12.472 1.00 19.73 323 GLN A CA 1
ATOM 4855 C C . GLN A 1 323 ? 6.534 32.031 11.587 1.00 19.88 323 GLN A C 1
ATOM 4856 O O . GLN A 1 323 ? 6.153 31.727 10.461 1.00 19.31 323 GLN A O 1
ATOM 4870 N N . ARG A 1 324 ? 6.393 33.252 12.083 1.00 19.91 324 ARG A N 1
ATOM 4871 C CA . ARG A 1 324 ? 5.569 34.254 11.430 1.00 20.65 324 ARG A CA 1
ATOM 4872 C C . ARG A 1 324 ? 6.372 35.280 10.624 1.00 20.57 324 ARG A C 1
ATOM 4873 O O . ARG A 1 324 ? 5.869 35.805 9.627 1.00 21.08 324 ARG A O 1
ATOM 4894 N N . CYS A 1 325 ? 7.605 35.564 11.040 1.00 20.07 325 CYS A N 1
ATOM 4895 C CA . CYS A 1 325 ? 8.387 36.667 10.464 1.00 20.48 325 CYS A CA 1
ATOM 4896 C C . CYS A 1 325 ? 9.666 36.223 9.759 1.00 20.26 325 CYS A C 1
ATOM 4897 O O . CYS A 1 325 ? 10.540 37.044 9.500 1.00 19.79 325 CYS A O 1
ATOM 4904 N N . ALA A 1 326 ? 9.764 34.935 9.432 1.00 20.75 326 ALA A N 1
ATOM 4905 C CA . ALA A 1 326 ? 10.966 34.366 8.821 1.00 20.82 326 ALA A CA 1
ATOM 4906 C C . ALA A 1 326 ? 11.379 35.098 7.550 1.00 21.59 326 ALA A C 1
ATOM 4907 O O . ALA A 1 326 ? 12.563 35.314 7.315 1.00 22.18 326 ALA A O 1
ATOM 4914 N N . ALA A 1 327 ? 10.398 35.489 6.740 1.00 22.16 327 ALA A N 1
ATOM 4915 C CA . ALA A 1 327 ? 10.651 36.155 5.457 1.00 22.93 327 ALA A CA 1
ATOM 4916 C C . ALA A 1 327 ? 11.090 37.619 5.578 1.00 23.69 327 ALA A C 1
ATOM 4917 O O . ALA A 1 327 ? 11.030 38.360 4.603 1.00 23.81 327 ALA A O 1
ATOM 4924 N N . HIS A 1 328 ? 11.516 38.034 6.765 1.00 24.49 328 HIS A N 1
ATOM 4925 C CA . HIS A 1 328 ? 12.043 39.375 6.980 1.00 25.64 328 HIS A CA 1
ATOM 4926 C C . HIS A 1 328 ? 13.429 39.270 7.599 1.00 26.66 328 HIS A C 1
ATOM 4927 O O . HIS A 1 328 ? 13.870 38.181 7.947 1.00 27.37 328 HIS A O 1
ATOM 4942 N N . GLU A 1 329 ? 14.123 40.393 7.727 1.00 27.73 329 GLU A N 1
ATOM 4943 C CA . GLU A 1 329 ? 15.549 40.366 8.056 1.00 28.29 329 GLU A CA 1
ATOM 4944 C C . GLU A 1 329 ? 15.806 40.485 9.559 1.00 27.81 329 GLU A C 1
ATOM 4945 O O . GLU A 1 329 ? 16.464 41.426 10.001 1.00 28.15 329 GLU A O 1
ATOM 4957 N N . LEU A 1 330 ? 15.302 39.521 10.335 1.00 27.53 330 LEU A N 1
ATOM 4958 C CA . LEU A 1 330 ? 15.535 39.479 11.780 1.00 26.76 330 LEU A CA 1
ATOM 4959 C C . LEU A 1 330 ? 16.655 38.519 12.137 1.00 25.84 330 LEU A C 1
ATOM 4960 O O . LEU A 1 330 ? 16.747 37.415 11.593 1.00 26.57 330 LEU A O 1
ATOM 4976 N N . THR A 1 331 ? 17.483 38.956 13.073 1.00 24.24 331 THR A N 1
ATOM 4977 C CA . THR A 1 331 ? 18.651 38.228 13.532 1.00 22.96 331 THR A CA 1
ATOM 4978 C C . THR A 1 331 ? 18.581 38.119 15.052 1.00 22.23 331 THR A C 1
ATOM 4979 O O . THR A 1 331 ? 18.684 39.122 15.739 1.00 21.15 331 THR A O 1
ATOM 4990 N N . LEU A 1 332 ? 18.405 36.902 15.564 1.00 21.68 332 LEU A N 1
ATOM 4991 C CA . LEU A 1 332 ? 18.400 36.659 17.009 1.00 21.23 332 LEU A CA 1
ATOM 4992 C C . LEU A 1 332 ? 19.787 36.940 17.592 1.00 21.24 332 LEU A C 1
ATOM 4993 O O . LEU A 1 332 ? 20.784 36.417 17.103 1.00 20.92 332 LEU A O 1
ATOM 5009 N N . VAL A 1 333 ? 19.841 37.784 18.621 1.00 20.69 333 VAL A N 1
ATOM 5010 C CA . VAL A 1 333 ? 21.092 38.095 19.315 1.00 21.41 333 VAL A CA 1
ATOM 5011 C C . VAL A 1 333 ? 21.153 37.507 20.738 1.00 20.74 333 VAL A C 1
ATOM 5012 O O . VAL A 1 333 ? 22.228 37.413 21.325 1.00 22.18 333 VAL A O 1
ATOM 5025 N N . THR A 1 334 ? 20.013 37.080 21.268 1.00 19.39 334 THR A N 1
ATOM 5026 C CA . THR A 1 334 ? 19.941 36.450 22.580 1.00 18.80 334 THR A CA 1
ATOM 5027 C C . THR A 1 334 ? 20.286 34.959 22.456 1.00 18.10 334 THR A C 1
ATOM 5028 O O . THR A 1 334 ? 19.908 34.324 21.480 1.00 17.77 334 THR A O 1
ATOM 5039 N N . PRO A 1 335 ? 21.032 34.396 23.404 1.00 17.69 335 PRO A N 1
ATOM 5040 C CA . PRO A 1 335 ? 21.402 32.972 23.301 1.00 17.65 335 PRO A CA 1
ATOM 5041 C C . PRO A 1 335 ? 20.199 32.004 23.269 1.00 17.58 335 PRO A C 1
ATOM 5042 O O . PRO A 1 335 ? 19.232 32.163 24.008 1.00 17.35 335 PRO A O 1
ATOM 5053 N N . ARG A 1 336 ? 20.276 31.005 22.396 1.00 17.62 336 ARG A N 1
ATOM 5054 C CA . ARG A 1 336 ? 19.281 29.943 22.332 1.00 17.93 336 ARG A CA 1
ATOM 5055 C C . ARG A 1 336 ? 19.373 29.069 23.590 1.00 18.40 336 ARG A C 1
ATOM 5056 O O . ARG A 1 336 ? 18.357 28.599 24.108 1.00 19.98 336 ARG A O 1
ATOM 5077 N N . GLU A 1 337 ? 20.588 28.925 24.110 1.00 17.61 337 GLU A N 1
ATOM 5078 C CA . GLU A 1 337 ? 20.883 28.036 25.233 1.00 17.77 337 GLU A CA 1
ATOM 5079 C C . GLU A 1 337 ? 20.368 28.654 26.547 1.00 17.28 337 GLU A C 1
ATOM 5080 O O . GLU A 1 337 ? 20.810 29.724 26.946 1.00 17.47 337 GLU A O 1
ATOM 5092 N N . HIS A 1 338 ? 19.443 27.969 27.221 1.00 16.72 338 HIS A N 1
ATOM 5093 C CA . HIS A 1 338 ? 18.777 28.507 28.407 1.00 16.64 338 HIS A CA 1
ATOM 5094 C C . HIS A 1 338 ? 19.717 28.915 29.537 1.00 16.68 338 HIS A C 1
ATOM 5095 O O . HIS A 1 338 ? 19.452 29.905 30.211 1.00 16.26 338 HIS A O 1
ATOM 5110 N N . ALA A 1 339 ? 20.792 28.158 29.769 1.00 16.60 339 ALA A N 1
ATOM 5111 C CA . ALA A 1 339 ? 21.704 28.495 30.864 1.00 17.15 339 ALA A CA 1
ATOM 5112 C C . ALA A 1 339 ? 22.458 29.799 30.618 1.00 17.46 339 ALA A C 1
ATOM 5113 O O . ALA A 1 339 ? 23.032 30.348 31.545 1.00 18.15 339 ALA A O 1
ATOM 5120 N N . LYS A 1 340 ? 22.487 30.254 29.364 1.00 17.72 340 LYS A N 1
ATOM 5121 C CA . LYS A 1 340 ? 23.065 31.542 28.997 1.00 17.95 340 LYS A CA 1
ATOM 5122 C C . LYS A 1 340 ? 21.992 32.587 28.665 1.00 17.31 340 LYS A C 1
ATOM 5123 O O . LYS A 1 340 ? 22.295 33.610 28.053 1.00 17.04 340 LYS A O 1
ATOM 5142 N N . ARG A 1 341 ? 20.750 32.342 29.069 1.00 16.40 341 ARG A N 1
ATOM 5143 C CA . ARG A 1 341 ? 19.649 33.253 28.760 1.00 16.54 341 ARG A CA 1
ATOM 5144 C C . ARG A 1 341 ? 18.981 33.837 30.002 1.00 16.55 341 ARG A C 1
ATOM 5145 O O . ARG A 1 341 ? 18.634 33.113 30.931 1.00 16.86 341 ARG A O 1
ATOM 5166 N N . GLY A 1 342 ? 18.787 35.155 29.993 1.00 17.00 342 GLY A N 1
ATOM 5167 C CA . GLY A 1 342 ? 17.998 35.842 31.000 1.00 16.65 342 GLY A CA 1
ATOM 5168 C C . GLY A 1 342 ? 16.521 35.790 30.658 1.00 16.38 342 GLY A C 1
ATOM 5169 O O . GLY A 1 342 ? 16.043 34.780 30.127 1.00 17.31 342 GLY A O 1
ATOM 5173 N N . SER A 1 343 ? 15.811 36.883 30.923 1.00 15.86 343 SER A N 1
ATOM 5174 C CA . SER A 1 343 ? 14.353 36.942 30.767 1.00 15.80 343 SER A CA 1
ATOM 5175 C C . SER A 1 343 ? 13.881 37.891 29.666 1.00 16.23 343 SER A C 1
ATOM 5176 O O . SER A 1 343 ? 12.693 38.218 29.601 1.00 16.76 343 SER A O 1
ATOM 5184 N N . HIS A 1 344 ? 14.794 38.336 28.803 1.00 16.41 344 HIS A N 1
ATOM 5185 C CA . HIS A 1 344 ? 14.421 39.092 27.606 1.00 15.63 344 HIS A CA 1
ATOM 5186 C C . HIS A 1 344 ? 15.000 38.477 26.329 1.00 16.33 344 HIS A C 1
ATOM 5187 O O . HIS A 1 344 ? 15.823 37.559 26.377 1.00 16.21 344 HIS A O 1
ATOM 5201 N N . VAL A 1 345 ? 14.490 38.960 25.200 1.00 16.95 345 VAL A N 1
ATOM 5202 C CA . VAL A 1 345 ? 14.908 38.537 23.860 1.00 17.14 345 VAL A CA 1
ATOM 5203 C C . VAL A 1 345 ? 15.135 39.750 22.977 1.00 17.40 345 VAL A C 1
ATOM 5204 O O . VAL A 1 345 ? 14.275 40.637 22.879 1.00 18.04 345 VAL A O 1
ATOM 5217 N N . SER A 1 346 ? 16.283 39.752 22.313 1.00 17.62 346 SER A N 1
ATOM 5218 C CA . SER A 1 346 ? 16.727 40.825 21.439 1.00 18.05 346 SER A CA 1
ATOM 5219 C C . SER A 1 346 ? 16.939 40.300 20.034 1.00 18.51 346 SER A C 1
ATOM 5220 O O . SER A 1 346 ? 17.578 39.259 19.851 1.00 18.27 346 SER A O 1
ATOM 5228 N N . PHE A 1 347 ? 16.369 41.008 19.062 1.00 19.41 347 PHE A N 1
ATOM 5229 C CA . PHE A 1 347 ? 16.585 40.756 17.639 1.00 20.22 347 PHE A CA 1
ATOM 5230 C C . PHE A 1 347 ? 17.237 41.988 17.023 1.00 20.91 347 PHE A C 1
ATOM 5231 O O . PHE A 1 347 ? 16.907 43.103 17.389 1.00 20.45 347 PHE A O 1
ATOM 5248 N N . GLU A 1 348 ? 18.168 41.799 16.093 1.00 21.52 348 GLU A N 1
ATOM 5249 C CA . GLU A 1 348 ? 18.667 42.919 15.302 1.00 22.39 348 GLU A CA 1
ATOM 5250 C C . GLU A 1 348 ? 17.903 43.029 13.994 1.00 22.36 348 GLU A C 1
ATOM 5251 O O . GLU A 1 348 ? 17.413 42.043 13.452 1.00 22.61 348 GLU A O 1
ATOM 5263 N N . HIS A 1 349 ? 17.815 44.251 13.491 1.00 22.59 349 HIS A N 1
ATOM 5264 C CA . HIS A 1 349 ? 17.091 44.540 12.269 1.00 22.69 349 HIS A CA 1
ATOM 5265 C C . HIS A 1 349 ? 17.653 45.843 11.707 1.00 22.87 349 HIS A C 1
ATOM 5266 O O . HIS A 1 349 ? 17.938 46.766 12.475 1.00 22.38 349 HIS A O 1
ATOM 5280 N N . PRO A 1 350 ? 17.840 45.924 10.390 1.00 23.23 350 PRO A N 1
ATOM 5281 C CA . PRO A 1 350 ? 18.453 47.117 9.783 1.00 23.46 350 PRO A CA 1
ATOM 5282 C C . PRO A 1 350 ? 17.710 48.411 10.145 1.00 23.48 350 PRO A C 1
ATOM 5283 O O . PRO A 1 350 ? 18.360 49.430 10.388 1.00 23.93 350 PRO A O 1
ATOM 5294 N N . GLU A 1 351 ? 16.379 48.349 10.185 1.00 23.14 351 GLU A N 1
ATOM 5295 C CA . GLU A 1 351 ? 15.537 49.472 10.616 1.00 22.61 351 GLU A CA 1
ATOM 5296 C C . GLU A 1 351 ? 14.882 49.170 11.980 1.00 22.48 351 GLU A C 1
ATOM 5297 O O . GLU A 1 351 ? 13.695 49.419 12.172 1.00 21.87 351 GLU A O 1
ATOM 5313 N N . GLY A 1 352 ? 15.675 48.665 12.923 1.00 22.14 352 GLY A N 1
ATOM 5314 C CA . GLY A 1 352 ? 15.181 48.263 14.235 1.00 22.21 352 GLY A CA 1
ATOM 5315 C C . GLY A 1 352 ? 14.492 49.366 15.019 1.00 22.22 352 GLY A C 1
ATOM 5316 O O . GLY A 1 352 ? 13.471 49.129 15.662 1.00 21.63 352 GLY A O 1
ATOM 5320 N N . TYR A 1 353 ? 15.048 50.573 14.962 1.00 22.35 353 TYR A N 1
ATOM 5321 C CA . TYR A 1 353 ? 14.466 51.733 15.639 1.00 22.76 353 TYR A CA 1
ATOM 5322 C C . TYR A 1 353 ? 13.063 52.002 15.117 1.00 21.66 353 TYR A C 1
ATOM 5323 O O . TYR A 1 353 ? 12.128 52.183 15.888 1.00 21.15 353 TYR A O 1
ATOM 5341 N N . ALA A 1 354 ? 12.938 52.018 13.796 1.00 20.81 354 ALA A N 1
ATOM 5342 C CA . ALA A 1 354 ? 11.667 52.303 13.140 1.00 20.49 354 ALA A CA 1
ATOM 5343 C C . ALA A 1 354 ? 10.615 51.234 13.450 1.00 20.03 354 ALA A C 1
ATOM 5344 O O . ALA A 1 354 ? 9.446 51.557 13.629 1.00 20.00 354 ALA A O 1
ATOM 5351 N N . VAL A 1 355 ? 11.031 49.968 13.510 1.00 19.42 355 VAL A N 1
ATOM 5352 C CA . VAL A 1 355 ? 10.111 48.868 13.798 1.00 18.88 355 VAL A CA 1
ATOM 5353 C C . VAL A 1 355 ? 9.635 48.959 15.248 1.00 18.41 355 VAL A C 1
ATOM 5354 O O . VAL A 1 355 ? 8.449 48.804 15.522 1.00 17.91 355 VAL A O 1
ATOM 5367 N N . ILE A 1 356 ? 10.561 49.212 16.174 1.00 17.53 356 ILE A N 1
ATOM 5368 C CA . ILE A 1 356 ? 10.211 49.392 17.579 1.00 17.27 356 ILE A CA 1
ATOM 5369 C C . ILE A 1 356 ? 9.201 50.521 17.747 1.00 16.67 356 ILE A C 1
ATOM 5370 O O . ILE A 1 356 ? 8.271 50.385 18.523 1.00 16.60 356 ILE A O 1
ATOM 5386 N N . GLN A 1 357 ? 9.356 51.624 17.021 1.00 16.40 357 GLN A N 1
ATOM 5387 C CA . GLN A 1 357 ? 8.403 52.722 17.175 1.00 16.28 357 GLN A CA 1
ATOM 5388 C C . GLN A 1 357 ? 7.051 52.369 16.550 1.00 15.68 357 GLN A C 1
ATOM 5389 O O . GLN A 1 357 ? 6.030 52.744 17.090 1.00 15.45 357 GLN A O 1
ATOM 5408 N N . ALA A 1 358 ? 7.042 51.630 15.438 1.00 14.60 358 ALA A N 1
ATOM 5409 C CA . ALA A 1 358 ? 5.789 51.188 14.825 1.00 14.09 358 ALA A CA 1
ATOM 5410 C C . ALA A 1 358 ? 5.053 50.225 15.752 1.00 13.78 358 ALA A C 1
ATOM 5411 O O . ALA A 1 358 ? 3.831 50.208 15.798 1.00 13.16 358 ALA A O 1
ATOM 5418 N N . LEU A 1 359 ? 5.814 49.427 16.494 1.00 14.03 359 LEU A N 1
ATOM 5419 C CA . LEU A 1 359 ? 5.245 48.520 17.484 1.00 14.12 359 LEU A CA 1
ATOM 5420 C C . LEU A 1 359 ? 4.652 49.321 18.636 1.00 14.63 359 LEU A C 1
ATOM 5421 O O . LEU A 1 359 ? 3.521 49.083 19.043 1.00 15.23 359 LEU A O 1
ATOM 5437 N N . ILE A 1 360 ? 5.395 50.301 19.125 1.00 14.96 360 ILE A N 1
ATOM 5438 C CA . ILE A 1 360 ? 4.917 51.171 20.196 1.00 15.14 360 ILE A CA 1
ATOM 5439 C C . ILE A 1 360 ? 3.642 51.890 19.744 1.00 14.85 360 ILE A C 1
ATOM 5440 O O . ILE A 1 360 ? 2.708 52.031 20.519 1.00 14.72 360 ILE A O 1
ATOM 5456 N N . ASP A 1 361 ? 3.613 52.315 18.484 1.00 14.65 361 ASP A N 1
ATOM 5457 C CA . ASP A 1 361 ? 2.451 52.983 17.899 1.00 14.51 361 ASP A CA 1
ATOM 5458 C C . ASP A 1 361 ? 1.191 52.103 17.886 1.00 14.77 361 ASP A C 1
ATOM 5459 O O . ASP A 1 361 ? 0.073 52.620 17.755 1.00 14.16 361 ASP A O 1
ATOM 5468 N N . ARG A 1 362 ? 1.378 50.788 17.970 1.00 14.76 362 ARG A N 1
ATOM 5469 C CA . ARG A 1 362 ? 0.271 49.822 18.026 1.00 15.90 362 ARG A CA 1
ATOM 5470 C C . ARG A 1 362 ? 0.051 49.215 19.425 1.00 16.36 362 ARG A C 1
ATOM 5471 O O . ARG A 1 362 ? -0.720 48.252 19.594 1.00 17.20 362 ARG A O 1
ATOM 5497 N N . GLY A 1 363 ? 0.739 49.767 20.415 1.00 15.94 363 GLY A N 1
ATOM 5498 C CA . GLY A 1 363 ? 0.609 49.333 21.794 1.00 16.59 363 GLY A CA 1
ATOM 5499 C C . GLY A 1 363 ? 1.478 48.160 22.207 1.00 16.50 363 GLY A C 1
ATOM 5500 O O . GLY A 1 363 ? 1.314 47.672 23.307 1.00 17.93 363 GLY A O 1
ATOM 5504 N N . VAL A 1 364 ? 2.392 47.711 21.349 1.00 16.70 364 VAL A N 1
ATOM 5505 C CA . VAL A 1 364 ? 3.352 46.659 21.699 1.00 16.29 364 VAL A CA 1
ATOM 5506 C C . VAL A 1 364 ? 4.675 47.320 22.078 1.00 16.98 364 VAL A C 1
ATOM 5507 O O . VAL A 1 364 ? 5.409 47.777 21.210 1.00 17.61 364 VAL A O 1
ATOM 5520 N N . ILE A 1 365 ? 4.976 47.362 23.378 1.00 16.93 365 ILE A N 1
ATOM 5521 C CA . ILE A 1 365 ? 6.063 48.189 23.909 1.00 16.88 365 ILE A CA 1
ATOM 5522 C C . ILE A 1 365 ? 7.279 47.369 24.345 1.00 17.44 365 ILE A C 1
ATOM 5523 O O . ILE A 1 365 ? 7.281 46.774 25.423 1.00 17.38 365 ILE A O 1
ATOM 5539 N N . GLY A 1 366 ? 8.298 47.347 23.488 1.00 17.46 366 GLY A N 1
ATOM 5540 C CA . GLY A 1 366 ? 9.640 46.948 23.856 1.00 18.15 366 GLY A CA 1
ATOM 5541 C C . GLY A 1 366 ? 10.495 48.202 23.863 1.00 18.60 366 GLY A C 1
ATOM 5542 O O . GLY A 1 366 ? 9.999 49.301 24.132 1.00 18.72 366 GLY A O 1
ATOM 5546 N N . ASP A 1 367 ? 11.785 48.062 23.582 1.00 18.85 367 ASP A N 1
ATOM 5547 C CA . ASP A 1 367 ? 12.620 49.247 23.388 1.00 19.60 367 ASP A CA 1
ATOM 5548 C C . ASP A 1 367 ? 13.759 49.030 22.383 1.00 19.68 367 ASP A C 1
ATOM 5549 O O . ASP A 1 367 ? 14.030 47.911 21.950 1.00 19.44 367 ASP A O 1
ATOM 5558 N N . TYR A 1 368 ? 14.405 50.124 22.016 1.00 20.36 368 TYR A N 1
ATOM 5559 C CA . TYR A 1 368 ? 15.486 50.111 21.044 1.00 21.47 368 TYR A CA 1
ATOM 5560 C C . TYR A 1 368 ? 16.819 50.321 21.739 1.00 22.31 368 TYR A C 1
ATOM 5561 O O . TYR A 1 368 ? 16.980 51.276 22.496 1.00 22.19 368 TYR A O 1
ATOM 5579 N N . ARG A 1 369 ? 17.776 49.443 21.469 1.00 23.64 369 ARG A N 1
ATOM 5580 C CA . ARG A 1 369 ? 19.144 49.623 21.950 1.00 25.01 369 ARG A CA 1
ATOM 5581 C C . ARG A 1 369 ? 20.095 49.705 20.753 1.00 25.98 369 ARG A C 1
ATOM 5582 O O . ARG A 1 369 ? 19.927 48.993 19.774 1.00 25.39 369 ARG A O 1
ATOM 5603 N N . GLU A 1 370 ? 21.098 50.568 20.843 1.00 27.45 370 GLU A N 1
ATOM 5604 C CA . GLU A 1 370 ? 22.056 50.740 19.751 1.00 28.67 370 GLU A CA 1
ATOM 5605 C C . GLU A 1 370 ? 23.056 49.587 19.746 1.00 28.79 370 GLU A C 1
ATOM 5606 O O . GLU A 1 370 ? 23.403 49.084 20.810 1.00 29.40 370 GLU A O 1
ATOM 5618 N N . PRO A 1 371 ? 23.506 49.137 18.576 1.00 28.52 371 PRO A N 1
ATOM 5619 C CA . PRO A 1 371 ? 22.944 49.506 17.277 1.00 28.00 371 PRO A CA 1
ATOM 5620 C C . PRO A 1 371 ? 21.972 48.446 16.760 1.00 27.07 371 PRO A C 1
ATOM 5621 O O . PRO A 1 371 ? 22.268 47.255 16.825 1.00 27.19 371 PRO A O 1
ATOM 5632 N N . ARG A 1 372 ? 20.829 48.895 16.255 1.00 26.10 372 ARG A N 1
ATOM 5633 C CA . ARG A 1 372 ? 19.897 48.070 15.489 1.00 25.62 372 ARG A CA 1
ATOM 5634 C C . ARG A 1 372 ? 19.173 46.980 16.292 1.00 24.47 372 ARG A C 1
ATOM 5635 O O . ARG A 1 372 ? 18.530 46.116 15.700 1.00 24.31 372 ARG A O 1
ATOM 5656 N N . ILE A 1 373 ? 19.234 47.045 17.626 1.00 23.25 373 ILE A N 1
ATOM 5657 C CA . ILE A 1 373 ? 18.644 46.014 18.486 1.00 22.28 373 ILE A CA 1
ATOM 5658 C C . ILE A 1 373 ? 17.222 46.360 18.940 1.00 21.40 373 ILE A C 1
ATOM 5659 O O . ILE A 1 373 ? 16.949 47.474 19.408 1.00 20.35 373 ILE A O 1
ATOM 5675 N N . MET A 1 374 ? 16.334 45.380 18.804 1.00 19.77 374 MET A N 1
ATOM 5676 C CA . MET A 1 374 ? 14.967 45.466 19.274 1.00 19.38 374 MET A CA 1
ATOM 5677 C C . MET A 1 374 ? 14.862 44.517 20.462 1.00 18.88 374 MET A C 1
ATOM 5678 O O . MET A 1 374 ? 15.040 43.311 20.307 1.00 18.26 374 MET A O 1
ATOM 5692 N N . ARG A 1 375 ? 14.587 45.072 21.640 1.00 18.52 375 ARG A N 1
ATOM 5693 C CA . ARG A 1 375 ? 14.610 44.322 22.904 1.00 18.67 375 ARG A CA 1
ATOM 5694 C C . ARG A 1 375 ? 13.226 44.206 23.511 1.00 18.52 375 ARG A C 1
ATOM 5695 O O . ARG A 1 375 ? 12.524 45.205 23.642 1.00 18.56 375 ARG A O 1
ATOM 5716 N N . PHE A 1 376 ? 12.874 42.989 23.920 1.00 18.23 376 PHE A N 1
ATOM 5717 C CA . PHE A 1 376 ? 11.561 42.662 24.467 1.00 18.07 376 PHE A CA 1
ATOM 5718 C C . PHE A 1 376 ? 11.724 41.885 25.764 1.00 17.98 376 PHE A C 1
ATOM 5719 O O . PHE A 1 376 ? 12.305 40.789 25.783 1.00 16.74 376 PHE A O 1
ATOM 5736 N N . GLY A 1 377 ? 11.193 42.458 26.842 1.00 17.51 377 GLY A N 1
ATOM 5737 C CA . GLY A 1 377 ? 11.247 41.843 28.152 1.00 17.62 377 GLY A CA 1
ATOM 5738 C C . GLY A 1 377 ? 9.996 41.048 28.453 1.00 17.79 377 GLY A C 1
ATOM 5739 O O . GLY A 1 377 ? 8.883 41.503 28.178 1.00 18.59 377 GLY A O 1
ATOM 5743 N N . PHE A 1 378 ? 10.191 39.869 29.040 1.00 17.13 378 PHE A N 1
ATOM 5744 C CA . PHE A 1 378 ? 9.101 38.957 29.360 1.00 16.99 378 PHE A CA 1
ATOM 5745 C C . PHE A 1 378 ? 9.015 38.767 30.851 1.00 16.68 378 PHE A C 1
ATOM 5746 O O . PHE A 1 378 ? 9.948 38.262 31.483 1.00 17.32 378 PHE A O 1
ATOM 5763 N N . THR A 1 379 ? 7.891 39.216 31.405 1.00 16.48 379 THR A N 1
ATOM 5764 C CA . THR A 1 379 ? 7.709 39.341 32.852 1.00 16.11 379 THR A CA 1
ATOM 5765 C C . THR A 1 379 ? 6.598 38.377 33.277 1.00 15.70 379 THR A C 1
ATOM 5766 O O . THR A 1 379 ? 5.415 38.733 33.218 1.00 15.18 379 THR A O 1
ATOM 5777 N N . PRO A 1 380 ? 6.952 37.157 33.680 1.00 15.68 380 PRO A N 1
ATOM 5778 C CA . PRO A 1 380 ? 5.943 36.129 33.976 1.00 15.50 380 PRO A CA 1
ATOM 5779 C C . PRO A 1 380 ? 4.897 36.456 35.038 1.00 15.45 380 PRO A C 1
ATOM 5780 O O . PRO A 1 380 ? 3.831 35.837 35.006 1.00 15.37 380 PRO A O 1
ATOM 5791 N N . LEU A 1 381 ? 5.149 37.403 35.939 1.00 16.00 381 LEU A N 1
ATOM 5792 C CA . LEU A 1 381 ? 4.124 37.811 36.901 1.00 16.69 381 LEU A CA 1
ATOM 5793 C C . LEU A 1 381 ? 2.844 38.335 36.241 1.00 16.91 381 LEU A C 1
ATOM 5794 O O . LEU A 1 381 ? 1.750 38.088 36.756 1.00 17.24 381 LEU A O 1
ATOM 5810 N N . TYR A 1 382 ? 2.981 39.054 35.126 1.00 16.92 382 TYR A N 1
ATOM 5811 C CA . TYR A 1 382 ? 1.815 39.690 34.478 1.00 17.20 382 TYR A CA 1
ATOM 5812 C C . TYR A 1 382 ? 1.752 39.588 32.937 1.00 17.69 382 TYR A C 1
ATOM 5813 O O . TYR A 1 382 ? 0.870 40.196 32.326 1.00 18.16 382 TYR A O 1
ATOM 5831 N N . THR A 1 383 ? 2.649 38.811 32.326 1.00 17.10 383 THR A N 1
ATOM 5832 C CA . THR A 1 383 ? 2.638 38.569 30.878 1.00 17.73 383 THR A CA 1
ATOM 5833 C C . THR A 1 383 ? 1.971 37.206 30.593 1.00 17.87 383 THR A C 1
ATOM 5834 O O . THR A 1 383 ? 2.358 36.192 31.188 1.00 17.52 383 THR A O 1
ATOM 5845 N N . THR A 1 384 ? 0.984 37.186 29.686 1.00 18.11 384 THR A N 1
ATOM 5846 C CA . THR A 1 384 ? 0.328 35.952 29.236 1.00 17.93 384 THR A CA 1
ATOM 5847 C C . THR A 1 384 ? 0.965 35.416 27.948 1.00 17.86 384 THR A C 1
ATOM 5848 O O . THR A 1 384 ? 1.615 36.158 27.188 1.00 17.35 384 THR A O 1
ATOM 5859 N N . PHE A 1 385 ? 0.771 34.121 27.707 1.00 16.79 385 PHE A N 1
ATOM 5860 C CA . PHE A 1 385 ? 1.230 33.496 26.476 1.00 16.75 385 PHE A CA 1
ATOM 5861 C C . PHE A 1 385 ? 0.479 34.035 25.260 1.00 16.80 385 PHE A C 1
ATOM 5862 O O . PHE A 1 385 ? 1.062 34.255 24.201 1.00 16.21 385 PHE A O 1
ATOM 5879 N N . THR A 1 386 ? -0.815 34.266 25.419 1.00 17.30 386 THR A N 1
ATOM 5880 C CA . THR A 1 386 ? -1.633 34.731 24.305 1.00 17.78 386 THR A CA 1
ATOM 5881 C C . THR A 1 386 ? -1.206 36.120 23.857 1.00 18.08 386 THR A C 1
ATOM 5882 O O . THR A 1 386 ? -1.230 36.429 22.680 1.00 17.92 386 THR A O 1
ATOM 5893 N N . GLU A 1 387 ? -0.801 36.969 24.786 1.00 18.53 387 GLU A N 1
ATOM 5894 C CA . GLU A 1 387 ? -0.392 38.312 24.389 1.00 19.18 387 GLU A CA 1
ATOM 5895 C C . GLU A 1 387 ? 0.950 38.269 23.635 1.00 18.51 387 GLU A C 1
ATOM 5896 O O . GLU A 1 387 ? 1.202 39.117 22.791 1.00 18.25 387 GLU A O 1
ATOM 5908 N N . VAL A 1 388 ? 1.786 37.269 23.911 1.00 17.67 388 VAL A N 1
ATOM 5909 C CA . VAL A 1 388 ? 2.963 37.028 23.081 1.00 17.69 388 VAL A CA 1
ATOM 5910 C C . VAL A 1 388 ? 2.546 36.714 21.644 1.00 17.01 388 VAL A C 1
ATOM 5911 O O . VAL A 1 388 ? 3.111 37.260 20.702 1.00 16.30 388 VAL A O 1
ATOM 5924 N N . TRP A 1 389 ? 1.555 35.843 21.479 1.00 16.50 389 TRP A N 1
ATOM 5925 C CA . TRP A 1 389 ? 1.054 35.534 20.141 1.00 16.88 389 TRP A CA 1
ATOM 5926 C C . TRP A 1 389 ? 0.559 36.807 19.454 1.00 16.94 389 TRP A C 1
ATOM 5927 O O . TRP A 1 389 ? 0.928 37.084 18.324 1.00 17.38 389 TRP A O 1
ATOM 5948 N N . ASP A 1 390 ? -0.270 37.572 20.144 1.00 16.78 390 ASP A N 1
ATOM 5949 C CA . ASP A 1 390 ? -0.861 38.779 19.556 1.00 16.92 390 ASP A CA 1
ATOM 5950 C C . ASP A 1 390 ? 0.191 39.819 19.191 1.00 16.88 390 ASP A C 1
ATOM 5951 O O . ASP A 1 390 ? 0.074 40.482 18.155 1.00 16.77 390 ASP A O 1
ATOM 5960 N N . ALA A 1 391 ? 1.228 39.924 20.018 1.00 17.24 391 ALA A N 1
ATOM 5961 C CA . ALA A 1 391 ? 2.343 40.832 19.758 1.00 17.44 391 ALA A CA 1
ATOM 5962 C C . ALA A 1 391 ? 3.070 40.457 18.481 1.00 17.31 391 ALA A C 1
ATOM 5963 O O . ALA A 1 391 ? 3.361 41.330 17.671 1.00 17.71 391 ALA A O 1
ATOM 5970 N N . VAL A 1 392 ? 3.348 39.165 18.288 1.00 17.40 392 VAL A N 1
ATOM 5971 C CA . VAL A 1 392 ? 4.060 38.704 17.104 1.00 17.32 392 VAL A CA 1
ATOM 5972 C C . VAL A 1 392 ? 3.216 38.924 15.859 1.00 17.29 392 VAL A C 1
ATOM 5973 O O . VAL A 1 392 ? 3.746 39.286 14.809 1.00 17.24 392 VAL A O 1
ATOM 5986 N N . GLN A 1 393 ? 1.905 38.735 15.972 1.00 17.49 393 GLN A N 1
ATOM 5987 C CA . GLN A 1 393 ? 1.013 38.949 14.833 1.00 17.78 393 GLN A CA 1
ATOM 5988 C C . GLN A 1 393 ? 1.047 40.414 14.386 1.00 17.39 393 GLN A C 1
ATOM 5989 O O . GLN A 1 393 ? 1.027 40.706 13.194 1.00 16.58 393 GLN A O 1
ATOM 6003 N N . ILE A 1 394 ? 1.131 41.332 15.349 1.00 16.52 394 ILE A N 1
ATOM 6004 C CA . ILE A 1 394 ? 1.241 42.756 15.047 1.00 16.51 394 ILE A CA 1
ATOM 6005 C C . ILE A 1 394 ? 2.592 43.047 14.392 1.00 16.43 394 ILE A C 1
ATOM 6006 O O . ILE A 1 394 ? 2.656 43.795 13.419 1.00 15.76 394 ILE A O 1
ATOM 6022 N N . LEU A 1 395 ? 3.657 42.421 14.895 1.00 16.54 395 LEU A N 1
ATOM 6023 C CA . LEU A 1 395 ? 4.991 42.588 14.315 1.00 16.87 395 LEU A CA 1
ATOM 6024 C C . LEU A 1 395 ? 4.989 42.096 12.876 1.00 17.56 395 LEU A C 1
ATOM 6025 O O . LEU A 1 395 ? 5.551 42.740 11.998 1.00 17.31 395 LEU A O 1
ATOM 6041 N N . GLY A 1 396 ? 4.364 40.948 12.647 1.00 18.06 396 GLY A N 1
ATOM 6042 C CA . GLY A 1 396 ? 4.267 40.377 11.313 1.00 18.57 396 GLY A CA 1
ATOM 6043 C C . GLY A 1 396 ? 3.525 41.283 10.348 1.00 19.32 396 GLY A C 1
ATOM 6044 O O . GLY A 1 396 ? 3.945 41.440 9.203 1.00 19.34 396 GLY A O 1
ATOM 6048 N N . GLU A 1 397 ? 2.420 41.862 10.811 1.00 20.13 397 GLU A N 1
ATOM 6049 C CA . GLU A 1 397 ? 1.629 42.811 10.020 1.00 21.16 397 GLU A CA 1
ATOM 6050 C C . GLU A 1 397 ? 2.452 44.040 9.638 1.00 20.63 397 GLU A C 1
ATOM 6051 O O . GLU A 1 397 ? 2.394 44.504 8.498 1.00 20.09 397 GLU A O 1
ATOM 6063 N N . ILE A 1 398 ? 3.192 44.573 10.608 1.00 19.93 398 ILE A N 1
ATOM 6064 C CA . ILE A 1 398 ? 4.064 45.727 10.384 1.00 20.04 398 ILE A CA 1
ATOM 6065 C C . ILE A 1 398 ? 5.139 45.412 9.347 1.00 20.28 398 ILE A C 1
ATOM 6066 O O . ILE A 1 398 ? 5.358 46.185 8.410 1.00 19.41 398 ILE A O 1
ATOM 6082 N N . LEU A 1 399 ? 5.805 44.274 9.508 1.00 20.75 399 LEU A N 1
ATOM 6083 C CA . LEU A 1 399 ? 6.898 43.909 8.603 1.00 21.32 399 LEU A CA 1
ATOM 6084 C C . LEU A 1 399 ? 6.407 43.649 7.175 1.00 21.82 399 LEU A C 1
ATOM 6085 O O . LEU A 1 399 ? 7.048 44.065 6.205 1.00 21.75 399 LEU A O 1
ATOM 6101 N N . ASP A 1 400 ? 5.273 42.962 7.051 1.00 22.50 400 ASP A N 1
ATOM 6102 C CA . ASP A 1 400 ? 4.684 42.646 5.747 1.00 23.21 400 ASP A CA 1
ATOM 6103 C C . ASP A 1 400 ? 4.259 43.913 5.000 1.00 24.34 400 ASP A C 1
ATOM 6104 O O . ASP A 1 400 ? 4.423 44.019 3.780 1.00 23.48 400 ASP A O 1
ATOM 6113 N N . ARG A 1 401 ? 3.683 44.860 5.735 1.00 25.77 401 ARG A N 1
ATOM 6114 C CA . ARG A 1 401 ? 3.143 46.082 5.139 1.00 27.44 401 ARG A CA 1
ATOM 6115 C C . ARG A 1 401 ? 4.175 47.210 5.063 1.00 28.26 401 ARG A C 1
ATOM 6116 O O . ARG A 1 401 ? 3.889 48.273 4.508 1.00 28.44 401 ARG A O 1
ATOM 6126 N N . LYS A 1 402 ? 5.372 46.978 5.599 1.00 29.43 402 LYS A N 1
ATOM 6127 C CA . LYS A 1 402 ? 6.390 48.019 5.742 1.00 30.65 402 LYS A CA 1
ATOM 6128 C C . LYS A 1 402 ? 5.815 49.277 6.407 1.00 31.58 402 LYS A C 1
ATOM 6129 O O . LYS A 1 402 ? 6.029 50.401 5.948 1.00 31.62 402 LYS A O 1
ATOM 6148 N N . THR A 1 403 ? 5.079 49.068 7.496 1.00 32.73 403 THR A N 1
ATOM 6149 C CA . THR A 1 403 ? 4.488 50.156 8.270 1.00 33.60 403 THR A CA 1
ATOM 6150 C C . THR A 1 403 ? 5.551 51.039 8.918 1.00 34.10 403 THR A C 1
ATOM 6151 O O . THR A 1 403 ? 5.320 52.229 9.141 1.00 34.28 403 THR A O 1
ATOM 6162 N N . TRP A 1 404 ? 6.695 50.441 9.246 1.00 34.45 404 TRP A N 1
ATOM 6163 C CA . TRP A 1 404 ? 7.807 51.164 9.870 1.00 34.92 404 TRP A CA 1
ATOM 6164 C C . TRP A 1 404 ? 8.281 52.347 9.018 1.00 35.36 404 TRP A C 1
ATOM 6165 O O . TRP A 1 404 ? 8.757 53.344 9.557 1.00 35.61 404 TRP A O 1
ATOM 6186 N N . ALA A 1 405 ? 8.133 52.234 7.699 1.00 35.96 405 ALA A N 1
ATOM 6187 C CA . ALA A 1 405 ? 8.443 53.321 6.773 1.00 36.44 405 ALA A CA 1
ATOM 6188 C C . ALA A 1 405 ? 7.365 54.406 6.820 1.00 36.87 405 ALA A C 1
ATOM 6189 O O . ALA A 1 405 ? 7.022 55.011 5.793 1.00 37.40 405 ALA A O 1
#

Nearest PDB structures (foldseek):
  1qz9-assembly1_A-2  TM=1.002E+00  e=5.388E-82  Pseudomonas fluorescens
  2hzp-assembly1_A-2  TM=9.261E-01  e=2.076E-33  Homo sapiens
  3e9k-assembly1_A-2  TM=9.231E-01  e=3.427E-33  Homo sapiens
  7s3v-assembly1_A  TM=9.234E-01  e=1.233E-32  Homo sapiens
  5b7s-assembly1_B  TM=8.456E-01  e=1.032E-20  Thermococcus onnurineus NA1